Protein AF-A0A7J4IZE6-F1 (afdb_monomer)

Foldseek 3Di:
DDDDDDDDDDDDDDDDDDDPDDDPDDPDLVLQLLFFDWDPPDWDWFQAPVGIDTFTATEFAWDDDPFFIWTWTAHPLDTDTAGAWEFDDDPPDPDGQTWTGGPQFTDGDDDDPVPGDHFYKDWAPGWGDDPPDPDTWTFIDGPPHDDRHFYWYWDQDPQGIKIKTWTADPVRTIGIDIDDDDDDVVVVVVVVCSVNSVDDRDDDDDDDDDDDPDLDQPLLDLVSLLVVCVQAAFDLSQQSSLVSVLSNLLVVCVVPVDLPRAHRAEEEEAFAANCQVVSVVVCCVVVVAQEFADEPVQAFDPPDPGHHPCVRCQVSCVVPVDNDLAHEYEYEALLVLQPQQPPDPDQGRSNRVLVSVLCLLCWHWDWDWYDDDPGIDIDIHISPSYHYYYYHHQPDDPVAHGLLVLLVVVVVVCVVVVNDDPDDDDDDPSSFCSQVSDDLVSVVVSGRDSSSSVSHPYYRYGGFQDLVSQLCLCPRRDVRLVVVLQVVLVVVQAGEAEDSVLSSVLSVQQDRSNGVNSSNVLCCQQSVLCVVPVPVQDDVRYRYHDNVSSNLSSVCSVVVHDCVPPD

Secondary structure (DSSP, 8-state):
----------------PPP-------SSHHHHHHTS---TT-EEEEEETTEEEEEE-EEEEEEEETTEEEEEEEETTEEEEEEEEEEE--TT-SSPEEEEEETTEEEE--S--TT---EEEEEEEEEEBPTTS-S-EEEEEETT-SS---EEEEEEETTEEEEEEEEE-TTS-EEEEEEEE---HHHHHHHHHHHTT----S-----------SS---TT-HHHHHHHHTTT--S-HHHHHHHHHHHHHHHHHHHHT-TTSPP--EEEES-TTSSHHHHHHHHHHHTT--EEEEESTTEEPTTSSSEETTHHHHHHHHHHSS--SS-EEEEE-HHHHHHTTSS-SS--HHHHHHHHHHHHHH--EEEEEES-GGG-EEEEEEGGG-EEEEEE-----SSS--HHHHHHHHHHHHHHTT---SS---STTHHHHGGGG--HHHHHHHT--HHHHTT-SEEEE--PPPHHHHHHHHHHSTT-HHHHHHHHHHHTT-EEEE-HHHHHHHHHHS-GGGHHHHHHHHHHHHHHHHHT-GGGTEETTEEEE-HHHHHHHHHHHHHT--STT--

Sequence (567 aa):
MTPPIVASRKRVVDGRDAKIQVSTRPRSLDEFVEGLPWSELVTDSFKTRNGFEESPVYFSPRAETGRDLHLGTFINGELHFFPVGFSLSNNDQREPTIYRYTKNRLIKEAKKRKERIYVPLELSDRELTLDGREGIFPMYSVKGAKNDFPLLFVNQTDNGFEYTGLFRDENGEVEMFSYESIESPQWEKMWHQLHDGTYIPNRKSTASNNRTSKNEIEWNKPVSIKTFLDRYVIGQEHAKRTVAVAFSKYQTFARTGNPRLPRAHLLLIGPTAVGKTYMVDLLAKEAGLPFTSTNLTGKASEGYIGTRLADALVTLAEKTERVDPYCIVILNEIDKMARDSWGKSGGGYGSRIQRELMGWIDGDRILLKYGEGSSRRERWIDTSNMFFITTGAFYGNDEEPSIQTIIAQRIQREQAAGRKFGEQPRNNHLREELLTYVRHEDLIVYGLMQELVGRLSGIGALHPLSVDQKVEVLRRSENSILQRYQELFREIGFDLEIDEESFRVIAEAAPEATGVRGLDTVCLELFDQILFDPTLYANGDRVYLNSNLTKALISASSQKRSPLHLV

Radius of gyration: 31.68 Å; Cα contacts (8 Å, |Δi|>4): 914; chains: 1; bounding box: 90×67×82 Å

Structure (mmCIF, N/CA/C/O backbone):
data_AF-A0A7J4IZE6-F1
#
_entry.id   AF-A0A7J4IZE6-F1
#
loop_
_atom_site.group_PDB
_atom_site.id
_atom_site.type_symbol
_atom_site.label_atom_id
_atom_site.label_alt_id
_atom_site.label_comp_id
_atom_site.label_asym_id
_atom_site.label_entity_id
_atom_site.label_seq_id
_atom_site.pdbx_PDB_ins_code
_atom_site.Cartn_x
_atom_site.Cartn_y
_atom_site.Cartn_z
_atom_site.occupancy
_atom_site.B_iso_or_equiv
_atom_site.auth_seq_id
_atom_site.auth_comp_id
_atom_site.auth_asym_id
_atom_site.auth_atom_id
_atom_site.pdbx_PDB_model_num
ATOM 1 N N . MET A 1 1 ? -50.866 -28.427 -9.322 1.00 32.12 1 MET A N 1
ATOM 2 C CA . MET A 1 1 ? -50.269 -29.515 -10.125 1.00 32.12 1 MET A CA 1
ATOM 3 C C . MET A 1 1 ? -49.313 -28.900 -11.133 1.00 32.12 1 MET A C 1
ATOM 5 O O . MET A 1 1 ? -49.767 -28.123 -11.959 1.00 32.12 1 MET A O 1
ATOM 9 N N . THR A 1 2 ? -48.024 -29.223 -11.070 1.00 38.06 2 THR A N 1
ATOM 10 C CA . THR A 1 2 ? -47.174 -29.328 -12.273 1.00 38.06 2 THR A CA 1
ATOM 11 C C . THR A 1 2 ? -47.484 -30.661 -12.967 1.00 38.06 2 THR A C 1
ATOM 13 O O . THR A 1 2 ? -47.947 -31.589 -12.298 1.00 38.06 2 THR A O 1
ATOM 16 N N . PRO A 1 3 ? -47.349 -30.742 -14.302 1.00 28.14 3 PRO A N 1
ATOM 17 C CA . PRO A 1 3 ? -46.209 -31.450 -14.911 1.00 28.14 3 PRO A CA 1
ATOM 18 C C . PRO A 1 3 ? -45.635 -30.698 -16.160 1.00 28.14 3 PRO A C 1
ATOM 20 O O . PRO A 1 3 ? -46.073 -29.576 -16.413 1.00 28.14 3 PRO A O 1
ATOM 23 N N . PRO A 1 4 ? -44.583 -31.203 -16.858 1.00 29.69 4 PRO A N 1
ATOM 24 C CA . PRO A 1 4 ? -43.535 -30.342 -17.453 1.00 29.69 4 PRO A CA 1
ATOM 25 C C . PRO A 1 4 ? -43.181 -30.705 -18.931 1.00 29.69 4 PRO A C 1
ATOM 27 O O . PRO A 1 4 ? -44.074 -31.099 -19.669 1.00 29.69 4 PRO A O 1
ATOM 30 N N . ILE A 1 5 ? -41.878 -30.668 -19.310 1.00 23.62 5 ILE A N 1
ATOM 31 C CA . ILE A 1 5 ? -41.221 -31.418 -20.430 1.00 23.62 5 ILE A CA 1
ATOM 32 C C . ILE A 1 5 ? -41.424 -30.829 -21.858 1.00 23.62 5 ILE A C 1
ATOM 34 O O . ILE A 1 5 ? -42.512 -30.377 -22.175 1.00 23.62 5 ILE A O 1
ATOM 38 N N . VAL A 1 6 ? -40.458 -30.787 -22.806 1.00 22.34 6 VAL A N 1
ATOM 39 C CA . VAL A 1 6 ? -38.972 -30.960 -22.841 1.00 22.34 6 VAL A CA 1
ATOM 40 C C . VAL A 1 6 ? -38.393 -30.225 -24.080 1.00 22.34 6 VAL A C 1
ATOM 42 O O . VAL A 1 6 ? -39.130 -29.882 -24.999 1.00 22.34 6 VAL A O 1
ATOM 45 N N . ALA A 1 7 ? -37.075 -29.983 -24.125 1.00 23.86 7 ALA A N 1
ATOM 46 C CA . ALA A 1 7 ? -36.372 -29.311 -25.233 1.00 23.86 7 ALA A CA 1
ATOM 47 C C . ALA A 1 7 ? -35.991 -30.220 -26.433 1.00 23.86 7 ALA A C 1
ATOM 49 O O . ALA A 1 7 ? -35.930 -31.441 -26.313 1.00 23.86 7 ALA A O 1
ATOM 50 N N . SER A 1 8 ? -35.594 -29.614 -27.564 1.00 23.09 8 SER A N 1
ATOM 51 C CA . SER A 1 8 ? -34.832 -30.278 -28.644 1.00 23.09 8 SER A CA 1
ATOM 52 C C . SER A 1 8 ? -33.767 -29.342 -29.264 1.00 23.09 8 SER A C 1
ATOM 54 O O . SER A 1 8 ? -33.817 -28.128 -29.076 1.00 23.09 8 SER A O 1
ATOM 56 N N . ARG A 1 9 ? -32.740 -29.902 -29.932 1.00 23.03 9 ARG A N 1
ATOM 57 C CA . ARG A 1 9 ? -31.528 -29.204 -30.437 1.00 23.03 9 ARG A CA 1
ATOM 58 C C . ARG A 1 9 ? -31.174 -29.628 -31.873 1.00 23.03 9 ARG A C 1
ATOM 60 O O . ARG A 1 9 ? -31.153 -30.834 -32.110 1.00 23.03 9 ARG A O 1
ATOM 67 N N . LYS A 1 10 ? -30.707 -28.674 -32.706 1.00 23.75 10 LYS A N 1
ATOM 68 C CA . LYS A 1 10 ? -29.563 -28.692 -33.684 1.00 23.75 10 LYS A CA 1
ATOM 69 C C . LYS A 1 10 ? -29.804 -27.617 -34.784 1.00 23.75 10 LYS A C 1
ATOM 71 O O . LYS A 1 10 ? -30.956 -27.391 -35.118 1.00 23.75 10 LYS A O 1
ATOM 76 N N . ARG A 1 11 ? -28.840 -26.767 -35.206 1.00 23.91 11 ARG A N 1
ATOM 77 C CA . ARG A 1 11 ? -27.583 -26.998 -35.989 1.00 23.91 11 ARG A CA 1
ATOM 78 C C . ARG A 1 11 ? -27.870 -27.622 -37.370 1.00 23.91 11 ARG A C 1
ATOM 80 O O . ARG A 1 11 ? -28.470 -28.686 -37.378 1.00 23.91 11 ARG A O 1
ATOM 87 N N . VAL A 1 12 ? -27.418 -27.130 -38.530 1.00 24.50 12 VAL A N 1
ATOM 88 C CA . VAL A 1 12 ? -26.736 -25.889 -39.019 1.00 24.50 12 VAL A CA 1
ATOM 89 C C . VAL A 1 12 ? -27.183 -25.707 -40.505 1.00 24.50 12 VAL A C 1
ATOM 91 O O . VAL A 1 12 ? -27.941 -26.553 -40.972 1.00 24.50 12 VAL A O 1
ATOM 94 N N . VAL A 1 13 ? -26.841 -24.706 -41.331 1.00 25.72 13 VAL A N 1
ATOM 95 C CA . VAL A 1 13 ? -25.806 -23.632 -41.368 1.00 25.72 13 VAL A CA 1
ATOM 96 C C . VAL A 1 13 ? -26.508 -22.291 -41.788 1.00 25.72 13 VAL A C 1
ATOM 98 O O . VAL A 1 13 ? -27.706 -22.200 -41.537 1.00 25.72 13 VAL A O 1
ATOM 101 N N . ASP A 1 14 ? -25.963 -21.192 -42.346 1.00 24.89 14 ASP A N 1
ATOM 102 C CA . ASP A 1 14 ? -24.635 -20.799 -42.882 1.00 24.89 14 ASP A CA 1
ATOM 103 C C . ASP A 1 14 ? -24.385 -19.268 -42.757 1.00 24.89 14 ASP A C 1
ATOM 105 O O . ASP A 1 14 ? -25.280 -18.530 -42.339 1.00 24.89 14 ASP A O 1
ATOM 109 N N . GLY A 1 15 ? -23.187 -18.781 -43.113 1.00 31.45 15 GLY A N 1
ATOM 110 C CA . GLY A 1 15 ? -22.735 -17.399 -42.882 1.00 31.45 15 GLY A CA 1
ATOM 111 C C . GLY A 1 15 ? -23.074 -16.356 -43.965 1.00 31.45 15 GLY A C 1
ATOM 112 O O . GLY A 1 15 ? -22.630 -16.452 -45.109 1.00 31.45 15 GLY A O 1
ATOM 113 N N . ARG A 1 16 ? -23.778 -15.289 -43.559 1.00 27.45 16 ARG A N 1
ATOM 114 C CA . ARG A 1 16 ? -23.642 -13.906 -44.067 1.00 27.45 16 ARG A CA 1
ATOM 115 C C . ARG A 1 16 ? -23.881 -12.972 -42.885 1.00 27.45 16 ARG A C 1
ATOM 117 O O . ARG A 1 16 ? -24.907 -13.127 -42.221 1.00 27.45 16 ARG A O 1
ATOM 124 N N . ASP A 1 17 ? -22.955 -12.059 -42.609 1.00 27.20 17 ASP A N 1
ATOM 125 C CA . ASP A 1 17 ? -22.942 -11.349 -41.327 1.00 27.20 17 ASP A CA 1
ATOM 126 C C . ASP A 1 17 ? -24.208 -10.533 -41.055 1.00 27.20 17 ASP A C 1
ATOM 128 O O . ASP A 1 17 ? -24.854 -9.972 -41.948 1.00 27.20 17 ASP A O 1
ATOM 132 N N . ALA A 1 18 ? -24.627 -10.590 -39.792 1.00 25.91 18 ALA A N 1
ATOM 133 C CA . ALA A 1 18 ? -26.013 -10.370 -39.425 1.00 25.91 18 ALA A CA 1
ATOM 134 C C . ALA A 1 18 ? -26.408 -8.890 -39.453 1.00 25.91 18 ALA A C 1
ATOM 136 O O . ALA A 1 18 ? -25.664 -7.999 -39.047 1.00 25.91 18 ALA A O 1
ATOM 137 N N . LYS A 1 19 ? -27.657 -8.636 -39.856 1.00 25.33 19 LYS A N 1
ATOM 138 C CA . LYS A 1 19 ? -28.287 -7.328 -39.664 1.00 25.33 19 LYS A CA 1
ATOM 139 C C . LYS A 1 19 ? -28.330 -7.000 -38.173 1.00 25.33 19 LYS A C 1
ATOM 141 O O . LYS A 1 19 ? -28.915 -7.757 -37.401 1.00 25.33 19 LYS A O 1
ATOM 146 N N . ILE A 1 20 ? -27.829 -5.823 -37.809 1.00 29.30 20 ILE A N 1
ATOM 147 C CA . ILE A 1 20 ? -28.133 -5.179 -36.529 1.00 29.30 20 ILE A CA 1
ATOM 148 C C . ILE A 1 20 ? -29.660 -5.026 -36.441 1.00 29.30 20 ILE A C 1
ATOM 150 O O . ILE A 1 20 ? -30.252 -4.235 -37.177 1.00 29.30 20 ILE A O 1
ATOM 154 N N . GLN A 1 21 ? -30.309 -5.808 -35.574 1.00 26.11 21 GLN A N 1
ATOM 155 C CA . GLN A 1 21 ? -31.764 -5.791 -35.385 1.00 26.11 21 GLN A CA 1
ATOM 156 C C . GLN A 1 21 ? -32.126 -5.332 -33.964 1.00 26.11 21 GLN A C 1
ATOM 158 O O . GLN A 1 21 ? -32.752 -6.049 -33.187 1.00 26.11 21 GLN A O 1
ATOM 163 N N . VAL A 1 22 ? -31.731 -4.097 -33.644 1.00 37.06 22 VAL A N 1
ATOM 164 C CA . VAL A 1 22 ? -32.091 -3.396 -32.401 1.00 37.06 22 VAL A CA 1
ATOM 165 C C . VAL A 1 22 ? -33.609 -3.223 -32.297 1.00 37.06 22 VAL A C 1
ATOM 167 O O . VAL A 1 22 ? -34.227 -2.631 -33.184 1.00 37.06 22 VAL A O 1
ATOM 170 N N . SER A 1 23 ? -34.212 -3.665 -31.184 1.00 35.31 23 SER A N 1
ATOM 171 C CA . SER A 1 23 ? -35.522 -3.152 -30.746 1.00 35.31 23 SER A CA 1
ATOM 172 C C . SER A 1 23 ? -35.857 -3.389 -29.262 1.00 35.31 23 SER A C 1
ATOM 174 O O . SER A 1 23 ? -36.820 -4.075 -28.930 1.00 35.31 23 SER A O 1
ATOM 176 N N . THR A 1 24 ? -35.180 -2.684 -28.353 1.00 43.75 24 THR A N 1
ATOM 177 C CA . THR A 1 24 ? -35.843 -2.189 -27.131 1.00 43.75 24 THR A CA 1
ATOM 178 C C . THR A 1 24 ? -35.849 -0.661 -27.153 1.00 43.75 24 THR A C 1
ATOM 180 O O . THR A 1 24 ? -34.883 0.006 -26.805 1.00 43.75 24 THR A O 1
ATOM 183 N N . ARG A 1 25 ? -36.954 -0.083 -27.647 1.00 53.59 25 ARG A N 1
ATOM 184 C CA . ARG A 1 25 ? -37.139 1.378 -27.676 1.00 53.59 25 ARG A CA 1
ATOM 185 C C . ARG A 1 25 ? -37.302 1.916 -26.244 1.00 53.59 25 ARG A C 1
ATOM 187 O O . ARG A 1 25 ? -38.018 1.266 -25.477 1.00 53.59 25 ARG A O 1
ATOM 194 N N . PRO A 1 26 ? -36.757 3.103 -25.912 1.00 55.84 26 PRO A N 1
ATOM 195 C CA . PRO A 1 26 ? -37.115 3.805 -24.685 1.00 55.84 26 PRO A CA 1
ATOM 196 C C . PRO A 1 26 ? -38.622 4.074 -24.674 1.00 55.84 26 PRO A C 1
ATOM 198 O O . PRO A 1 26 ? -39.221 4.425 -25.697 1.00 55.84 26 PRO A O 1
ATOM 201 N N . ARG A 1 27 ? -39.239 3.875 -23.513 1.00 56.91 27 ARG A N 1
ATOM 202 C CA . ARG A 1 27 ? -40.685 3.991 -23.284 1.00 56.91 27 ARG A CA 1
ATOM 203 C C . ARG A 1 27 ? -41.104 5.434 -23.000 1.00 56.91 27 ARG A C 1
ATOM 205 O O . ARG A 1 27 ? -42.265 5.777 -23.212 1.00 56.91 27 ARG A O 1
ATOM 212 N N . SER A 1 28 ? -40.166 6.271 -22.561 1.00 61.62 28 SER A N 1
ATOM 213 C CA . SER A 1 28 ? -40.323 7.717 -22.386 1.00 61.62 28 SER A CA 1
ATOM 214 C C . SER A 1 28 ? -39.021 8.460 -22.713 1.00 61.62 28 SER A C 1
ATOM 216 O O . SER A 1 28 ? -37.978 7.840 -22.928 1.00 61.62 28 SER A O 1
ATOM 218 N N . LEU A 1 29 ? -39.081 9.796 -22.744 1.00 63.19 29 LEU A N 1
ATOM 219 C CA . LEU A 1 29 ? -37.885 10.641 -22.827 1.00 63.19 29 LEU A CA 1
ATOM 220 C C . LEU A 1 29 ? -36.991 10.460 -21.589 1.00 63.19 29 LEU A C 1
ATOM 222 O O . LEU A 1 29 ? -35.774 10.485 -21.715 1.00 63.19 29 LEU A O 1
ATOM 226 N N . ASP A 1 30 ? -37.582 10.197 -20.423 1.00 63.88 30 ASP A N 1
ATOM 227 C CA . ASP A 1 30 ? -36.857 9.983 -19.166 1.00 63.88 30 ASP A CA 1
ATOM 228 C C . ASP A 1 30 ? -36.015 8.698 -19.212 1.00 63.88 30 ASP A C 1
ATOM 230 O O . ASP A 1 30 ? -34.862 8.721 -18.806 1.00 63.88 30 ASP A O 1
ATOM 234 N N . GLU A 1 31 ? -36.527 7.594 -19.779 1.00 64.56 31 GLU A N 1
ATOM 235 C CA . GLU A 1 31 ? -35.736 6.357 -19.958 1.00 64.56 31 GLU A CA 1
ATOM 236 C C . GLU A 1 31 ? -34.565 6.549 -20.940 1.00 64.56 31 GLU A C 1
ATOM 238 O O . GLU A 1 31 ? -33.540 5.885 -20.815 1.00 64.56 31 GLU A O 1
ATOM 243 N N . PHE A 1 32 ? -34.694 7.476 -21.894 1.00 71.25 32 PHE A N 1
ATOM 244 C CA . PHE A 1 32 ? -33.602 7.861 -22.789 1.00 71.25 32 PHE A CA 1
ATOM 245 C C . PHE A 1 32 ? -32.572 8.766 -22.089 1.00 71.25 32 PHE A C 1
ATOM 247 O O . PHE A 1 32 ? -31.371 8.522 -22.201 1.00 71.25 32 PHE A O 1
ATOM 254 N N . VAL A 1 33 ? -33.040 9.783 -21.354 1.00 70.12 33 VAL A N 1
ATOM 255 C CA . VAL A 1 33 ? -32.216 10.733 -20.587 1.00 70.12 33 VAL A CA 1
ATOM 256 C C . VAL A 1 33 ? -31.449 10.034 -19.468 1.00 70.12 33 VAL A C 1
ATOM 258 O O . VAL A 1 33 ? -30.272 10.321 -19.270 1.00 70.12 33 VAL A O 1
ATOM 261 N N . GLU A 1 34 ? -32.078 9.089 -18.766 1.00 65.62 34 GLU A N 1
ATOM 262 C CA . GLU A 1 34 ? -31.404 8.273 -17.755 1.00 65.62 34 GLU A CA 1
ATOM 263 C C . GLU A 1 34 ? -30.277 7.425 -18.353 1.00 65.62 34 GLU A C 1
ATOM 265 O O . GLU A 1 34 ? -29.337 7.140 -17.627 1.00 65.62 34 GLU A O 1
ATOM 270 N N . GLY A 1 35 ? -30.334 7.047 -19.636 1.00 63.56 35 GLY A N 1
ATOM 271 C CA . GLY A 1 35 ? -29.292 6.265 -20.316 1.00 63.56 35 GLY A CA 1
ATOM 272 C C . GLY A 1 35 ? -28.106 7.070 -20.869 1.00 63.56 35 GLY A C 1
ATOM 273 O O . GLY A 1 35 ? -27.130 6.467 -21.322 1.00 63.56 35 GLY A O 1
ATOM 274 N N . LEU A 1 36 ? -28.182 8.410 -20.869 1.00 69.19 36 LEU A N 1
ATOM 275 C CA . LEU A 1 36 ? -27.146 9.278 -21.444 1.00 69.19 36 LEU A CA 1
ATOM 276 C C . LEU A 1 36 ? -25.816 9.154 -20.679 1.00 69.19 36 LEU A C 1
ATOM 278 O O . LEU A 1 36 ? -25.819 9.330 -19.457 1.00 69.19 36 LEU A O 1
ATOM 282 N N . PRO A 1 37 ? -24.671 8.960 -21.363 1.00 62.25 37 PRO A N 1
ATOM 283 C CA . PRO A 1 37 ? -23.372 8.987 -20.706 1.00 62.25 37 PRO A CA 1
ATOM 284 C C . PRO A 1 37 ? -22.985 10.411 -20.277 1.00 62.25 37 PRO A C 1
ATOM 286 O O . PRO A 1 37 ? -22.619 11.265 -21.086 1.00 62.25 37 PRO A O 1
ATOM 289 N N . TRP A 1 38 ? -23.052 10.666 -18.973 1.00 60.94 38 TRP A N 1
ATOM 290 C CA . TRP A 1 38 ? -22.443 11.832 -18.331 1.00 60.94 38 TRP A CA 1
ATOM 291 C C . TRP A 1 38 ? -21.938 11.464 -16.933 1.00 60.94 38 TRP A C 1
ATOM 293 O O . TRP A 1 38 ? -22.365 10.473 -16.333 1.00 60.94 38 TRP A O 1
ATOM 303 N N . SER A 1 39 ? -20.989 12.247 -16.424 1.00 53.81 39 SER A N 1
ATOM 304 C CA . SER A 1 39 ? -20.354 12.029 -15.126 1.00 53.81 39 SER A CA 1
ATOM 305 C C . SER A 1 39 ? -19.841 13.352 -14.567 1.00 53.81 39 SER A C 1
ATOM 307 O O . SER A 1 39 ? -19.297 14.165 -15.307 1.00 53.81 39 SER A O 1
ATOM 309 N N . GLU A 1 40 ? -19.943 13.546 -13.252 1.00 48.97 40 GLU A N 1
ATOM 310 C CA . GLU A 1 40 ? -19.365 14.708 -12.550 1.00 48.97 40 GLU A CA 1
ATOM 311 C C . GLU A 1 40 ? -17.818 14.695 -12.551 1.00 48.97 40 GLU A C 1
ATOM 313 O O . GLU A 1 40 ? -17.192 15.661 -12.118 1.00 48.97 40 GLU A O 1
ATOM 318 N N . LEU A 1 41 ? -17.205 13.607 -13.041 1.00 46.19 41 LEU A N 1
ATOM 319 C CA . LEU A 1 41 ? -15.756 13.429 -13.165 1.00 46.19 41 LEU A CA 1
ATOM 320 C C . LEU A 1 41 ? -15.185 13.806 -14.539 1.00 46.19 41 LEU A C 1
ATOM 322 O O . LEU A 1 41 ? -13.967 13.869 -14.651 1.00 46.19 41 LEU A O 1
ATOM 326 N N . VAL A 1 42 ? -16.020 14.023 -15.566 1.00 55.81 42 VAL A N 1
ATOM 327 C CA . VAL A 1 42 ? -15.543 14.358 -16.919 1.00 55.81 42 VAL A CA 1
ATOM 328 C C . VAL A 1 42 ? -16.085 15.726 -17.327 1.00 55.81 42 VAL A C 1
ATOM 330 O O . VAL A 1 42 ? -17.285 15.907 -17.541 1.00 55.81 42 VAL A O 1
ATOM 333 N N . THR A 1 43 ? -15.178 16.691 -17.411 1.00 59.59 43 THR A N 1
ATOM 334 C CA . THR A 1 43 ? -15.435 18.084 -17.786 1.00 59.59 43 THR A CA 1
ATOM 335 C C . THR A 1 43 ? -14.531 18.468 -18.945 1.00 59.59 43 THR A C 1
ATOM 337 O O . THR A 1 43 ? -13.366 18.074 -18.946 1.00 59.59 43 THR A O 1
ATOM 340 N N . ASP A 1 44 ? -15.036 19.264 -19.882 1.00 61.59 44 ASP A N 1
ATOM 341 C CA . ASP A 1 44 ? -14.229 19.854 -20.954 1.00 61.59 44 ASP A CA 1
ATOM 342 C C . ASP A 1 44 ? -14.105 21.376 -20.750 1.00 61.59 44 ASP A C 1
ATOM 344 O O . ASP A 1 44 ? -14.948 22.001 -20.094 1.00 61.59 44 ASP A O 1
ATOM 348 N N . SER A 1 45 ? -13.019 21.962 -21.253 1.00 62.66 45 SER A N 1
ATOM 349 C CA . SER A 1 45 ? -12.655 23.364 -21.046 1.00 62.66 45 SER A CA 1
ATOM 350 C C . SER A 1 45 ? -13.115 24.211 -22.223 1.00 62.66 45 SER A C 1
ATOM 352 O O . SER A 1 45 ? -12.557 24.147 -23.318 1.00 62.66 45 SER A O 1
ATOM 354 N N . PHE A 1 46 ? -14.130 25.041 -21.997 1.00 65.50 46 PHE A N 1
ATOM 355 C CA . PHE A 1 46 ? -14.740 25.833 -23.054 1.00 65.50 46 PHE A CA 1
ATOM 356 C C . PHE A 1 46 ? -14.472 27.324 -22.898 1.00 65.50 46 PHE A C 1
ATOM 358 O O . PHE A 1 46 ? -14.610 27.907 -21.823 1.00 65.50 46 PHE A O 1
ATOM 365 N N . LYS A 1 47 ? -14.152 27.980 -24.011 1.00 61.53 47 LYS A N 1
ATOM 366 C CA . LYS A 1 47 ? -13.914 29.421 -24.072 1.00 61.53 47 LYS A CA 1
ATOM 367 C C . LYS A 1 47 ? -15.244 30.181 -24.090 1.00 61.53 47 LYS A C 1
ATOM 369 O O . LYS A 1 47 ? -15.907 30.261 -25.119 1.00 61.53 47 LYS A O 1
ATOM 374 N N . THR A 1 48 ? -15.641 30.744 -22.955 1.00 66.88 48 THR A N 1
ATOM 375 C CA . THR A 1 48 ? -16.838 31.593 -22.818 1.00 66.88 48 THR A CA 1
ATOM 376 C C . THR A 1 48 ? -16.512 33.067 -23.097 1.00 66.88 48 THR A C 1
ATOM 378 O O . THR A 1 48 ? -15.344 33.460 -23.177 1.00 66.88 48 THR A O 1
ATOM 381 N N . ARG A 1 49 ? -17.540 33.932 -23.130 1.00 61.44 49 ARG A N 1
ATOM 382 C CA . ARG A 1 49 ? -17.373 35.403 -23.159 1.00 61.44 49 ARG A CA 1
ATOM 383 C C . ARG A 1 49 ? -16.534 35.969 -22.002 1.00 61.44 49 ARG A C 1
ATOM 385 O O . ARG A 1 49 ? -15.991 37.060 -22.144 1.00 61.44 49 ARG A O 1
ATOM 392 N N . ASN A 1 50 ? -16.426 35.251 -20.882 1.00 62.84 50 ASN A N 1
ATOM 393 C CA . ASN A 1 50 ? -15.756 35.707 -19.659 1.00 62.84 50 ASN A CA 1
ATOM 394 C C . ASN A 1 50 ? -14.377 35.051 -19.430 1.00 62.84 50 ASN A C 1
ATOM 396 O O . ASN A 1 50 ? -13.749 35.303 -18.403 1.00 62.84 50 ASN A O 1
ATOM 400 N N . GLY A 1 51 ? -13.906 34.211 -20.360 1.00 65.44 51 GLY A N 1
ATOM 401 C CA . GLY A 1 51 ? -12.717 33.364 -20.201 1.00 65.44 51 GLY A CA 1
ATOM 402 C C . GLY A 1 51 ? -13.051 31.874 -20.314 1.00 65.44 51 GLY A C 1
ATOM 403 O O . GLY A 1 51 ? -14.167 31.509 -20.679 1.00 65.44 51 GLY A O 1
ATOM 404 N N . PHE A 1 52 ? -12.088 31.001 -20.022 1.00 65.12 52 PHE A N 1
ATOM 405 C CA . PHE A 1 52 ? -12.309 29.551 -20.051 1.00 65.12 52 PHE A CA 1
ATOM 406 C C . PHE A 1 52 ? -13.103 29.078 -18.820 1.00 65.12 52 PHE A C 1
ATOM 408 O O . PHE A 1 52 ? -12.793 29.475 -17.697 1.00 65.12 52 PHE A O 1
ATOM 415 N N . GLU A 1 53 ? -14.106 28.226 -19.036 1.00 64.81 53 GLU A N 1
ATOM 416 C CA . GLU A 1 53 ? -14.910 27.559 -18.006 1.00 64.81 53 GLU A CA 1
ATOM 417 C C . GLU A 1 53 ? -14.871 26.038 -18.230 1.00 64.81 53 GLU A C 1
ATOM 419 O O . GLU A 1 53 ? -15.169 25.560 -19.325 1.00 64.81 53 GLU A O 1
ATOM 424 N N . GLU A 1 54 ? -14.542 25.273 -17.186 1.00 68.69 54 GLU A N 1
ATOM 425 C CA . GLU A 1 54 ? -14.724 23.816 -17.176 1.00 68.69 54 GLU A CA 1
ATOM 426 C C . GLU A 1 54 ? -16.213 23.484 -17.006 1.00 68.69 54 GLU A C 1
ATOM 428 O O . GLU A 1 54 ? -16.793 23.737 -15.946 1.00 68.69 54 GLU A O 1
ATOM 433 N N . SER A 1 55 ? -16.833 22.873 -18.017 1.00 67.88 55 SER A N 1
ATOM 434 C CA . SER A 1 55 ? -18.216 22.388 -17.935 1.00 67.88 55 SER A CA 1
ATOM 435 C C . SER A 1 55 ? -18.253 20.863 -18.007 1.00 67.88 55 SER A C 1
ATOM 437 O O . SER A 1 55 ? -17.597 20.279 -18.871 1.00 67.88 55 SER A O 1
ATOM 439 N N . PRO A 1 56 ? -19.090 20.188 -17.197 1.00 72.56 56 PRO A N 1
ATOM 440 C CA . PRO A 1 56 ? -19.561 18.851 -17.536 1.00 72.56 56 PRO A CA 1
ATOM 441 C C . PRO A 1 56 ? -20.258 18.869 -18.902 1.00 72.56 56 PRO A C 1
ATOM 443 O O . PRO A 1 56 ? -20.778 19.905 -19.332 1.00 72.56 56 PRO A O 1
ATOM 446 N N . VAL A 1 57 ? -20.274 17.720 -19.569 1.00 73.81 57 VAL A N 1
ATOM 447 C CA . VAL A 1 57 ? -20.832 17.526 -20.915 1.00 73.81 57 VAL A CA 1
ATOM 448 C C . VAL A 1 57 ? -21.566 16.192 -21.003 1.00 73.81 57 VAL A C 1
ATOM 450 O O . VAL A 1 57 ? -21.282 15.261 -20.245 1.00 73.81 57 VAL A O 1
ATOM 453 N N . TYR A 1 58 ? -22.492 16.083 -21.953 1.00 79.19 58 TYR A N 1
ATOM 454 C CA . TYR A 1 58 ? -23.005 14.789 -22.393 1.00 79.19 58 TYR A CA 1
ATOM 455 C C . TYR A 1 58 ? -22.087 14.261 -23.494 1.00 79.19 58 TYR A C 1
ATOM 457 O O . TYR A 1 58 ? -22.001 14.882 -24.553 1.00 79.19 58 TYR A O 1
ATOM 465 N N . PHE A 1 59 ? -21.435 13.120 -23.270 1.00 75.81 59 PHE A N 1
ATOM 466 C CA . PHE A 1 59 ? -20.698 12.418 -24.321 1.00 75.81 59 PHE A CA 1
ATOM 467 C C . PHE A 1 59 ? -21.549 11.279 -24.879 1.00 75.81 59 PHE A C 1
ATOM 469 O O . PHE A 1 59 ? -22.179 10.537 -24.128 1.00 75.81 59 PHE A O 1
ATOM 476 N N . SER A 1 60 ? -21.567 11.100 -26.197 1.00 77.06 60 SER A N 1
ATOM 477 C CA . SER A 1 60 ? -22.321 10.010 -26.823 1.00 77.06 60 SER A CA 1
ATOM 478 C C . SER A 1 60 ? -21.597 9.418 -28.030 1.00 77.06 60 SER A C 1
ATOM 480 O O . SER A 1 60 ? -21.123 10.179 -28.871 1.00 77.06 60 SER A O 1
ATOM 482 N N . PRO A 1 61 ? -21.563 8.082 -28.193 1.00 76.44 61 PRO A N 1
ATOM 483 C CA . PRO A 1 61 ? -21.131 7.466 -29.442 1.00 76.44 61 PRO A CA 1
ATOM 484 C C . PRO A 1 61 ? -21.938 8.008 -30.635 1.00 76.44 61 PRO A C 1
ATOM 486 O O . PRO A 1 61 ? -23.175 7.966 -30.623 1.00 76.44 61 PRO A O 1
ATOM 489 N N . ARG A 1 62 ? -21.261 8.493 -31.683 1.00 79.94 62 ARG A N 1
ATOM 490 C CA . ARG A 1 62 ? -21.909 8.847 -32.957 1.00 79.94 62 ARG A CA 1
ATOM 491 C C . ARG A 1 62 ? -22.234 7.571 -33.737 1.00 79.94 62 ARG A C 1
ATOM 493 O O . ARG A 1 62 ? -21.477 6.605 -33.717 1.00 79.94 62 ARG A O 1
ATOM 500 N N . ALA A 1 63 ? -23.331 7.580 -34.487 1.00 73.88 63 ALA A N 1
ATOM 501 C CA . ALA A 1 63 ? -23.495 6.672 -35.620 1.00 73.88 63 ALA A CA 1
ATOM 502 C C . ALA A 1 63 ? -24.212 7.366 -36.775 1.00 73.88 63 ALA A C 1
ATOM 504 O O . ALA A 1 63 ? -25.063 8.235 -36.583 1.00 73.88 63 ALA A O 1
ATOM 505 N N . GLU A 1 64 ? -23.905 6.945 -37.997 1.00 67.62 64 GLU A N 1
ATOM 506 C CA . GLU A 1 64 ? -24.536 7.457 -39.209 1.00 67.62 64 GLU A CA 1
ATOM 507 C C . GLU A 1 64 ? -25.151 6.301 -39.994 1.00 67.62 64 GLU A C 1
ATOM 509 O O . GLU A 1 64 ? -24.512 5.284 -40.245 1.00 67.62 64 GLU A O 1
ATOM 514 N N . THR A 1 65 ? -26.420 6.435 -40.386 1.00 60.06 65 THR A N 1
ATOM 515 C CA . THR A 1 65 ? -27.093 5.432 -41.228 1.00 60.06 65 THR A CA 1
ATOM 516 C C . THR A 1 65 ? -27.713 6.109 -42.443 1.00 60.06 65 THR A C 1
ATOM 518 O O . THR A 1 65 ? -28.736 6.792 -42.358 1.00 60.06 65 THR A O 1
ATOM 521 N N . GLY A 1 66 ? -27.071 5.937 -43.601 1.00 65.88 66 GLY A N 1
ATOM 522 C CA . GLY A 1 66 ? -27.491 6.478 -44.896 1.00 65.88 66 GLY A CA 1
ATOM 523 C C . GLY A 1 66 ? -27.352 8.000 -45.010 1.00 65.88 66 GLY A C 1
ATOM 524 O O . GLY A 1 66 ? -26.506 8.491 -45.750 1.00 65.88 66 GLY A O 1
ATOM 525 N N . ARG A 1 67 ? -28.218 8.747 -44.316 1.00 58.34 67 ARG A N 1
ATOM 526 C CA . ARG A 1 67 ? -28.159 10.215 -44.155 1.00 58.34 67 ARG A CA 1
ATOM 527 C C . ARG A 1 67 ? -28.782 10.683 -42.827 1.00 58.34 67 ARG A C 1
ATOM 529 O O . ARG A 1 67 ? -29.286 11.800 -42.768 1.00 58.34 67 ARG A O 1
ATOM 536 N N . ASP A 1 68 ? -28.924 9.806 -41.839 1.00 62.19 68 ASP A N 1
ATOM 537 C CA . ASP A 1 68 ? -29.477 10.118 -40.514 1.00 62.19 68 ASP A CA 1
ATOM 538 C C . ASP A 1 68 ? -28.334 10.075 -39.486 1.00 62.19 68 ASP A C 1
ATOM 540 O O . ASP A 1 68 ? -27.690 9.030 -39.341 1.00 62.19 68 ASP A O 1
ATOM 544 N N . LEU A 1 69 ? -28.103 11.187 -38.778 1.00 70.38 69 LEU A N 1
ATOM 545 C CA . LEU A 1 69 ? -27.244 11.244 -37.589 1.00 70.38 69 LEU A CA 1
ATOM 546 C C . LEU A 1 69 ? -27.964 10.570 -36.413 1.00 70.38 69 LEU A C 1
ATOM 548 O O . LEU A 1 69 ? -29.142 10.846 -36.178 1.00 70.38 69 LEU A O 1
ATOM 552 N N . HIS A 1 70 ? -27.266 9.706 -35.680 1.00 75.19 70 HIS A N 1
ATOM 553 C CA . HIS A 1 70 ? -27.782 9.005 -34.507 1.00 75.19 70 HIS A CA 1
ATOM 554 C C . HIS A 1 70 ? -26.894 9.226 -33.276 1.00 75.19 70 HIS A C 1
ATOM 556 O O . HIS A 1 70 ? -25.672 9.323 -33.387 1.00 75.19 70 HIS A O 1
ATOM 562 N N . LEU A 1 71 ? -27.542 9.253 -32.111 1.00 78.44 71 LEU A N 1
ATOM 563 C CA . LEU A 1 71 ? -26.948 9.375 -30.779 1.00 78.44 71 LEU A CA 1
ATOM 564 C C . LEU A 1 71 ? -27.027 8.012 -30.076 1.00 78.44 71 LEU A C 1
ATOM 566 O O . LEU A 1 71 ? -28.108 7.415 -30.024 1.00 78.44 71 LEU A O 1
ATOM 570 N N . GLY A 1 72 ? -25.896 7.513 -29.575 1.00 75.62 72 GLY A N 1
ATOM 571 C CA . GLY A 1 72 ? -25.796 6.274 -28.800 1.00 75.62 72 GLY A CA 1
ATOM 572 C C . GLY A 1 72 ? -26.081 6.482 -27.308 1.00 75.62 72 GLY A C 1
ATOM 573 O O . GLY A 1 72 ? -25.522 7.383 -26.682 1.00 75.62 72 GLY A O 1
ATOM 574 N N . THR A 1 73 ? -26.938 5.646 -26.727 1.00 71.69 73 THR A N 1
ATOM 575 C CA . THR A 1 73 ? -27.299 5.662 -25.296 1.00 71.69 73 THR A CA 1
ATOM 576 C C . THR A 1 73 ? -27.484 4.233 -24.779 1.00 71.69 73 THR A C 1
ATOM 578 O O . THR A 1 73 ? -27.785 3.331 -25.568 1.00 71.69 73 THR A O 1
ATOM 581 N N . PHE A 1 74 ? -27.312 4.013 -23.473 1.00 66.62 74 PHE A N 1
ATOM 582 C CA . PHE A 1 74 ? -27.425 2.684 -22.865 1.00 66.62 74 PHE A CA 1
ATOM 583 C C . PHE A 1 74 ? -28.761 2.498 -22.163 1.00 66.62 74 PHE A C 1
ATOM 585 O O . PHE A 1 74 ? -29.065 3.157 -21.170 1.00 66.62 74 PHE A O 1
ATOM 592 N N . ILE A 1 75 ? -29.555 1.547 -22.655 1.00 64.12 75 ILE A N 1
ATOM 593 C CA . ILE A 1 75 ? -30.876 1.240 -22.106 1.00 64.12 75 ILE A CA 1
ATOM 594 C C . ILE A 1 75 ? -30.878 -0.226 -21.680 1.00 64.12 75 ILE A C 1
ATOM 596 O O . ILE A 1 75 ? -30.753 -1.132 -22.497 1.00 64.12 75 ILE A O 1
ATOM 600 N N . ASN A 1 76 ? -31.025 -0.457 -20.373 1.00 58.75 76 ASN A N 1
ATOM 601 C CA . ASN A 1 76 ? -31.007 -1.787 -19.748 1.00 58.75 76 ASN A CA 1
ATOM 602 C C . ASN A 1 76 ? -29.727 -2.618 -20.025 1.00 58.75 76 ASN A C 1
ATOM 604 O O . ASN A 1 76 ? -29.774 -3.843 -19.956 1.00 58.75 76 ASN A O 1
ATOM 608 N N . GLY A 1 77 ? -28.595 -1.951 -20.290 1.00 52.62 77 GLY A N 1
ATOM 609 C CA . GLY A 1 77 ? -27.280 -2.571 -20.526 1.00 52.62 77 GLY A CA 1
ATOM 610 C C . GLY A 1 77 ? -26.892 -2.747 -22.000 1.00 52.62 77 GLY A C 1
ATOM 611 O O . GLY A 1 77 ? -25.762 -3.129 -22.276 1.00 52.62 77 GLY A O 1
ATOM 612 N N . GLU A 1 78 ? -27.781 -2.438 -22.950 1.00 55.03 78 GLU A N 1
ATOM 613 C CA . GLU A 1 78 ? -27.487 -2.505 -24.390 1.00 55.03 78 GLU A CA 1
ATOM 614 C C . GLU A 1 78 ? -27.290 -1.102 -24.993 1.00 55.03 78 GLU A C 1
ATOM 616 O O . GLU A 1 78 ? -28.052 -0.177 -24.691 1.00 55.03 78 GLU A O 1
ATOM 621 N N . LEU A 1 79 ? -26.285 -0.957 -25.870 1.00 67.31 79 LEU A N 1
ATOM 622 C CA . LEU A 1 79 ? -26.072 0.248 -26.678 1.00 67.31 79 LEU A CA 1
ATOM 623 C C . LEU A 1 79 ? -27.120 0.334 -27.786 1.00 67.31 79 LEU A C 1
ATOM 625 O O . LEU A 1 79 ? -27.126 -0.483 -28.710 1.00 67.31 79 LEU A O 1
ATOM 629 N N . HIS A 1 80 ? -27.930 1.388 -27.754 1.00 68.88 80 HIS A N 1
ATOM 630 C CA . HIS A 1 80 ? -28.916 1.673 -28.789 1.00 68.88 80 HIS A CA 1
ATOM 631 C C . HIS A 1 80 ? -28.684 3.049 -29.411 1.00 68.88 80 HIS A C 1
ATOM 633 O O . HIS A 1 80 ? -28.497 4.046 -28.714 1.00 68.88 80 HIS A O 1
ATOM 639 N N . PHE A 1 81 ? -28.746 3.105 -30.741 1.00 73.44 81 PHE A N 1
ATOM 640 C CA . PHE A 1 81 ? -28.594 4.331 -31.522 1.00 73.44 81 PHE A CA 1
ATOM 641 C C . PHE A 1 81 ? -29.953 4.873 -31.972 1.00 73.44 81 PHE A C 1
ATOM 643 O O . PHE A 1 81 ? -30.727 4.168 -32.626 1.00 73.44 81 PHE A O 1
ATOM 650 N N . PHE A 1 82 ? -30.230 6.143 -31.674 1.00 72.56 82 PHE A N 1
ATOM 651 C CA . PHE A 1 82 ? -31.503 6.799 -31.995 1.00 72.56 82 PHE A CA 1
ATOM 652 C C . PHE A 1 82 ? -31.293 8.031 -32.877 1.00 72.56 82 PHE A C 1
ATOM 654 O O . PHE A 1 82 ? -30.350 8.785 -32.638 1.00 72.56 82 PHE A O 1
ATOM 661 N N . PRO A 1 83 ? -32.145 8.262 -33.894 1.00 70.81 83 PRO A N 1
ATOM 662 C CA . PRO A 1 83 ? -31.957 9.364 -34.826 1.00 70.81 83 PRO A CA 1
ATOM 663 C C . PRO A 1 83 ? -32.155 10.710 -34.122 1.00 70.81 83 PRO A C 1
ATOM 665 O O . PRO A 1 83 ? -33.113 10.903 -33.372 1.00 70.81 83 PRO A O 1
ATOM 668 N N . VAL A 1 84 ? -31.256 11.652 -34.383 1.00 71.56 84 VAL A N 1
ATOM 669 C CA . VAL A 1 84 ? -31.261 12.994 -33.789 1.00 71.56 84 VAL A CA 1
ATOM 670 C C . VAL A 1 84 ? -32.302 13.883 -34.478 1.00 71.56 84 VAL A C 1
ATOM 672 O O . VAL A 1 84 ? -32.458 13.831 -35.700 1.00 71.56 84 VAL A O 1
ATOM 675 N N . GLY A 1 85 ? -33.014 14.710 -33.707 1.00 68.56 85 GLY A N 1
ATOM 676 C CA . GLY A 1 85 ? -34.003 15.653 -34.224 1.00 68.56 85 GLY A CA 1
ATOM 677 C C . GLY A 1 85 ? -34.049 16.966 -33.441 1.00 68.56 85 GLY A C 1
ATOM 678 O O . GLY A 1 85 ? -34.038 16.986 -32.216 1.00 68.56 85 GLY A O 1
ATOM 679 N N . PHE A 1 86 ? -34.136 18.090 -34.146 1.00 64.31 86 PHE A N 1
ATOM 680 C CA . PHE A 1 86 ? -34.079 19.417 -33.522 1.00 64.31 86 PHE A CA 1
ATOM 681 C C . PHE A 1 86 ? -35.481 19.918 -33.174 1.00 64.31 86 PHE A C 1
ATOM 683 O O . PHE A 1 86 ? -36.381 19.857 -34.015 1.00 64.31 86 PHE A O 1
ATOM 690 N N . SER A 1 87 ? -35.657 20.423 -31.950 1.00 56.22 87 SER A N 1
ATOM 691 C CA . SER A 1 87 ? -36.928 20.930 -31.421 1.00 56.22 87 SER A CA 1
ATOM 692 C C . SER A 1 87 ? -36.982 22.462 -31.471 1.00 56.22 87 SER A C 1
ATOM 694 O O . SER A 1 87 ? -36.753 23.127 -30.463 1.00 56.22 87 SER A O 1
ATOM 696 N N . LEU A 1 88 ? -37.341 23.043 -32.622 1.00 47.91 88 LEU A N 1
ATOM 697 C CA . LEU A 1 88 ? -37.604 24.487 -32.697 1.00 47.91 88 LEU A CA 1
ATOM 698 C C . LEU A 1 88 ? -38.944 24.835 -32.028 1.00 47.91 88 LEU A C 1
ATOM 700 O O . LEU A 1 88 ? -40.019 24.604 -32.589 1.00 47.91 88 LEU A O 1
ATOM 704 N N . SER A 1 89 ? -38.867 25.414 -30.831 1.00 43.16 89 SER A N 1
ATOM 705 C CA . SER A 1 89 ? -39.997 25.980 -30.095 1.00 43.16 89 SER A CA 1
ATOM 706 C C . SER A 1 89 ? -40.345 27.380 -30.607 1.00 43.16 89 SER A C 1
ATOM 708 O O . SER A 1 89 ? -39.815 28.381 -30.131 1.00 43.16 89 SER A O 1
ATOM 710 N N . ASN A 1 90 ? -41.293 27.465 -31.543 1.00 39.75 90 ASN A N 1
ATOM 711 C CA . ASN A 1 90 ? -42.064 28.698 -31.705 1.00 39.75 90 ASN A CA 1
ATOM 712 C C . ASN A 1 90 ? -43.013 28.830 -30.502 1.00 39.75 90 ASN A C 1
ATOM 714 O O . ASN A 1 90 ? -43.746 27.884 -30.211 1.00 39.75 90 ASN A O 1
ATOM 718 N N . ASN A 1 91 ? -43.043 30.002 -29.859 1.00 40.19 91 ASN A N 1
ATOM 719 C CA . ASN A 1 91 ? -43.746 30.285 -28.590 1.00 40.19 91 ASN A CA 1
ATOM 720 C C . ASN A 1 91 ? -45.288 30.124 -28.591 1.00 40.19 91 ASN A C 1
ATOM 722 O O . ASN A 1 91 ? -45.936 30.522 -27.629 1.00 40.19 91 ASN A O 1
ATOM 726 N N . ASP A 1 92 ? -45.880 29.540 -29.636 1.00 42.94 92 ASP A N 1
ATOM 727 C CA . ASP A 1 92 ? -47.334 29.458 -29.840 1.00 42.94 92 ASP A CA 1
ATOM 728 C C . ASP A 1 92 ? -47.820 28.075 -30.340 1.00 42.94 92 ASP A C 1
ATOM 730 O O . ASP A 1 92 ? -48.962 27.921 -30.776 1.00 42.94 92 ASP A O 1
ATOM 734 N N . GLN A 1 93 ? -46.973 27.030 -30.316 1.00 40.31 93 GLN A N 1
ATOM 735 C CA . GLN A 1 93 ? -47.375 25.669 -30.718 1.00 40.31 93 GLN A CA 1
ATOM 736 C C . GLN A 1 93 ? -46.993 24.591 -29.695 1.00 40.31 93 GLN A C 1
ATOM 738 O O . GLN A 1 93 ? -45.845 24.460 -29.284 1.00 40.31 93 GLN A O 1
ATOM 743 N N . ARG A 1 94 ? -47.987 23.773 -29.314 1.00 40.81 94 ARG A N 1
ATOM 744 C CA . ARG A 1 94 ? -47.878 22.720 -28.282 1.00 40.81 94 ARG A CA 1
ATOM 745 C C . ARG A 1 94 ? -47.191 21.424 -28.735 1.00 40.81 94 ARG A C 1
ATOM 747 O O . ARG A 1 94 ? -47.010 20.534 -27.911 1.00 40.81 94 ARG A O 1
ATOM 754 N N . GLU A 1 95 ? -46.830 21.289 -30.011 1.00 40.84 95 GLU A N 1
ATOM 755 C CA . GLU A 1 95 ? -46.038 20.157 -30.508 1.00 40.84 95 GLU A CA 1
ATOM 756 C C . GLU A 1 95 ? -44.759 20.672 -31.189 1.00 40.84 95 GLU A C 1
ATOM 758 O O . GLU A 1 95 ? -44.862 21.518 -32.081 1.00 40.84 95 GLU A O 1
ATOM 763 N N . PRO A 1 96 ? -43.562 20.174 -30.824 1.00 46.25 96 PRO A N 1
ATOM 764 C CA . PRO A 1 96 ? -42.325 20.590 -31.473 1.00 46.25 96 PRO A CA 1
ATOM 765 C C . PRO A 1 96 ? -42.276 20.078 -32.917 1.00 46.25 96 PRO A C 1
ATOM 767 O O . PRO A 1 96 ? -42.529 18.902 -33.194 1.00 46.25 96 PRO A O 1
ATOM 770 N N . THR A 1 97 ? -41.908 20.956 -33.852 1.00 44.47 97 THR A N 1
ATOM 771 C CA . THR A 1 97 ? -41.593 20.532 -35.222 1.00 44.47 97 THR A CA 1
ATOM 772 C C . THR A 1 97 ? -40.197 19.924 -35.234 1.00 44.47 97 THR A C 1
ATOM 774 O O . THR A 1 97 ? -39.235 20.619 -34.920 1.00 44.47 97 THR A O 1
ATOM 777 N N . ILE A 1 98 ? -40.094 18.650 -35.616 1.00 52.59 98 ILE A N 1
ATOM 778 C CA . ILE A 1 98 ? -38.825 17.918 -35.669 1.00 52.59 98 ILE A CA 1
ATOM 779 C C . ILE A 1 98 ? -38.140 18.170 -37.018 1.00 52.59 98 ILE A C 1
ATOM 781 O O . ILE A 1 98 ? -38.730 17.953 -38.080 1.00 52.59 98 ILE A O 1
ATOM 785 N N . TYR A 1 99 ? -36.881 18.602 -36.970 1.00 55.22 99 TYR A N 1
ATOM 786 C CA . TYR A 1 99 ? -36.019 18.752 -38.144 1.00 55.22 99 TYR A CA 1
ATOM 787 C C . TYR A 1 99 ? -34.952 17.657 -38.148 1.00 55.22 99 TYR A C 1
ATOM 789 O O . TYR A 1 99 ? -34.381 17.333 -37.108 1.00 55.22 99 TYR A O 1
ATOM 797 N N . ARG A 1 100 ? -34.683 17.106 -39.331 1.00 56.28 100 ARG A N 1
ATOM 798 C CA . ARG A 1 100 ? -33.721 16.033 -39.589 1.00 56.28 100 ARG A CA 1
ATOM 799 C C . ARG A 1 100 ? -32.442 16.636 -40.167 1.00 56.28 100 ARG A C 1
ATOM 801 O O . ARG A 1 100 ? -32.499 17.293 -41.204 1.00 56.28 100 ARG A O 1
ATOM 808 N N . TYR A 1 101 ? -31.295 16.381 -39.549 1.00 56.00 101 TYR A N 1
ATOM 809 C CA . TYR A 1 101 ? -30.000 16.832 -40.066 1.00 56.00 101 TYR A CA 1
ATOM 810 C C . TYR A 1 101 ? -29.464 15.854 -41.117 1.00 56.00 101 TYR A C 1
ATOM 812 O O . TYR A 1 101 ? -29.384 14.652 -40.862 1.00 56.00 101 TYR A O 1
ATOM 820 N N . THR A 1 102 ? -29.116 16.346 -42.310 1.00 51.34 102 THR A N 1
ATOM 821 C CA . THR A 1 102 ? -28.505 15.526 -43.371 1.00 51.34 102 THR A CA 1
ATOM 822 C C . THR A 1 102 ? -27.449 16.323 -44.126 1.00 51.34 102 THR A C 1
ATOM 824 O O . THR A 1 102 ? -27.776 17.391 -44.638 1.00 51.34 102 THR A O 1
ATOM 827 N N . LYS A 1 103 ? -26.224 15.792 -44.270 1.00 49.84 103 LYS A N 1
ATOM 828 C CA . LYS A 1 103 ? -25.130 16.427 -45.038 1.00 49.84 103 LYS A CA 1
ATOM 829 C C . LYS A 1 103 ? -24.993 17.937 -44.754 1.00 49.84 103 LYS A C 1
ATOM 831 O O . LYS A 1 103 ? -25.080 18.753 -45.668 1.00 49.84 103 LYS A O 1
ATOM 836 N N . ASN A 1 104 ? -24.828 18.274 -43.476 1.00 50.41 104 ASN A N 1
ATOM 837 C CA . ASN A 1 104 ? -24.642 19.635 -42.962 1.00 50.41 104 ASN A CA 1
ATOM 838 C C . ASN A 1 104 ? -25.754 20.633 -43.336 1.00 50.41 104 ASN A C 1
ATOM 840 O O . ASN A 1 104 ? -25.482 21.804 -43.581 1.00 50.41 104 ASN A O 1
ATOM 844 N N . ARG A 1 105 ? -27.014 20.171 -43.400 1.00 50.25 105 ARG A N 1
ATOM 845 C CA . ARG A 1 105 ? -28.211 21.024 -43.496 1.00 50.25 105 ARG A CA 1
ATOM 846 C C . ARG A 1 105 ? -29.387 20.451 -42.710 1.00 50.25 105 ARG A C 1
ATOM 848 O O . ARG A 1 105 ? -29.601 19.233 -42.694 1.00 50.25 105 ARG A O 1
ATOM 855 N N . LEU A 1 106 ? -30.193 21.336 -42.123 1.00 54.28 106 LEU A N 1
ATOM 856 C CA . LEU A 1 106 ? -31.500 20.997 -41.562 1.00 54.28 106 LEU A CA 1
ATOM 857 C C . LEU A 1 106 ? -32.527 20.755 -42.678 1.00 54.28 106 LEU A C 1
ATOM 859 O O . LEU A 1 106 ? -32.738 21.594 -43.550 1.00 54.28 106 LEU A O 1
ATOM 863 N N . ILE A 1 107 ? -33.236 19.627 -42.618 1.00 54.47 107 ILE A N 1
ATOM 864 C CA . ILE A 1 107 ? -34.404 19.346 -43.459 1.00 54.47 107 ILE A CA 1
ATOM 865 C C . ILE A 1 107 ? -35.641 19.221 -42.566 1.00 54.47 107 ILE A C 1
ATOM 867 O O . ILE A 1 107 ? -35.724 18.365 -41.685 1.00 54.47 107 ILE A O 1
ATOM 871 N N . LYS A 1 108 ? -36.636 20.075 -42.818 1.00 49.03 108 LYS A N 1
ATOM 872 C CA . LYS A 1 108 ? -37.936 20.072 -42.135 1.00 49.03 108 LYS A CA 1
ATOM 873 C C . LYS A 1 108 ? -38.758 18.850 -42.565 1.00 49.03 108 LYS A C 1
ATOM 875 O O . LYS A 1 108 ? -39.207 18.800 -43.710 1.00 49.03 108 LYS A O 1
ATOM 880 N N . GLU A 1 109 ? -38.978 17.868 -41.684 1.00 48.19 109 GLU A N 1
ATOM 881 C CA . GLU A 1 109 ? -39.746 16.668 -42.057 1.00 48.19 109 GLU A CA 1
ATOM 882 C C . GLU A 1 109 ? -41.261 16.943 -42.012 1.00 48.19 109 GLU A C 1
ATOM 884 O O . GLU A 1 109 ? -41.880 17.104 -40.958 1.00 48.19 109 GLU A O 1
ATOM 889 N N . ALA A 1 110 ? -41.886 17.008 -43.189 1.00 42.38 110 ALA A N 1
ATOM 890 C CA . ALA A 1 110 ? -43.317 17.254 -43.312 1.00 42.38 110 ALA A CA 1
ATOM 891 C C . ALA A 1 110 ? -44.144 15.989 -42.994 1.00 42.38 110 ALA A C 1
ATOM 893 O O . ALA A 1 110 ? -44.347 15.138 -43.861 1.00 42.38 110 ALA A O 1
ATOM 894 N N . LYS A 1 111 ? -44.712 15.967 -41.775 1.00 42.50 111 LYS A N 1
ATOM 895 C CA . LYS A 1 111 ? -45.595 14.956 -41.137 1.00 42.50 111 LYS A CA 1
ATOM 896 C C . LYS A 1 111 ? -44.869 13.884 -40.311 1.00 42.50 111 LYS A C 1
ATOM 898 O O . LYS A 1 111 ? -44.032 13.142 -40.811 1.00 42.50 111 LYS A O 1
ATOM 903 N N . LYS A 1 112 ? -45.344 13.707 -39.068 1.00 42.25 112 LYS A N 1
ATOM 904 C CA . LYS A 1 112 ? -45.028 12.575 -38.178 1.00 42.25 112 LYS A CA 1
ATOM 905 C C . LYS A 1 112 ? -45.194 11.227 -38.897 1.00 42.25 112 LYS A C 1
ATOM 907 O O . LYS A 1 112 ? -46.317 10.735 -39.039 1.00 42.25 112 LYS A O 1
ATOM 912 N N . ARG A 1 113 ? -44.087 10.551 -39.221 1.00 41.25 113 ARG A N 1
ATOM 913 C CA . ARG A 1 113 ? -44.077 9.081 -39.287 1.00 41.25 113 ARG A CA 1
ATOM 914 C C . ARG A 1 113 ? -44.227 8.570 -37.852 1.00 41.25 113 ARG A C 1
ATOM 916 O O . ARG A 1 113 ? -43.252 8.568 -37.110 1.00 41.25 113 ARG A O 1
ATOM 923 N N . LYS A 1 114 ? -45.444 8.160 -37.464 1.00 39.94 114 LYS A N 1
ATOM 924 C CA . LYS A 1 114 ? -45.871 7.806 -36.084 1.00 39.94 114 LYS A CA 1
ATOM 925 C C . LYS A 1 114 ? -45.029 6.745 -35.341 1.00 39.94 114 LYS A C 1
ATOM 927 O O . LYS A 1 114 ? -45.329 6.437 -34.196 1.00 39.94 114 LYS A O 1
ATOM 932 N N . GLU A 1 115 ? -44.007 6.180 -35.975 1.00 39.62 115 GLU A N 1
ATOM 933 C CA . GLU A 1 115 ? -43.248 5.022 -35.500 1.00 39.62 115 GLU A CA 1
ATOM 934 C C . GLU A 1 115 ? -41.744 5.287 -35.333 1.00 39.62 115 GLU A C 1
ATOM 936 O O . GLU A 1 115 ? -41.024 4.368 -34.941 1.00 39.62 115 GLU A O 1
ATOM 941 N N . ARG A 1 116 ? -41.256 6.506 -35.617 1.00 49.56 116 ARG A N 1
ATOM 942 C CA . ARG A 1 116 ? -39.880 6.928 -35.309 1.00 49.56 116 ARG A CA 1
ATOM 943 C C . ARG A 1 116 ? -39.882 7.868 -34.105 1.00 49.56 116 ARG A C 1
ATOM 945 O O . ARG A 1 116 ? -40.497 8.929 -34.149 1.00 49.56 116 ARG A O 1
ATOM 952 N N . ILE A 1 117 ? -39.183 7.458 -33.049 1.00 54.00 117 ILE A N 1
ATOM 953 C CA . ILE A 1 117 ? -38.779 8.336 -31.948 1.00 54.00 117 ILE A CA 1
ATOM 954 C C . ILE A 1 117 ? -37.488 9.020 -32.405 1.00 54.00 117 ILE A C 1
ATOM 956 O O . ILE A 1 117 ? -36.570 8.332 -32.852 1.00 54.00 117 ILE A O 1
ATOM 960 N N . TYR A 1 118 ? -37.444 10.346 -32.317 1.00 65.69 118 TYR A N 1
ATOM 961 C CA . TYR A 1 118 ? -36.235 11.141 -32.522 1.00 65.69 118 TYR A CA 1
ATOM 962 C C . TYR A 1 118 ? -35.761 11.674 -31.170 1.00 65.69 118 TYR A C 1
ATOM 964 O O . TYR A 1 118 ? -36.593 11.995 -30.320 1.00 65.69 118 TYR A O 1
ATOM 972 N N . VAL A 1 119 ? -34.448 11.794 -30.986 1.00 70.31 119 VAL A N 1
ATOM 973 C CA . VAL A 1 119 ? -33.852 12.440 -29.811 1.00 70.31 119 VAL A CA 1
ATOM 974 C C . VAL A 1 119 ? -34.036 13.951 -29.936 1.00 70.31 119 VAL A C 1
ATOM 976 O O . VAL A 1 119 ? -33.492 14.509 -30.889 1.00 70.31 119 VAL A O 1
ATOM 979 N N . PRO A 1 120 ? -34.777 14.621 -29.037 1.00 71.25 120 PRO A N 1
ATOM 980 C CA . PRO A 1 120 ? -34.969 16.060 -29.119 1.00 71.25 120 PRO A CA 1
ATOM 981 C C . PRO A 1 120 ? -33.715 16.796 -28.631 1.00 71.25 120 PRO A C 1
ATOM 983 O O . PRO A 1 120 ? -33.342 16.682 -27.466 1.00 71.25 120 PRO A O 1
ATOM 986 N N . LEU A 1 121 ? -33.094 17.583 -29.508 1.00 79.38 121 LEU A N 1
ATOM 987 C CA . LEU A 1 121 ? -32.088 18.575 -29.117 1.00 79.38 121 LEU A CA 1
ATOM 988 C C . LEU A 1 121 ? -32.713 19.965 -28.992 1.00 79.38 121 LEU A C 1
ATOM 990 O O . LEU A 1 121 ? -33.602 20.331 -29.775 1.00 79.38 121 LEU A O 1
ATOM 994 N N . GLU A 1 122 ? -32.209 20.738 -28.037 1.00 80.31 122 GLU A N 1
ATOM 995 C CA . GLU A 1 122 ? -32.499 22.162 -27.861 1.00 80.31 122 GLU A CA 1
ATOM 996 C C . GLU A 1 122 ? -31.206 22.967 -27.692 1.00 80.31 122 GLU A C 1
ATOM 998 O O . GLU A 1 122 ? -30.135 22.385 -27.527 1.00 80.31 122 GLU A O 1
ATOM 1003 N N . LEU A 1 123 ? -31.288 24.290 -27.844 1.00 79.62 123 LEU A N 1
ATOM 1004 C CA . LEU A 1 123 ? -30.141 25.167 -27.601 1.00 79.62 123 LEU A CA 1
ATOM 1005 C C . LEU A 1 123 ? -29.908 25.268 -26.097 1.00 79.62 123 LEU A C 1
ATOM 1007 O O . LEU A 1 123 ? -30.878 25.438 -25.358 1.00 79.62 123 LEU A O 1
ATOM 1011 N N . SER A 1 124 ? -28.648 25.198 -25.680 1.00 76.25 124 SER A N 1
ATOM 1012 C CA . SER A 1 124 ? -28.264 25.472 -24.301 1.00 76.25 124 SER A CA 1
ATOM 1013 C C . SER A 1 124 ? -28.099 26.973 -24.056 1.00 76.25 124 SER A C 1
ATOM 1015 O O . SER A 1 124 ? -27.762 27.739 -24.963 1.00 76.25 124 SER A O 1
ATOM 1017 N N . ASP A 1 125 ? -28.250 27.387 -22.800 1.00 67.94 125 ASP A N 1
ATOM 1018 C CA . ASP A 1 125 ? -27.943 28.742 -22.318 1.00 67.94 125 ASP A CA 1
ATOM 1019 C C . ASP A 1 125 ? -26.415 29.015 -22.283 1.00 67.94 125 ASP A C 1
ATOM 1021 O O . ASP A 1 125 ? -25.966 30.094 -21.891 1.00 67.94 125 ASP A O 1
ATOM 1025 N N . ARG A 1 126 ? -25.588 28.037 -22.690 1.00 70.88 126 ARG A N 1
ATOM 1026 C CA . ARG A 1 126 ? -24.120 28.114 -22.749 1.00 70.88 126 ARG A CA 1
ATOM 1027 C C . ARG A 1 126 ? -23.649 28.488 -24.158 1.00 70.88 126 ARG A C 1
ATOM 1029 O O . ARG A 1 126 ? -23.647 27.658 -25.068 1.00 70.88 126 ARG A O 1
ATOM 1036 N N . GLU A 1 127 ? -23.175 29.722 -24.315 1.00 71.88 127 GLU A N 1
ATOM 1037 C CA . GLU A 1 127 ? -22.562 30.215 -25.554 1.00 71.88 127 GLU A CA 1
ATOM 1038 C C . GLU A 1 127 ? -21.025 30.171 -25.493 1.00 71.88 127 GLU A C 1
ATOM 1040 O O . GLU A 1 127 ? -20.421 30.680 -24.544 1.00 71.88 127 GLU A O 1
ATOM 1045 N N . LEU A 1 128 ? -20.384 29.615 -26.526 1.00 68.88 128 LEU A N 1
ATOM 1046 C CA . LEU A 1 128 ? -18.947 29.320 -26.552 1.00 68.88 128 LEU A CA 1
ATOM 1047 C C . LEU A 1 128 ? -18.258 29.857 -27.818 1.00 68.88 128 LEU A C 1
ATOM 1049 O O . LEU A 1 128 ? -18.823 29.825 -28.909 1.00 68.88 128 LEU A O 1
ATOM 1053 N N . THR A 1 129 ? -17.007 30.298 -27.699 1.00 64.88 129 THR A N 1
ATOM 1054 C CA . THR A 1 129 ? -16.098 30.471 -28.842 1.00 64.88 129 THR A CA 1
ATOM 1055 C C . THR A 1 129 ? -15.467 29.125 -29.186 1.00 64.88 129 THR A C 1
ATOM 1057 O O . THR A 1 129 ? -14.944 28.442 -28.307 1.00 64.88 129 THR A O 1
ATOM 1060 N N . LEU A 1 130 ? -15.486 28.770 -30.469 1.00 64.31 130 LEU A N 1
ATOM 1061 C CA . LEU A 1 130 ? -14.896 27.541 -30.997 1.00 64.31 130 LEU A CA 1
ATOM 1062 C C . LEU A 1 130 ? -13.520 27.851 -31.595 1.00 64.31 130 LEU A C 1
ATOM 1064 O O . LEU A 1 130 ? -13.374 28.838 -32.318 1.00 64.31 130 LEU A O 1
ATOM 1068 N N . ASP A 1 131 ? -12.512 27.022 -31.326 1.00 59.12 131 ASP A N 1
ATOM 1069 C CA . ASP A 1 131 ? -11.182 27.255 -31.891 1.00 59.12 131 ASP A CA 1
ATOM 1070 C C . ASP A 1 131 ? -11.195 27.153 -33.425 1.00 59.12 131 ASP A C 1
ATOM 1072 O O . ASP A 1 131 ? -11.891 26.337 -34.029 1.00 59.12 131 ASP A O 1
ATOM 1076 N N . GLY A 1 132 ? -10.459 28.062 -34.069 1.00 59.91 132 GLY A N 1
ATOM 1077 C CA . GLY A 1 132 ? -10.483 28.242 -35.522 1.00 59.91 132 GLY A CA 1
ATOM 1078 C C . GLY A 1 132 ? -11.681 29.033 -36.073 1.00 59.91 132 GLY A C 1
ATOM 1079 O O . GLY A 1 132 ? -11.730 29.243 -37.284 1.00 59.91 132 GLY A O 1
ATOM 1080 N N . ARG A 1 133 ? -12.619 29.513 -35.238 1.00 64.25 133 ARG A N 1
ATOM 1081 C CA . ARG A 1 133 ? -13.705 30.420 -35.660 1.00 64.25 133 ARG A CA 1
ATOM 1082 C C . ARG A 1 133 ? -13.769 31.682 -34.800 1.00 64.25 133 ARG A C 1
ATOM 1084 O O . ARG A 1 133 ? -13.777 31.619 -33.574 1.00 64.25 133 ARG A O 1
ATOM 1091 N N . GLU A 1 134 ? -13.875 32.838 -35.448 1.00 61.88 134 GLU A N 1
ATOM 1092 C CA . GLU A 1 134 ? -14.262 34.074 -34.763 1.00 6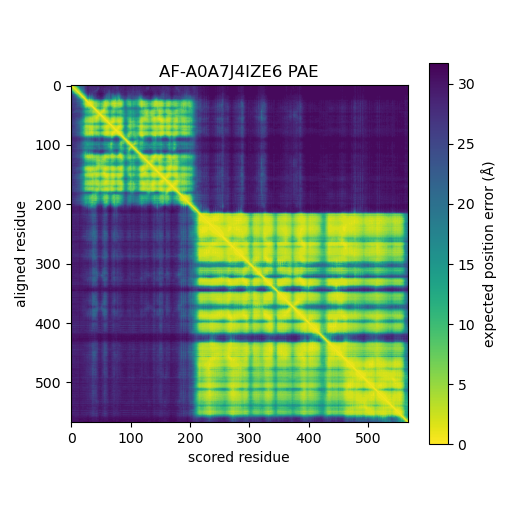1.88 134 GLU A CA 1
ATOM 1093 C C . GLU A 1 134 ? -15.767 34.037 -34.461 1.00 61.88 134 GLU A C 1
ATOM 1095 O O . GLU A 1 134 ? -16.552 33.587 -35.294 1.00 61.88 134 GLU A O 1
ATOM 1100 N N . GLY A 1 135 ? -16.160 34.472 -33.261 1.00 67.00 135 GLY A N 1
ATOM 1101 C CA . GLY A 1 135 ? -17.554 34.478 -32.809 1.00 67.00 135 GLY A CA 1
ATOM 1102 C C . GLY A 1 135 ? -17.777 33.800 -31.454 1.00 67.00 135 GLY A C 1
ATOM 1103 O O . GLY A 1 135 ? -16.854 33.291 -30.810 1.00 67.00 135 GLY A O 1
ATOM 1104 N N . ILE A 1 136 ? -19.034 33.828 -31.013 1.00 70.75 136 ILE A N 1
ATOM 1105 C CA . ILE A 1 136 ? -19.556 33.157 -29.818 1.00 70.75 136 ILE A CA 1
ATOM 1106 C C . ILE A 1 136 ? -20.881 32.513 -30.228 1.00 70.75 136 ILE A C 1
ATOM 1108 O O . ILE A 1 136 ? -21.785 33.216 -30.675 1.00 70.75 136 ILE A O 1
ATOM 1112 N N . PHE A 1 137 ? -20.992 31.198 -30.071 1.00 78.50 137 PHE A N 1
ATOM 1113 C CA . PHE A 1 137 ? -22.065 30.391 -30.640 1.00 78.50 137 PHE A CA 1
ATOM 1114 C C . PHE A 1 137 ? -22.806 29.601 -29.550 1.00 78.50 137 PHE A C 1
ATOM 1116 O O . PHE A 1 137 ? -22.150 28.994 -28.700 1.00 78.50 137 PHE A O 1
ATOM 1123 N N . PRO A 1 138 ? -24.152 29.564 -29.547 1.00 78.81 138 PRO A N 1
ATOM 1124 C CA . PRO A 1 138 ? -24.900 28.721 -28.625 1.00 78.81 138 PRO A CA 1
ATOM 1125 C C . PRO A 1 138 ? -24.792 27.250 -29.050 1.00 78.81 138 PRO A C 1
ATOM 1127 O O . PRO A 1 138 ? -24.950 26.905 -30.229 1.00 78.81 138 PRO A O 1
ATOM 1130 N N . MET A 1 139 ? -24.511 26.390 -28.075 1.00 82.69 139 MET A N 1
ATOM 1131 C CA . MET A 1 139 ? -24.399 24.942 -28.258 1.00 82.69 139 MET A CA 1
ATOM 1132 C C . MET A 1 139 ? -25.772 24.263 -28.265 1.00 82.69 139 MET A C 1
ATOM 1134 O O . MET A 1 139 ? -26.775 24.840 -27.850 1.00 82.69 139 MET A O 1
ATOM 1138 N N . TYR A 1 140 ? -25.815 23.003 -28.701 1.00 84.69 140 TYR A N 1
ATOM 1139 C CA . TYR A 1 140 ? -26.964 22.126 -28.471 1.00 84.69 140 TYR A CA 1
ATOM 1140 C C . TYR A 1 140 ? -26.753 21.204 -27.263 1.00 84.69 140 TYR A C 1
ATOM 1142 O O . TYR A 1 140 ? -25.664 20.662 -27.056 1.00 84.69 140 TYR A O 1
ATOM 1150 N N . SER A 1 141 ? -27.825 20.984 -26.504 1.00 84.25 141 SER A N 1
ATOM 1151 C CA . SER A 1 141 ? -27.944 19.994 -25.429 1.00 84.25 141 SER A CA 1
ATOM 1152 C C . SER A 1 141 ? -29.106 19.028 -25.710 1.00 84.25 141 SER A C 1
ATOM 1154 O O . SER A 1 141 ? -29.862 19.185 -26.679 1.00 84.25 141 SER A O 1
ATOM 1156 N N . VAL A 1 142 ? -29.244 17.976 -24.894 1.00 82.56 142 VAL A N 1
ATOM 1157 C CA . VAL A 1 142 ? -30.370 17.035 -25.002 1.00 82.56 142 VAL A CA 1
ATOM 1158 C C . VAL A 1 142 ? -31.552 17.546 -24.181 1.00 82.56 142 VAL A C 1
ATOM 1160 O O . VAL A 1 142 ? -31.451 17.724 -22.967 1.00 82.56 142 VAL A O 1
ATOM 1163 N N . LYS A 1 143 ? -32.703 17.729 -24.835 1.00 77.00 143 LYS A N 1
ATOM 1164 C CA . LYS A 1 143 ? -33.891 18.324 -24.218 1.00 77.00 143 LYS A CA 1
ATOM 1165 C C . LYS A 1 143 ? -34.405 17.496 -23.045 1.00 77.00 143 LYS A C 1
ATOM 1167 O O . LYS A 1 143 ? -34.699 16.310 -23.193 1.00 77.00 143 LYS A O 1
ATOM 1172 N N . GLY A 1 144 ? -34.575 18.154 -21.899 1.00 69.69 144 GLY A N 1
ATOM 1173 C CA . GLY A 1 144 ? -35.021 17.524 -20.652 1.00 69.69 144 GLY A CA 1
ATOM 1174 C C . GLY A 1 144 ? -33.950 16.714 -19.911 1.00 69.69 144 GLY A C 1
ATOM 1175 O O . GLY A 1 144 ? -34.293 15.993 -18.975 1.00 69.69 144 GLY A O 1
ATOM 1176 N N . ALA A 1 145 ? -32.674 16.811 -20.300 1.00 72.69 145 ALA A N 1
ATOM 1177 C CA . ALA A 1 145 ? -31.583 16.183 -19.562 1.00 72.69 145 ALA A CA 1
ATOM 1178 C C . ALA A 1 145 ? -31.306 16.875 -18.208 1.00 72.69 145 ALA A C 1
ATOM 1180 O O . ALA A 1 145 ? -31.751 17.996 -17.941 1.00 72.69 145 ALA A O 1
ATOM 1181 N N . LYS A 1 146 ? -30.605 16.183 -17.299 1.00 63.91 146 LYS A N 1
ATOM 1182 C CA . LYS A 1 146 ? -30.372 16.671 -15.931 1.00 63.91 146 LYS A CA 1
ATOM 1183 C C . LYS A 1 146 ? -29.241 17.709 -15.915 1.00 63.91 146 LYS A C 1
ATOM 1185 O O . LYS A 1 146 ? -28.077 17.358 -15.738 1.00 63.91 146 LYS A O 1
ATOM 1190 N N . ASN A 1 147 ? -29.645 18.977 -15.967 1.00 69.88 147 ASN A N 1
ATOM 1191 C CA . ASN A 1 147 ? -28.832 20.171 -16.229 1.00 69.88 147 ASN A CA 1
ATOM 1192 C C . ASN A 1 147 ? -28.511 20.362 -17.716 1.00 69.88 147 ASN A C 1
ATOM 1194 O O . ASN A 1 147 ? -28.353 19.409 -18.482 1.00 69.88 147 ASN A O 1
ATOM 1198 N N . ASP A 1 148 ? -28.383 21.630 -18.092 1.00 70.50 148 ASP A N 1
ATOM 1199 C CA . ASP A 1 148 ? -28.104 22.071 -19.449 1.00 70.50 148 ASP A CA 1
ATOM 1200 C C . ASP A 1 148 ? -26.586 22.106 -19.706 1.00 70.50 148 ASP A C 1
ATOM 1202 O O . ASP A 1 148 ? -25.888 23.104 -19.496 1.00 70.50 148 ASP A O 1
ATOM 1206 N N . PHE A 1 149 ? -26.060 20.938 -20.070 1.00 82.38 149 PHE A N 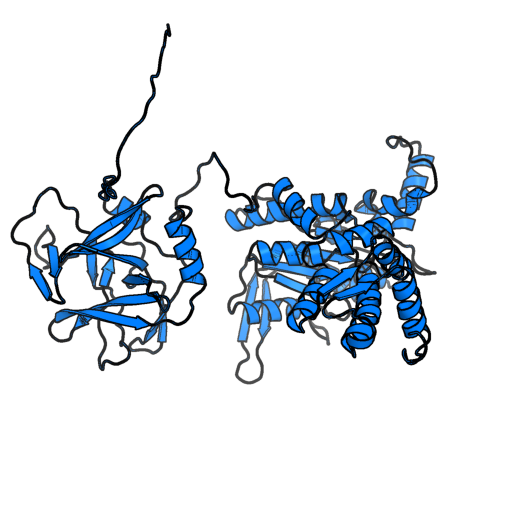1
ATOM 1207 C CA . PHE A 1 149 ? -24.666 20.729 -20.454 1.00 82.38 149 PHE A CA 1
ATOM 1208 C C . PHE A 1 149 ? -24.553 20.552 -21.979 1.00 82.38 149 PHE A C 1
ATOM 1210 O O . PHE A 1 149 ? -25.466 19.975 -22.581 1.00 82.38 149 PHE A O 1
ATOM 1217 N N . PRO A 1 150 ? -23.452 20.989 -22.622 1.00 80.50 150 PRO A N 1
ATOM 1218 C CA . PRO A 1 150 ? -23.252 20.777 -24.055 1.00 80.50 150 PRO A CA 1
ATOM 1219 C C . PRO A 1 150 ? -23.235 19.286 -24.418 1.00 80.50 150 PRO A C 1
ATOM 1221 O O . PRO A 1 150 ? -22.726 18.457 -23.659 1.00 80.50 150 PRO A O 1
ATOM 1224 N N . LEU A 1 151 ? -23.770 18.947 -25.593 1.00 84.12 151 LEU A N 1
ATOM 1225 C CA . LEU A 1 151 ? -23.669 17.613 -26.180 1.00 84.12 151 LEU A CA 1
ATOM 1226 C C . LEU A 1 151 ? -22.457 17.527 -27.117 1.00 84.12 151 LEU A C 1
ATOM 1228 O O . LEU A 1 151 ? -22.368 18.267 -28.099 1.00 84.12 151 LEU A O 1
ATOM 1232 N N . LEU A 1 152 ? -21.584 16.556 -26.853 1.00 82.31 152 LEU A N 1
ATOM 1233 C CA . LEU A 1 152 ? -20.487 16.152 -27.725 1.00 82.31 152 LEU A CA 1
ATOM 1234 C C . LEU A 1 152 ? -20.699 14.703 -28.186 1.00 82.31 152 LEU A C 1
ATOM 1236 O O . LEU A 1 152 ? -20.869 13.782 -27.384 1.00 82.31 152 LEU A O 1
ATOM 1240 N N . PHE A 1 153 ? -20.674 14.488 -29.496 1.00 81.69 153 PHE A N 1
ATOM 1241 C CA . PHE A 1 153 ? -20.547 13.152 -30.064 1.00 81.69 153 PHE A CA 1
ATOM 1242 C C . PHE A 1 153 ? -19.082 12.723 -30.035 1.00 81.69 153 PHE A C 1
ATOM 1244 O O . PHE A 1 153 ? -18.193 13.553 -30.220 1.00 81.69 153 PHE A O 1
ATOM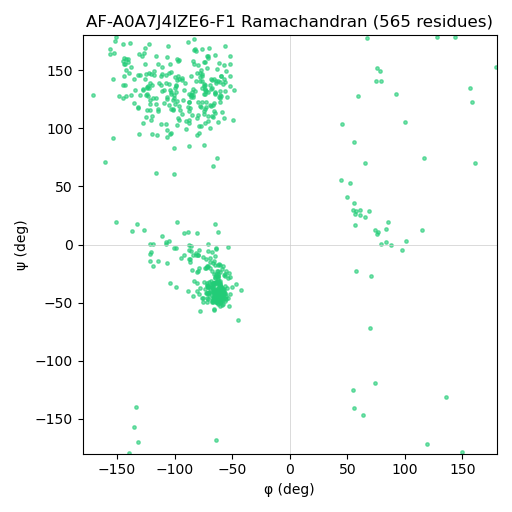 1251 N N . VAL A 1 154 ? -18.836 11.428 -29.867 1.00 77.12 154 VAL A N 1
ATOM 1252 C CA . VAL A 1 154 ? -17.498 10.839 -29.922 1.00 77.12 154 VAL A CA 1
ATOM 1253 C C . VAL A 1 154 ? -17.460 9.742 -30.976 1.00 77.12 154 VAL A C 1
ATOM 1255 O O . VAL A 1 154 ? -18.369 8.911 -31.068 1.00 77.12 154 VAL A O 1
ATOM 1258 N N . ASN A 1 155 ? -16.390 9.753 -31.758 1.00 73.69 155 ASN A N 1
ATOM 1259 C CA . ASN A 1 155 ? -16.037 8.766 -32.766 1.00 73.69 155 ASN A CA 1
ATOM 1260 C C . ASN A 1 155 ? -14.691 8.143 -32.397 1.00 73.69 155 ASN A C 1
ATOM 1262 O O . ASN A 1 155 ? -13.757 8.865 -32.061 1.00 73.69 155 ASN A O 1
ATOM 1266 N N . GLN A 1 156 ? -14.559 6.824 -32.526 1.00 66.75 156 GLN A N 1
ATOM 1267 C CA . GLN A 1 156 ? -13.244 6.182 -32.550 1.00 66.75 156 GLN A CA 1
ATOM 1268 C C . GLN A 1 156 ? -12.688 6.238 -33.981 1.00 66.75 156 GLN A C 1
ATOM 1270 O O . GLN A 1 156 ? -13.407 5.938 -34.936 1.00 66.75 156 GLN A O 1
ATOM 1275 N N . THR A 1 157 ? -11.424 6.625 -34.126 1.00 66.75 157 THR A N 1
ATOM 1276 C CA . THR A 1 157 ? -10.679 6.676 -35.392 1.00 66.75 157 THR A CA 1
ATOM 1277 C C . THR A 1 157 ? -9.383 5.873 -35.260 1.00 66.75 157 THR A C 1
ATOM 1279 O O . THR A 1 157 ? -8.990 5.498 -34.155 1.00 66.75 157 THR A O 1
ATOM 1282 N N . ASP A 1 158 ? -8.686 5.629 -36.372 1.00 62.00 158 ASP A N 1
ATOM 1283 C CA . ASP A 1 158 ? -7.403 4.904 -36.362 1.00 62.00 158 ASP A CA 1
ATOM 1284 C C . ASP A 1 158 ? -6.299 5.631 -35.556 1.00 62.00 158 ASP A C 1
ATOM 1286 O O . ASP A 1 158 ? -5.318 5.007 -35.158 1.00 62.00 158 ASP A O 1
ATOM 1290 N N . ASN A 1 159 ? -6.478 6.933 -35.285 1.00 55.72 159 ASN A N 1
ATOM 1291 C CA . ASN A 1 159 ? -5.528 7.793 -34.570 1.00 55.72 159 ASN A CA 1
ATOM 1292 C C . ASN A 1 159 ? -5.979 8.167 -33.138 1.00 55.72 159 ASN A C 1
ATOM 1294 O O . ASN A 1 159 ? -5.296 8.951 -32.483 1.00 55.72 159 ASN A O 1
ATOM 1298 N N . GLY A 1 160 ? -7.124 7.669 -32.650 1.00 66.19 160 GLY A N 1
ATOM 1299 C CA . GLY A 1 160 ? -7.655 8.007 -31.321 1.00 66.19 160 GLY A CA 1
ATOM 1300 C C . GLY A 1 160 ? -9.157 8.297 -31.322 1.00 66.19 160 GLY A C 1
ATOM 1301 O O . GLY A 1 160 ? -9.944 7.520 -31.863 1.00 66.19 160 GLY A O 1
ATOM 1302 N N . PHE A 1 161 ? -9.569 9.406 -30.697 1.00 69.62 161 PHE A N 1
ATOM 1303 C CA . PHE A 1 161 ? -10.977 9.809 -30.609 1.00 69.62 161 PHE A CA 1
ATOM 1304 C C . PHE A 1 161 ? -11.219 11.198 -31.231 1.00 69.62 161 PHE A C 1
ATOM 1306 O O . PHE A 1 161 ? -10.604 12.187 -30.832 1.00 69.62 161 PHE A O 1
ATOM 1313 N N . GLU A 1 162 ? -12.141 11.269 -32.197 1.00 73.44 162 GLU A N 1
ATOM 1314 C CA . GLU A 1 162 ? -12.698 12.523 -32.727 1.00 73.44 162 GLU A CA 1
ATOM 1315 C C . GLU A 1 162 ? -13.873 12.947 -31.837 1.00 73.44 162 GLU A C 1
ATOM 1317 O O . GLU A 1 162 ? -14.809 12.168 -31.626 1.00 73.44 162 GLU A O 1
ATOM 1322 N N . TYR A 1 163 ? -13.859 14.198 -31.375 1.00 77.56 163 TYR A N 1
ATOM 1323 C CA . TYR A 1 163 ? -14.959 14.804 -30.628 1.00 77.56 163 TYR A CA 1
ATOM 1324 C C . TYR A 1 163 ? -15.678 15.815 -31.520 1.00 77.56 163 TYR A C 1
ATOM 1326 O O . TYR A 1 163 ? -15.045 16.714 -32.073 1.00 77.56 163 TYR A O 1
ATOM 1334 N N . THR A 1 164 ? -16.996 15.669 -31.676 1.00 76.62 164 THR A N 1
ATOM 1335 C CA . THR A 1 164 ? -17.828 16.491 -32.568 1.00 76.62 164 THR A CA 1
ATOM 1336 C C . THR A 1 164 ? -18.967 17.153 -31.797 1.00 76.62 164 THR A C 1
ATOM 1338 O O . THR A 1 164 ? -19.871 16.468 -31.319 1.00 76.62 164 THR A O 1
ATOM 1341 N N . GLY A 1 165 ? -18.982 18.482 -31.715 1.00 80.19 165 GLY A N 1
ATOM 1342 C CA . GLY A 1 165 ? -20.086 19.238 -31.116 1.00 80.19 165 GLY A CA 1
ATOM 1343 C C . GLY A 1 165 ? -21.071 19.794 -32.148 1.00 80.19 165 GLY A C 1
ATOM 1344 O O . GLY A 1 165 ? -20.738 19.956 -33.324 1.00 80.19 165 GLY A O 1
ATOM 1345 N N . LEU A 1 166 ? -22.289 20.110 -31.697 1.00 81.88 166 LEU A N 1
ATOM 1346 C CA . LEU A 1 166 ? -23.311 20.826 -32.472 1.00 81.88 166 LEU A CA 1
ATOM 1347 C C . LEU A 1 166 ? -23.502 22.243 -31.928 1.00 81.88 166 LEU A C 1
ATOM 1349 O O . LEU A 1 166 ? -23.718 22.422 -30.729 1.00 81.88 166 LEU A O 1
ATOM 1353 N N . PHE A 1 167 ? -23.520 23.226 -32.825 1.00 80.81 167 PHE A N 1
ATOM 1354 C CA . PHE A 1 167 ? -23.748 24.637 -32.508 1.00 80.81 167 PHE A CA 1
ATOM 1355 C C . PHE A 1 167 ? -24.654 25.298 -33.550 1.00 80.81 167 PHE A C 1
ATOM 1357 O O . PHE A 1 167 ? -25.003 24.696 -34.573 1.00 80.81 167 PHE A O 1
ATOM 1364 N N . ARG A 1 168 ? -25.041 26.547 -33.284 1.00 80.12 168 ARG A N 1
ATOM 1365 C CA . ARG A 1 168 ? -25.787 27.388 -34.223 1.00 80.12 168 ARG A CA 1
ATOM 1366 C C . ARG A 1 168 ? -24.926 28.537 -34.739 1.00 80.12 168 ARG A C 1
ATOM 1368 O O . ARG A 1 168 ? -24.293 29.218 -33.938 1.00 80.12 168 ARG A O 1
ATOM 1375 N N . ASP A 1 169 ? -24.910 28.745 -36.050 1.00 75.56 169 ASP A N 1
ATOM 1376 C CA . ASP A 1 169 ? -24.095 29.782 -36.693 1.00 75.56 169 ASP A CA 1
ATOM 1377 C C . ASP A 1 169 ? -24.767 31.175 -36.674 1.00 75.56 169 ASP A C 1
ATOM 1379 O O . ASP A 1 169 ? -25.907 31.333 -36.229 1.00 75.56 169 ASP A O 1
ATOM 1383 N N . GLU A 1 170 ? -24.069 32.194 -37.188 1.00 74.25 170 GLU A N 1
ATOM 1384 C CA . GLU A 1 170 ? -24.576 33.576 -37.266 1.00 74.25 170 GLU A CA 1
ATOM 1385 C C . GLU A 1 170 ? -25.807 33.724 -38.180 1.00 74.25 170 GLU A C 1
ATOM 1387 O O . GLU A 1 170 ? -26.647 34.596 -37.954 1.00 74.25 170 GLU A O 1
ATOM 1392 N N . ASN A 1 171 ? -25.954 32.855 -39.188 1.00 70.19 171 ASN A N 1
ATOM 1393 C CA . ASN A 1 171 ? -27.126 32.814 -40.067 1.00 70.19 171 ASN A CA 1
ATOM 1394 C C . ASN A 1 171 ? -28.327 32.095 -39.418 1.00 70.19 171 ASN A C 1
ATOM 1396 O O . ASN A 1 171 ? -29.444 32.140 -39.942 1.00 70.19 171 ASN A O 1
ATOM 1400 N N . GLY A 1 172 ? -28.125 31.450 -38.266 1.00 67.38 172 GLY A N 1
ATOM 1401 C CA . GLY A 1 172 ? -29.142 30.707 -37.532 1.00 67.38 172 GLY A CA 1
ATOM 1402 C C . GLY A 1 172 ? -29.364 29.271 -38.022 1.00 67.38 172 GLY A C 1
ATOM 1403 O O . GLY A 1 172 ? -30.361 28.663 -37.609 1.00 67.38 172 GLY A O 1
ATOM 1404 N N . GLU A 1 173 ? -28.474 28.737 -38.857 1.00 68.69 173 GLU A N 1
ATOM 1405 C CA . GLU A 1 173 ? -28.394 27.330 -39.262 1.00 68.69 173 GLU A CA 1
ATOM 1406 C C . GLU A 1 173 ? -27.640 26.491 -38.215 1.00 68.69 173 GLU A C 1
ATOM 1408 O O . GLU A 1 173 ? -27.025 27.013 -37.285 1.00 68.69 173 GLU A O 1
ATOM 1413 N N . VAL A 1 174 ? -27.717 25.164 -38.343 1.00 73.38 174 VAL A N 1
ATOM 1414 C CA . VAL A 1 174 ? -27.002 24.220 -37.468 1.00 73.38 174 VAL A CA 1
ATOM 1415 C C . VAL A 1 174 ? -25.749 23.715 -38.162 1.00 73.38 174 VAL A C 1
ATOM 1417 O O . VAL A 1 174 ? -25.832 23.182 -39.269 1.00 73.38 174 VAL A O 1
ATOM 1420 N N . GLU A 1 175 ? -24.616 23.798 -37.472 1.00 71.94 175 GLU A N 1
ATOM 1421 C CA . GLU A 1 175 ? -23.338 23.262 -37.931 1.00 71.94 175 GLU A CA 1
ATOM 1422 C C . GLU A 1 175 ? -22.697 22.333 -36.889 1.00 71.94 175 GLU A C 1
ATOM 1424 O O . GLU A 1 175 ? -23.078 22.292 -35.716 1.00 71.94 175 GLU A O 1
ATOM 1429 N N . MET A 1 176 ? -21.708 21.562 -37.347 1.00 75.00 176 MET A N 1
ATOM 1430 C CA . MET A 1 176 ? -20.839 20.740 -36.506 1.00 75.00 176 MET A CA 1
ATOM 1431 C C . MET A 1 176 ? -19.420 21.303 -36.518 1.00 75.00 176 MET A C 1
ATOM 1433 O O . MET A 1 176 ? -18.946 21.774 -37.555 1.00 75.00 176 MET A O 1
ATOM 1437 N N . PHE A 1 177 ? -18.730 21.194 -35.389 1.00 73.69 177 PHE A N 1
ATOM 1438 C CA . PHE A 1 177 ? -17.276 21.326 -35.301 1.00 73.69 177 PHE A CA 1
ATOM 1439 C C . PHE A 1 177 ? -16.699 20.008 -34.793 1.00 73.69 177 PHE A C 1
ATOM 1441 O O . PHE A 1 177 ? -17.338 19.349 -33.975 1.00 73.69 177 PHE A O 1
ATOM 1448 N N . SER A 1 178 ? -15.504 19.650 -35.259 1.00 69.31 178 SER A N 1
ATOM 1449 C CA . SER A 1 178 ? -14.730 18.529 -34.726 1.00 69.31 178 SER A CA 1
ATOM 1450 C C . SER A 1 178 ? -13.364 19.016 -34.259 1.00 69.31 178 SER A C 1
ATOM 1452 O O . SER A 1 178 ? -12.800 19.929 -34.863 1.00 69.31 178 SER A O 1
ATOM 1454 N N . TYR A 1 179 ? -12.829 18.383 -33.219 1.00 69.12 179 TYR A N 1
ATOM 1455 C CA . TYR A 1 179 ? -11.449 18.539 -32.770 1.00 69.12 179 TYR A CA 1
ATOM 1456 C C . TYR A 1 179 ? -10.874 17.179 -32.364 1.00 69.12 179 TYR A C 1
ATOM 1458 O O . TYR A 1 179 ? -11.586 16.283 -31.903 1.00 69.12 179 TYR A O 1
ATOM 1466 N N . GLU A 1 180 ? -9.570 17.025 -32.576 1.00 57.25 180 GLU A N 1
ATOM 1467 C CA . GLU A 1 180 ? -8.806 15.865 -32.128 1.00 57.25 180 GLU A CA 1
ATOM 1468 C C . GLU A 1 180 ? -8.307 16.153 -30.708 1.00 57.25 180 GLU A C 1
ATOM 1470 O O . GLU A 1 180 ? -7.560 17.107 -30.488 1.00 57.25 180 GLU A O 1
ATOM 1475 N N . SER A 1 181 ? -8.732 15.345 -29.735 1.00 54.06 181 SER A N 1
ATOM 1476 C CA . SER A 1 181 ? -8.176 15.380 -28.380 1.00 54.06 181 SER A CA 1
ATOM 1477 C C . SER A 1 181 ? -7.200 14.220 -28.235 1.00 54.06 181 SER A C 1
ATOM 1479 O O . SER A 1 181 ? -7.585 13.051 -28.322 1.00 54.06 181 SER A O 1
ATOM 1481 N N . ILE A 1 182 ? -5.925 14.554 -28.039 1.00 43.69 182 ILE A N 1
ATOM 1482 C CA . ILE A 1 182 ? -4.875 13.576 -27.767 1.00 43.69 182 ILE A CA 1
ATOM 1483 C C . ILE A 1 182 ? -5.052 13.095 -26.322 1.00 43.69 182 ILE A C 1
ATOM 1485 O O . ILE A 1 182 ? -4.852 13.861 -25.385 1.00 43.69 182 ILE A O 1
ATOM 1489 N N . GLU A 1 183 ? -5.419 11.821 -26.183 1.00 49.34 183 GLU A N 1
ATOM 1490 C CA . GLU A 1 183 ? -5.384 11.027 -24.946 1.00 49.34 183 GLU A CA 1
ATOM 1491 C C . GLU A 1 183 ? -6.157 11.602 -23.738 1.00 49.34 183 GLU A C 1
ATOM 1493 O O . GLU A 1 183 ? -5.600 12.212 -22.828 1.00 49.34 183 GLU A O 1
ATOM 1498 N N . SER A 1 184 ? -7.452 11.264 -23.648 1.00 51.66 184 SER A N 1
ATOM 1499 C CA . SER A 1 184 ? -8.198 11.281 -22.378 1.00 51.66 184 SER A CA 1
ATOM 1500 C C . SER A 1 184 ? -8.453 9.847 -21.880 1.00 51.66 184 SER A C 1
ATOM 1502 O O . SER A 1 184 ? -9.429 9.214 -22.302 1.00 51.66 184 SER A O 1
ATOM 1504 N N . PRO A 1 185 ? -7.643 9.325 -20.931 1.00 50.16 185 PRO A N 1
ATOM 1505 C CA . PRO A 1 185 ? -7.848 7.997 -20.337 1.00 50.16 185 PRO A CA 1
ATOM 1506 C C . PRO A 1 185 ? -9.197 7.848 -19.613 1.00 50.16 185 PRO A C 1
ATOM 1508 O O . PRO A 1 185 ? -9.659 6.740 -19.341 1.00 50.16 185 PRO A O 1
ATOM 1511 N N . GLN A 1 186 ? -9.847 8.969 -19.284 1.00 48.88 186 GLN A N 1
ATOM 1512 C CA . GLN A 1 186 ? -11.174 8.991 -18.670 1.00 48.88 186 GLN A CA 1
ATOM 1513 C C . GLN A 1 186 ? -12.262 8.583 -19.669 1.00 48.88 186 GLN A C 1
ATOM 1515 O O . GLN A 1 186 ? -13.144 7.797 -19.314 1.00 48.88 186 GLN A O 1
ATOM 1520 N N . TRP A 1 187 ? -12.183 9.068 -20.917 1.00 56.94 187 TRP A N 1
ATOM 1521 C CA . TRP A 1 187 ? -13.082 8.608 -21.973 1.00 56.94 187 TRP A CA 1
ATOM 1522 C C . TRP A 1 187 ? -12.770 7.169 -22.372 1.00 56.94 187 TRP A C 1
ATOM 1524 O O . TRP A 1 187 ? -13.708 6.399 -22.486 1.00 56.94 187 TRP A O 1
ATOM 1534 N N . GLU A 1 188 ? -11.504 6.757 -22.497 1.00 56.03 188 GLU A N 1
ATOM 1535 C CA . GLU A 1 188 ? -11.166 5.355 -22.804 1.00 56.03 188 GLU A CA 1
ATOM 1536 C C . GLU A 1 188 ? -11.745 4.385 -21.755 1.00 56.03 188 GLU A C 1
ATOM 1538 O O . GLU A 1 188 ? -12.419 3.410 -22.094 1.00 56.03 188 GLU A O 1
ATOM 1543 N N . LYS A 1 189 ? -11.593 4.706 -20.464 1.00 56.47 189 LYS A N 1
ATOM 1544 C CA . LYS A 1 189 ? -12.205 3.949 -19.362 1.00 56.47 189 LYS A CA 1
ATOM 1545 C C . LYS A 1 189 ? -13.734 3.912 -19.450 1.00 56.47 189 LYS A C 1
ATOM 1547 O O . LYS A 1 189 ? -14.324 2.855 -19.233 1.00 56.47 189 LYS A O 1
ATOM 1552 N N . MET A 1 190 ? -14.379 5.035 -19.775 1.00 56.41 190 MET A N 1
ATOM 1553 C CA . MET A 1 190 ? -15.834 5.078 -19.950 1.00 56.41 190 MET A CA 1
ATOM 1554 C C . MET A 1 190 ? -16.276 4.344 -21.227 1.00 56.41 190 MET A C 1
ATOM 1556 O O . MET A 1 190 ? -17.287 3.660 -21.201 1.00 56.41 190 MET A O 1
ATOM 1560 N N . TRP A 1 191 ? -15.507 4.400 -22.315 1.00 58.97 191 TRP A N 1
ATOM 1561 C CA . TRP A 1 191 ? -15.745 3.699 -23.578 1.00 58.97 191 TRP A CA 1
ATOM 1562 C C . TRP A 1 191 ? -15.661 2.186 -23.410 1.00 58.97 191 TRP A C 1
ATOM 1564 O O . TRP A 1 191 ? -16.527 1.486 -23.924 1.00 58.97 191 TRP A O 1
ATOM 1574 N N . HIS A 1 192 ? -14.700 1.677 -22.634 1.00 58.25 192 HIS A N 1
ATOM 1575 C CA . HIS A 1 192 ? -14.675 0.265 -22.253 1.00 58.25 192 HIS A CA 1
ATOM 1576 C C . HIS A 1 192 ? -15.930 -0.132 -21.471 1.00 58.25 192 HIS A C 1
ATOM 1578 O O . HIS A 1 192 ? -16.600 -1.078 -21.874 1.00 58.25 192 HIS A O 1
ATOM 1584 N N . GLN A 1 193 ? -16.302 0.638 -20.440 1.00 55.38 193 GLN A N 1
ATOM 1585 C CA . GLN A 1 193 ? -17.515 0.390 -19.646 1.00 55.38 193 GLN A CA 1
ATOM 1586 C C . GLN A 1 193 ? -18.800 0.460 -20.486 1.00 55.38 193 GLN A C 1
ATOM 1588 O O . GLN A 1 193 ? -19.753 -0.281 -20.259 1.00 55.38 193 GLN A O 1
ATOM 1593 N N . LEU A 1 194 ? -18.854 1.356 -21.471 1.00 53.28 194 LEU A N 1
ATOM 1594 C CA . LEU A 1 194 ? -19.942 1.408 -22.441 1.00 53.28 194 LEU A CA 1
ATOM 1595 C C . LEU A 1 194 ? -19.908 0.124 -23.297 1.00 53.28 194 LEU A C 1
ATOM 1597 O O . LEU A 1 194 ? -20.874 -0.631 -23.323 1.00 53.28 194 LEU A O 1
ATOM 1601 N N . HIS A 1 195 ? -18.789 -0.181 -23.953 1.00 49.56 195 HIS A N 1
ATOM 1602 C CA . HIS A 1 195 ? -18.680 -1.288 -24.908 1.00 49.56 195 HIS A CA 1
ATOM 1603 C C . HIS A 1 195 ? -18.900 -2.683 -24.291 1.00 49.56 195 HIS A C 1
ATOM 1605 O O . HIS A 1 195 ? -19.446 -3.559 -24.962 1.00 49.56 195 HIS A O 1
ATOM 1611 N N . ASP A 1 196 ? -18.509 -2.904 -23.033 1.00 49.56 196 ASP A N 1
ATOM 1612 C CA . ASP A 1 196 ? -18.728 -4.169 -22.314 1.00 49.56 196 ASP A CA 1
ATOM 1613 C C . ASP A 1 196 ? -20.092 -4.259 -21.593 1.00 49.56 196 ASP A C 1
ATOM 1615 O O . ASP A 1 196 ? -20.444 -5.315 -21.059 1.00 49.56 196 ASP A O 1
ATOM 1619 N N . GLY A 1 197 ? -20.886 -3.181 -21.610 1.00 44.53 197 GLY A N 1
ATOM 1620 C CA . GLY A 1 197 ? -22.198 -3.101 -20.965 1.00 44.53 197 GLY A CA 1
ATOM 1621 C C . GLY A 1 197 ? -22.157 -2.944 -19.439 1.00 44.53 197 GLY A C 1
ATOM 1622 O O . GLY A 1 197 ? -23.207 -3.023 -18.797 1.00 44.53 197 GLY A O 1
ATOM 1623 N N . THR A 1 198 ? -20.985 -2.716 -18.834 1.00 46.91 198 THR A N 1
ATOM 1624 C CA . THR A 1 198 ? -20.847 -2.441 -17.390 1.00 46.91 198 THR A CA 1
ATOM 1625 C C . THR A 1 198 ? -21.144 -0.987 -17.017 1.00 46.91 198 THR A C 1
ATOM 1627 O O . THR A 1 198 ? -21.284 -0.680 -15.829 1.00 46.91 198 THR A O 1
ATOM 1630 N N . TYR A 1 199 ? -21.306 -0.091 -17.998 1.00 48.34 199 TYR A N 1
ATOM 1631 C CA . TYR A 1 199 ? -21.796 1.264 -17.780 1.00 48.34 199 TYR A CA 1
ATOM 1632 C C . TYR A 1 199 ? -23.214 1.200 -17.212 1.00 48.34 199 TYR A C 1
ATOM 1634 O O . TYR A 1 199 ? -24.187 0.920 -17.911 1.00 48.34 199 TYR A O 1
ATOM 1642 N N . ILE A 1 200 ? -23.316 1.471 -15.913 1.00 46.53 200 ILE A N 1
ATOM 1643 C CA . ILE A 1 200 ? -24.576 1.649 -15.201 1.00 46.53 200 ILE A CA 1
ATOM 1644 C C . ILE A 1 200 ? -24.815 3.161 -15.117 1.00 46.53 200 ILE A C 1
ATOM 1646 O O . ILE A 1 200 ? -24.215 3.815 -14.255 1.00 46.53 200 ILE A O 1
ATOM 1650 N N . PRO A 1 201 ? -25.703 3.736 -15.953 1.00 45.31 201 PRO A N 1
ATOM 1651 C CA . PRO A 1 201 ? -26.192 5.085 -15.714 1.00 45.31 201 PRO A CA 1
ATOM 1652 C C . PRO A 1 201 ? -26.823 5.132 -14.320 1.00 45.31 201 PRO A C 1
ATOM 1654 O O . PRO A 1 201 ? -27.440 4.149 -13.903 1.00 45.31 201 PRO A O 1
ATOM 1657 N N . ASN A 1 202 ? -26.648 6.235 -13.585 1.00 42.16 202 ASN A N 1
ATOM 1658 C CA . ASN A 1 202 ? -26.754 6.294 -12.117 1.00 42.16 202 ASN A CA 1
ATOM 1659 C C . ASN A 1 202 ? -28.159 5.969 -11.539 1.00 42.16 202 ASN A C 1
ATOM 1661 O O . ASN A 1 202 ? -28.892 6.838 -11.058 1.00 42.16 202 ASN A O 1
ATOM 1665 N N . ARG A 1 203 ? -28.523 4.682 -11.557 1.00 34.91 203 ARG A N 1
ATOM 1666 C CA . ARG A 1 203 ? -29.756 4.097 -11.027 1.00 34.91 203 ARG A CA 1
ATOM 1667 C C . ARG A 1 203 ? -29.482 3.384 -9.705 1.00 34.91 203 ARG A C 1
ATOM 1669 O O . ARG A 1 203 ? -28.565 2.579 -9.552 1.00 34.91 203 ARG A O 1
ATOM 1676 N N . LYS A 1 204 ? -30.344 3.661 -8.729 1.00 35.62 204 LYS A N 1
ATOM 1677 C CA . LYS A 1 204 ? -30.253 3.145 -7.360 1.00 35.62 204 LYS A CA 1
ATOM 1678 C C . LYS A 1 204 ? -30.496 1.629 -7.308 1.00 35.62 204 LYS A C 1
ATOM 1680 O O . LYS A 1 204 ? -31.635 1.198 -7.403 1.00 35.62 204 LYS A O 1
ATOM 1685 N N . SER A 1 205 ? -29.441 0.867 -7.017 1.00 35.53 205 SER A N 1
ATOM 1686 C CA . SER A 1 205 ? -29.461 -0.379 -6.225 1.00 35.53 205 SER A CA 1
ATOM 1687 C C . SER A 1 205 ? -30.556 -1.432 -6.516 1.00 35.53 205 SER A C 1
ATOM 1689 O O . SER A 1 205 ? -31.607 -1.407 -5.874 1.00 35.53 205 SER A O 1
ATOM 1691 N N . THR A 1 206 ? -30.185 -2.514 -7.213 1.00 26.81 206 THR A N 1
ATOM 1692 C CA . THR A 1 206 ? -30.486 -3.895 -6.758 1.00 26.81 206 THR A CA 1
ATOM 1693 C C . THR A 1 206 ? -29.503 -4.919 -7.348 1.00 26.81 206 THR A C 1
ATOM 1695 O O . THR A 1 206 ? -28.664 -4.576 -8.173 1.00 26.81 206 THR A O 1
ATOM 1698 N N . ALA A 1 207 ? -29.516 -6.152 -6.831 1.00 31.02 207 ALA A N 1
ATOM 1699 C CA . ALA A 1 207 ? -28.396 -7.094 -6.922 1.00 31.02 207 ALA A CA 1
ATOM 1700 C C . ALA A 1 207 ? -28.574 -8.262 -7.920 1.00 31.02 207 ALA A C 1
ATOM 1702 O O . ALA A 1 207 ? -29.691 -8.590 -8.306 1.00 31.02 207 ALA A O 1
ATOM 1703 N N . SER A 1 208 ? -27.461 -8.993 -8.114 1.00 32.56 208 SER A N 1
ATOM 1704 C CA . SER A 1 208 ? -27.366 -10.465 -8.265 1.00 32.56 208 SER A CA 1
ATOM 1705 C C . SER A 1 208 ? -27.239 -11.096 -9.671 1.00 32.56 208 SER A C 1
ATOM 1707 O O . SER A 1 208 ? -28.245 -11.452 -10.274 1.00 32.56 208 SER A O 1
ATOM 1709 N N . ASN A 1 209 ? -26.000 -11.544 -9.966 1.00 31.80 209 ASN A N 1
ATOM 1710 C CA . ASN A 1 209 ? -25.637 -12.835 -10.603 1.00 31.80 209 ASN A CA 1
ATOM 1711 C C . ASN A 1 209 ? -25.864 -13.026 -12.133 1.00 31.80 209 ASN A C 1
ATOM 1713 O O . ASN A 1 209 ? -26.920 -12.695 -12.645 1.00 31.80 209 ASN A O 1
ATOM 1717 N N . ASN A 1 210 ? -24.975 -13.684 -12.908 1.00 29.91 210 ASN A N 1
ATOM 1718 C CA . ASN A 1 210 ? -23.606 -14.193 -12.647 1.00 29.91 210 ASN A CA 1
ATOM 1719 C C . ASN A 1 210 ? -22.923 -14.679 -13.960 1.00 29.91 210 ASN A C 1
ATOM 1721 O O . ASN A 1 210 ? -23.507 -15.553 -14.604 1.00 29.91 210 ASN A O 1
ATOM 1725 N N . ARG A 1 211 ? -21.690 -14.230 -14.290 1.00 29.70 211 ARG A N 1
ATOM 1726 C CA . ARG A 1 211 ? -20.486 -15.076 -14.569 1.00 29.70 211 ARG A CA 1
ATOM 1727 C C . ARG A 1 211 ? -19.365 -14.415 -15.408 1.00 29.70 211 ARG A C 1
ATOM 1729 O O . ARG A 1 211 ? -19.529 -14.157 -16.592 1.00 29.70 211 ARG A O 1
ATOM 1736 N N . THR A 1 212 ? -18.173 -14.389 -14.803 1.00 28.00 212 THR A N 1
ATOM 1737 C CA . THR A 1 212 ? -16.833 -14.537 -15.421 1.00 28.00 212 THR A CA 1
ATOM 1738 C C . THR A 1 212 ? -16.310 -13.482 -16.413 1.00 28.00 212 THR A C 1
ATOM 1740 O O . THR A 1 212 ? -15.996 -13.814 -17.554 1.00 28.00 212 THR A O 1
ATOM 1743 N N . SER A 1 213 ? -15.991 -12.287 -15.909 1.00 31.11 213 SER A N 1
ATOM 1744 C CA . SER A 1 213 ? -14.626 -11.745 -16.059 1.00 31.11 213 SER A CA 1
ATOM 1745 C C . SER A 1 213 ? -13.673 -12.550 -15.136 1.00 31.11 213 SER A C 1
ATOM 1747 O O . SER A 1 213 ? -14.131 -13.135 -14.151 1.00 31.11 213 SER A O 1
ATOM 1749 N N . LYS A 1 214 ? -12.371 -12.690 -15.454 1.00 35.06 214 LYS A N 1
ATOM 1750 C CA . LYS A 1 214 ? -11.467 -13.603 -14.697 1.00 35.06 214 LYS A CA 1
ATOM 1751 C C . LYS A 1 214 ? -10.454 -12.922 -13.761 1.00 35.06 214 LYS A C 1
ATOM 1753 O O . LYS A 1 214 ? -9.940 -13.595 -12.873 1.00 35.06 214 LYS A O 1
ATOM 1758 N N . ASN A 1 215 ? -10.216 -11.618 -13.922 1.00 48.34 215 ASN A N 1
ATOM 1759 C CA . ASN A 1 215 ? -9.254 -10.842 -13.120 1.00 48.34 215 ASN A CA 1
ATOM 1760 C C . ASN A 1 215 ? -9.898 -9.688 -12.325 1.00 48.34 215 ASN A C 1
ATOM 1762 O O . ASN A 1 215 ? -9.194 -8.955 -11.641 1.00 48.34 215 ASN A O 1
ATOM 1766 N N . GLU A 1 216 ? -11.216 -9.503 -12.410 1.00 64.19 216 GLU A N 1
ATOM 1767 C CA . GLU A 1 216 ? -11.900 -8.382 -11.763 1.00 64.19 216 GLU A CA 1
ATOM 1768 C C . GLU A 1 216 ? -12.007 -8.591 -10.244 1.00 64.19 216 GLU A C 1
ATOM 1770 O O . GLU A 1 216 ? -12.442 -9.644 -9.768 1.00 64.19 216 GLU A O 1
ATOM 1775 N N . ILE A 1 217 ? -11.594 -7.585 -9.473 1.00 80.38 217 ILE A N 1
ATOM 1776 C CA . ILE A 1 217 ? -11.560 -7.659 -8.011 1.00 80.38 217 ILE A CA 1
ATOM 1777 C C . ILE A 1 217 ? -12.917 -7.238 -7.461 1.00 80.38 217 ILE A C 1
ATOM 1779 O O . ILE A 1 217 ? -13.320 -6.078 -7.542 1.00 80.38 217 ILE A O 1
ATOM 1783 N N . GLU A 1 218 ? -13.608 -8.172 -6.819 1.00 84.44 218 GLU A N 1
ATOM 1784 C CA . GLU A 1 218 ? -14.844 -7.878 -6.106 1.00 84.44 218 GLU A CA 1
ATOM 1785 C C . GLU A 1 218 ? -14.518 -7.147 -4.796 1.00 84.44 218 GLU A C 1
ATOM 1787 O O . GLU A 1 218 ? -14.394 -7.748 -3.729 1.00 84.44 218 GLU A O 1
ATOM 1792 N N . TRP A 1 219 ? -14.383 -5.820 -4.867 1.00 87.00 219 TRP A N 1
ATOM 1793 C CA . TRP A 1 219 ? -14.029 -4.938 -3.745 1.00 87.00 219 TRP A CA 1
ATOM 1794 C C . TRP A 1 219 ? -14.986 -5.016 -2.538 1.00 87.00 219 TRP A C 1
ATOM 1796 O O . TRP A 1 219 ? -14.630 -4.645 -1.420 1.00 87.00 219 TRP A O 1
ATOM 1806 N N . ASN A 1 220 ? -16.198 -5.541 -2.722 1.00 84.81 220 ASN A N 1
ATOM 1807 C CA . ASN A 1 220 ? -17.172 -5.846 -1.665 1.00 84.81 220 ASN A CA 1
ATOM 1808 C C . ASN A 1 220 ? -16.982 -7.240 -1.016 1.00 84.81 220 ASN A C 1
ATOM 1810 O O . ASN A 1 220 ? -17.731 -7.595 -0.103 1.00 84.81 220 ASN A O 1
ATOM 1814 N N . LYS A 1 221 ? -16.008 -8.039 -1.472 1.00 88.56 221 LYS A N 1
ATOM 1815 C CA . LYS A 1 221 ? -15.671 -9.371 -0.954 1.00 88.56 221 LYS A CA 1
ATOM 1816 C C . LYS A 1 221 ? -14.217 -9.401 -0.459 1.00 88.56 221 LYS A C 1
ATOM 1818 O O . LYS A 1 221 ? -13.298 -9.530 -1.268 1.00 88.56 221 LYS A O 1
ATOM 1823 N N . PRO A 1 222 ? -13.980 -9.434 0.867 1.00 93.50 222 PRO A N 1
ATOM 1824 C CA . PRO A 1 222 ? -12.634 -9.566 1.434 1.00 93.50 222 PRO A CA 1
ATOM 1825 C C . PRO A 1 222 ? -11.835 -10.766 0.904 1.00 93.50 222 PRO A C 1
ATOM 1827 O O . PRO A 1 222 ? -10.615 -10.707 0.840 1.00 93.50 222 PRO A O 1
ATOM 1830 N N . VAL A 1 223 ? -12.498 -11.852 0.492 1.00 92.31 223 VAL A N 1
ATOM 1831 C CA . VAL A 1 223 ? -11.818 -13.011 -0.112 1.00 92.31 223 VAL A CA 1
ATOM 1832 C C . VAL A 1 223 ? -11.182 -12.651 -1.461 1.00 92.31 223 VAL A C 1
ATOM 1834 O O . VAL A 1 223 ? -10.042 -13.030 -1.690 1.00 92.31 223 VAL A O 1
ATOM 1837 N N . SER A 1 224 ? -11.860 -11.873 -2.314 1.00 93.38 224 SER A N 1
ATOM 1838 C CA . SER A 1 224 ? -11.324 -11.459 -3.622 1.00 93.38 224 SER A CA 1
ATOM 1839 C C . SER A 1 224 ? -10.113 -10.535 -3.457 1.00 93.38 224 SER A C 1
ATOM 1841 O O . SER A 1 224 ? -9.059 -10.795 -4.032 1.00 93.38 224 SER A O 1
ATOM 1843 N N . ILE A 1 225 ? -10.211 -9.543 -2.563 1.00 95.94 225 ILE A N 1
ATOM 1844 C CA . ILE A 1 225 ? -9.090 -8.655 -2.207 1.00 95.94 225 ILE A CA 1
ATOM 1845 C C . ILE A 1 225 ? -7.905 -9.453 -1.627 1.00 95.94 225 ILE A C 1
ATOM 1847 O O . ILE A 1 225 ? -6.751 -9.192 -1.964 1.00 95.94 225 ILE A O 1
ATOM 1851 N N . LYS A 1 226 ? -8.167 -10.459 -0.781 1.00 95.94 226 LYS A N 1
ATOM 1852 C CA . LYS A 1 226 ? -7.127 -11.343 -0.232 1.00 95.94 226 LYS A CA 1
ATOM 1853 C C . LYS A 1 226 ? -6.455 -12.161 -1.342 1.00 95.94 226 LYS A C 1
ATOM 1855 O O . LYS A 1 226 ? -5.231 -12.220 -1.372 1.00 95.94 226 LYS A O 1
ATOM 1860 N N . THR A 1 227 ? -7.223 -12.731 -2.272 1.00 93.44 227 THR A N 1
ATOM 1861 C CA . THR A 1 227 ? -6.694 -13.466 -3.435 1.00 93.44 227 THR A CA 1
ATOM 1862 C C . THR A 1 227 ? -5.897 -12.572 -4.389 1.00 93.44 227 THR A C 1
ATOM 1864 O O . THR A 1 227 ? -4.915 -13.037 -4.956 1.00 93.44 227 THR A O 1
ATOM 1867 N N . PHE A 1 228 ? -6.241 -11.288 -4.525 1.00 94.06 228 PHE A N 1
ATOM 1868 C CA . PHE A 1 228 ? -5.382 -10.328 -5.220 1.00 94.06 228 PHE A CA 1
ATOM 1869 C C . PHE A 1 228 ? -4.041 -10.140 -4.489 1.00 94.06 228 PHE A C 1
ATOM 1871 O O . PHE A 1 228 ? -2.988 -10.271 -5.110 1.00 94.06 228 PHE A O 1
ATOM 1878 N N . LEU A 1 229 ? -4.063 -9.904 -3.168 1.00 95.25 229 LEU A N 1
ATOM 1879 C CA . LEU A 1 229 ? -2.842 -9.755 -2.362 1.00 95.25 229 LEU A CA 1
ATOM 1880 C C . LEU A 1 229 ? -1.951 -11.007 -2.378 1.00 95.25 229 LEU A C 1
ATOM 1882 O O . LEU A 1 229 ? -0.732 -10.875 -2.310 1.00 95.25 229 LEU A O 1
ATOM 1886 N N . ASP A 1 230 ? -2.527 -12.206 -2.501 1.00 93.38 230 ASP A N 1
ATOM 1887 C CA . ASP A 1 230 ? -1.780 -13.471 -2.592 1.00 93.38 230 ASP A CA 1
ATOM 1888 C C . ASP A 1 230 ? -0.810 -13.536 -3.785 1.00 93.38 230 ASP A C 1
ATOM 1890 O O . ASP A 1 230 ? 0.135 -14.322 -3.740 1.00 93.38 230 ASP A O 1
ATOM 1894 N N . ARG A 1 231 ? -1.011 -12.710 -4.822 1.00 91.88 231 ARG A N 1
ATOM 1895 C CA . ARG A 1 231 ? -0.150 -12.646 -6.018 1.00 91.88 231 ARG A CA 1
ATOM 1896 C C . ARG A 1 231 ? 1.130 -11.829 -5.811 1.00 91.88 231 ARG A C 1
ATOM 1898 O O . ARG A 1 231 ? 2.114 -12.053 -6.505 1.00 91.88 231 ARG A O 1
ATOM 1905 N N . TYR A 1 232 ? 1.125 -10.905 -4.848 1.00 92.50 232 TYR A N 1
ATOM 1906 C CA . TYR A 1 232 ? 2.228 -9.964 -4.589 1.00 92.50 232 TYR A CA 1
ATOM 1907 C C . TYR A 1 232 ? 2.838 -10.106 -3.187 1.00 92.50 232 TYR A C 1
ATOM 1909 O O . TYR A 1 232 ? 3.921 -9.591 -2.924 1.00 92.50 232 TYR A O 1
ATOM 1917 N N . VAL A 1 233 ? 2.126 -10.734 -2.244 1.00 94.19 233 VAL A N 1
ATOM 1918 C CA . VAL A 1 233 ? 2.513 -10.782 -0.827 1.00 94.19 233 VAL A CA 1
ATOM 1919 C C . VAL A 1 233 ? 2.445 -12.216 -0.309 1.00 94.19 233 VAL A C 1
ATOM 1921 O O . VAL A 1 233 ? 1.403 -12.733 0.110 1.00 94.19 233 VAL A O 1
ATOM 1924 N N . ILE A 1 234 ? 3.614 -12.850 -0.345 1.00 92.31 234 ILE A N 1
ATOM 1925 C CA . ILE A 1 234 ? 3.870 -14.208 0.133 1.00 92.31 234 ILE A CA 1
ATOM 1926 C C . ILE A 1 234 ? 3.766 -14.264 1.665 1.00 92.31 234 ILE A C 1
ATOM 1928 O O . ILE A 1 234 ? 4.271 -13.389 2.370 1.00 92.31 234 ILE A O 1
ATOM 1932 N N . GLY A 1 235 ? 3.119 -15.308 2.193 1.00 90.88 235 GLY A N 1
ATOM 1933 C CA . GLY A 1 235 ? 2.859 -15.438 3.630 1.00 90.88 235 GLY A CA 1
ATOM 1934 C C . GLY A 1 235 ? 1.936 -14.330 4.154 1.00 90.88 235 GLY A C 1
ATOM 1935 O O . GLY A 1 235 ? 1.054 -13.865 3.443 1.00 90.88 235 GLY A O 1
ATOM 1936 N N . GLN A 1 236 ? 2.124 -13.894 5.405 1.00 93.56 236 GLN A N 1
ATOM 1937 C CA . GLN A 1 236 ? 1.385 -12.767 6.011 1.00 93.56 236 GLN A CA 1
ATOM 1938 C C . GLN A 1 236 ? -0.156 -12.918 6.022 1.00 93.56 236 GLN A C 1
ATOM 1940 O O . GLN A 1 236 ? -0.896 -11.933 6.007 1.00 93.56 236 GLN A O 1
ATOM 1945 N N . GLU A 1 237 ? -0.659 -14.157 6.069 1.00 92.00 237 GLU A N 1
ATOM 1946 C CA . GLU A 1 237 ? -2.083 -14.513 5.933 1.00 92.00 237 GLU A CA 1
ATOM 1947 C C . GLU A 1 237 ? -3.023 -13.730 6.865 1.00 92.00 237 GLU A C 1
ATOM 1949 O O . GLU A 1 237 ? -4.080 -13.255 6.438 1.00 92.00 237 GLU A O 1
ATOM 1954 N N . HIS A 1 238 ? -2.625 -13.551 8.128 1.00 91.62 238 HIS A N 1
ATOM 1955 C CA . HIS A 1 238 ? -3.391 -12.788 9.112 1.00 91.62 238 HIS A CA 1
ATOM 1956 C C . HIS A 1 238 ? -3.519 -11.307 8.716 1.00 91.62 238 HIS A C 1
ATOM 1958 O O . HIS A 1 238 ? -4.627 -10.764 8.699 1.00 91.62 238 HIS A O 1
ATOM 1964 N N . ALA A 1 239 ? -2.415 -10.664 8.324 1.00 95.31 239 ALA A N 1
ATOM 1965 C CA . ALA A 1 239 ? -2.435 -9.282 7.861 1.00 95.31 239 ALA A CA 1
ATOM 1966 C C . ALA A 1 239 ? -3.236 -9.114 6.566 1.00 95.31 239 ALA A C 1
ATOM 1968 O O . ALA A 1 239 ? -4.101 -8.243 6.524 1.00 95.31 239 ALA A O 1
ATOM 1969 N N . LYS A 1 240 ? -3.029 -9.971 5.552 1.00 96.62 240 LYS A N 1
ATOM 1970 C CA . LYS A 1 240 ? -3.798 -9.921 4.294 1.00 96.62 240 LYS A CA 1
ATOM 1971 C C . LYS A 1 240 ? -5.301 -10.031 4.548 1.00 96.62 240 LYS A C 1
ATOM 1973 O O . LYS A 1 240 ? -6.070 -9.261 3.980 1.00 96.62 240 LYS A O 1
ATOM 1978 N N . ARG A 1 241 ? -5.730 -10.927 5.448 1.00 95.88 241 ARG A N 1
ATOM 1979 C CA . ARG A 1 241 ? -7.141 -11.059 5.850 1.00 95.88 241 ARG A CA 1
ATOM 1980 C C . ARG A 1 241 ? -7.673 -9.790 6.524 1.00 95.88 241 ARG A C 1
ATOM 1982 O O . ARG A 1 241 ? -8.757 -9.333 6.165 1.00 95.88 241 ARG A O 1
ATOM 1989 N N . THR A 1 242 ? -6.936 -9.216 7.474 1.00 95.88 242 THR A N 1
ATOM 1990 C CA . THR A 1 242 ? -7.353 -7.998 8.192 1.00 95.88 242 THR A CA 1
ATOM 1991 C C . THR A 1 242 ? -7.399 -6.774 7.272 1.00 95.88 242 THR A C 1
ATOM 1993 O O . THR A 1 242 ? -8.398 -6.052 7.276 1.00 95.88 242 THR A O 1
ATOM 1996 N N . VAL A 1 243 ? -6.382 -6.590 6.421 1.00 97.00 243 VAL A N 1
ATOM 1997 C CA . VAL A 1 243 ? -6.341 -5.546 5.383 1.00 97.00 243 VAL A CA 1
ATOM 1998 C C . VAL A 1 243 ? -7.526 -5.693 4.434 1.00 97.00 243 VAL A C 1
ATOM 2000 O O . VAL A 1 243 ? -8.276 -4.738 4.256 1.00 97.00 243 VAL A O 1
ATOM 2003 N N . ALA A 1 244 ? -7.761 -6.887 3.888 1.00 96.88 244 ALA A N 1
ATOM 2004 C CA . ALA A 1 244 ? -8.845 -7.123 2.942 1.00 96.88 244 ALA A CA 1
ATOM 2005 C C . ALA A 1 244 ? -10.244 -6.877 3.536 1.00 96.88 244 ALA A C 1
ATOM 2007 O O . ALA A 1 244 ? -11.118 -6.333 2.860 1.00 96.88 244 ALA A O 1
ATOM 2008 N N . VAL A 1 245 ? -10.472 -7.227 4.809 1.00 95.31 245 VAL A N 1
ATOM 2009 C CA . VAL A 1 245 ? -11.743 -6.938 5.498 1.00 95.31 245 VAL A CA 1
ATOM 2010 C C . VAL A 1 245 ? -11.953 -5.434 5.671 1.00 95.31 245 VAL A C 1
ATOM 2012 O O . VAL A 1 245 ? -13.043 -4.937 5.388 1.00 95.31 245 VAL A O 1
ATOM 2015 N N . ALA A 1 246 ? -10.934 -4.695 6.108 1.00 95.25 246 ALA A N 1
ATOM 2016 C CA . ALA A 1 246 ? -11.030 -3.250 6.294 1.00 95.25 246 ALA A CA 1
ATOM 2017 C C . ALA A 1 246 ? -11.130 -2.482 4.966 1.00 95.25 246 ALA A C 1
ATOM 2019 O O . ALA A 1 246 ? -11.996 -1.622 4.830 1.00 95.25 246 ALA A O 1
ATOM 2020 N N . PHE A 1 247 ? -10.337 -2.843 3.956 1.00 94.62 247 PHE A N 1
ATOM 2021 C CA . PHE A 1 247 ? -10.415 -2.237 2.626 1.00 94.62 247 PHE A CA 1
ATOM 2022 C C . PHE A 1 247 ? -11.797 -2.458 1.993 1.00 94.62 247 PHE A C 1
ATOM 2024 O O . PHE A 1 247 ? -12.368 -1.537 1.416 1.00 94.62 247 PHE A O 1
ATOM 2031 N N . SER A 1 248 ? -12.399 -3.637 2.183 1.00 93.62 248 SER A N 1
ATOM 2032 C CA . SER A 1 248 ? -13.757 -3.916 1.701 1.00 93.62 248 SER A CA 1
ATOM 2033 C C . SER A 1 248 ? -14.846 -3.131 2.449 1.00 93.62 248 SER A C 1
ATOM 2035 O O . SER A 1 248 ? -15.796 -2.644 1.826 1.00 93.62 248 SER A O 1
ATOM 2037 N N . LYS A 1 249 ? -14.696 -2.925 3.771 1.00 90.94 249 LYS A N 1
ATOM 2038 C CA . LYS A 1 249 ? -15.534 -1.970 4.527 1.00 90.94 249 LYS A CA 1
ATOM 2039 C C . LYS A 1 249 ? -15.388 -0.557 3.961 1.00 90.94 249 LYS A C 1
ATOM 2041 O O . LYS A 1 249 ? -16.399 0.112 3.774 1.00 90.94 249 LYS A O 1
ATOM 2046 N N . TYR A 1 250 ? -14.161 -0.117 3.670 1.00 91.88 250 TYR A N 1
ATOM 2047 C CA . TYR A 1 250 ? -13.896 1.227 3.164 1.00 91.88 250 TYR A CA 1
ATOM 2048 C C . TYR A 1 250 ? -14.467 1.454 1.760 1.00 91.88 250 TYR A C 1
ATOM 2050 O O . TYR A 1 250 ? -15.213 2.406 1.565 1.00 91.88 250 TYR A O 1
ATOM 2058 N N . GLN A 1 251 ? -14.241 0.531 0.822 1.00 88.31 251 GLN A N 1
ATOM 2059 C CA . GLN A 1 251 ? -14.871 0.554 -0.504 1.00 88.31 251 GLN A CA 1
ATOM 2060 C C . GLN A 1 251 ? -16.407 0.543 -0.412 1.00 88.31 251 GLN A C 1
ATOM 2062 O O . GLN A 1 251 ? -17.096 1.255 -1.141 1.00 88.31 251 GLN A O 1
ATOM 2067 N N . THR A 1 252 ? -16.976 -0.213 0.534 1.00 83.75 252 THR A N 1
ATOM 2068 C CA . THR A 1 252 ? -18.426 -0.189 0.793 1.00 83.75 252 THR A CA 1
ATOM 2069 C C . THR A 1 252 ? -18.890 1.156 1.358 1.00 83.75 252 THR A C 1
ATOM 2071 O O . THR A 1 252 ? -19.967 1.624 0.989 1.00 83.75 252 THR A O 1
ATOM 2074 N N . PHE A 1 253 ? -18.094 1.797 2.217 1.00 82.19 253 PHE A N 1
ATOM 2075 C CA . PHE A 1 253 ? -18.362 3.138 2.728 1.00 82.19 253 PHE A CA 1
ATOM 2076 C C . PHE A 1 253 ? -18.305 4.190 1.612 1.00 82.19 253 PHE A C 1
ATOM 2078 O O . PHE A 1 253 ? -19.317 4.848 1.380 1.00 82.19 253 PHE A O 1
ATOM 2085 N N . ALA A 1 254 ? -17.200 4.283 0.868 1.00 81.25 254 ALA A N 1
ATOM 2086 C CA . ALA A 1 254 ? -17.017 5.247 -0.218 1.00 81.25 254 ALA A CA 1
ATOM 2087 C C . ALA A 1 254 ? -18.128 5.143 -1.277 1.00 81.25 254 ALA A C 1
ATOM 2089 O O . ALA A 1 254 ? -18.801 6.126 -1.580 1.00 81.25 254 ALA A O 1
ATOM 2090 N N . ARG A 1 255 ? -18.434 3.922 -1.740 1.00 79.75 255 ARG A N 1
ATOM 2091 C CA . ARG A 1 255 ? -19.498 3.650 -2.725 1.00 79.75 255 ARG A CA 1
ATOM 2092 C C . ARG A 1 255 ? -20.922 3.955 -2.225 1.00 79.75 255 ARG A C 1
ATOM 2094 O O . ARG A 1 255 ? -21.844 4.018 -3.033 1.00 79.75 255 ARG A O 1
ATOM 2101 N N . THR A 1 256 ? -21.154 4.074 -0.914 1.00 72.31 256 THR A N 1
ATOM 2102 C CA . THR A 1 256 ? -22.505 4.319 -0.358 1.00 72.31 256 THR A CA 1
ATOM 2103 C C . THR A 1 256 ? -22.672 5.667 0.333 1.00 72.31 256 THR A C 1
ATOM 2105 O O . THR A 1 256 ? -23.809 6.043 0.614 1.00 72.31 256 THR A O 1
ATOM 2108 N N . GLY A 1 257 ? -21.581 6.372 0.648 1.00 75.38 257 GLY A N 1
ATOM 2109 C CA . GLY A 1 257 ? -21.590 7.625 1.407 1.00 75.38 257 GLY A CA 1
ATOM 2110 C C . GLY A 1 257 ? -22.260 7.526 2.785 1.00 75.38 257 GLY A C 1
ATOM 2111 O O . GLY A 1 257 ? -22.661 8.544 3.337 1.00 75.38 257 GLY A O 1
ATOM 2112 N N . ASN A 1 258 ? -22.458 6.318 3.330 1.00 74.94 258 ASN A N 1
ATOM 2113 C CA . ASN A 1 258 ? -23.310 6.097 4.499 1.00 74.94 258 ASN A CA 1
ATOM 2114 C C . ASN A 1 258 ? -22.522 6.275 5.815 1.00 74.94 258 ASN A C 1
ATOM 2116 O O . ASN A 1 258 ? -21.780 5.365 6.197 1.00 74.94 258 ASN A O 1
ATOM 2120 N N . PRO A 1 259 ? -22.724 7.372 6.577 1.00 72.00 259 PRO A N 1
ATOM 2121 C CA . PRO A 1 259 ? -21.946 7.667 7.784 1.00 72.00 259 PRO A CA 1
ATOM 2122 C C . PRO A 1 259 ? -22.267 6.741 8.967 1.00 72.00 259 PRO A C 1
ATOM 2124 O O . PRO A 1 259 ? -21.614 6.823 10.001 1.00 72.00 259 PRO A O 1
ATOM 2127 N N . ARG A 1 260 ? -23.271 5.857 8.847 1.00 75.81 260 ARG A N 1
ATOM 2128 C CA . ARG A 1 260 ? -23.601 4.848 9.869 1.00 75.81 260 ARG A CA 1
ATOM 2129 C C . ARG A 1 260 ? -22.778 3.562 9.740 1.00 75.81 260 ARG A C 1
ATOM 2131 O O . ARG A 1 260 ? -22.940 2.663 10.562 1.00 75.81 260 ARG A O 1
ATOM 2138 N N . LEU A 1 261 ? -21.952 3.429 8.700 1.00 80.06 261 LEU A N 1
ATOM 2139 C CA . LEU A 1 261 ? -21.065 2.277 8.548 1.00 80.06 261 LEU A CA 1
ATOM 2140 C C . LEU A 1 261 ? -19.860 2.398 9.497 1.00 80.06 261 LEU A C 1
ATOM 2142 O O . LEU A 1 261 ? -19.322 3.493 9.662 1.00 80.06 261 LEU A O 1
ATOM 2146 N N . PRO A 1 262 ? -19.406 1.292 10.117 1.00 76.69 262 PRO A N 1
ATOM 2147 C CA . PRO A 1 262 ? -18.264 1.329 11.018 1.00 76.69 262 PRO A CA 1
ATOM 2148 C C . PRO A 1 262 ? -16.995 1.709 10.251 1.00 76.69 262 PRO A C 1
ATOM 2150 O O . PRO A 1 262 ? -16.665 1.092 9.233 1.00 76.69 262 PRO A O 1
ATOM 2153 N N . ARG A 1 263 ? -16.266 2.699 10.777 1.00 82.50 263 ARG A N 1
ATOM 2154 C CA . ARG A 1 263 ? -14.965 3.119 10.253 1.00 82.50 263 ARG A CA 1
ATOM 2155 C C . ARG A 1 263 ? -13.983 1.944 10.192 1.00 82.50 263 ARG A C 1
ATOM 2157 O O . ARG A 1 263 ? -14.062 0.998 10.979 1.00 82.50 263 ARG A O 1
ATOM 2164 N N . ALA A 1 264 ? -13.073 2.004 9.223 1.00 88.75 264 ALA A N 1
ATOM 2165 C CA . ALA A 1 264 ? -12.247 0.869 8.812 1.00 88.75 264 ALA A CA 1
ATOM 2166 C C . ALA A 1 264 ? -10.754 1.010 9.159 1.00 88.75 264 ALA A C 1
ATOM 2168 O O . ALA A 1 264 ? -9.965 0.171 8.738 1.00 88.75 264 ALA A O 1
ATOM 2169 N N . HIS A 1 265 ? -10.358 2.038 9.918 1.00 94.69 265 HIS A N 1
ATOM 2170 C CA . HIS A 1 265 ? -8.953 2.351 10.212 1.00 94.69 265 HIS A CA 1
ATOM 2171 C C . HIS A 1 265 ? -8.171 1.149 10.748 1.00 94.6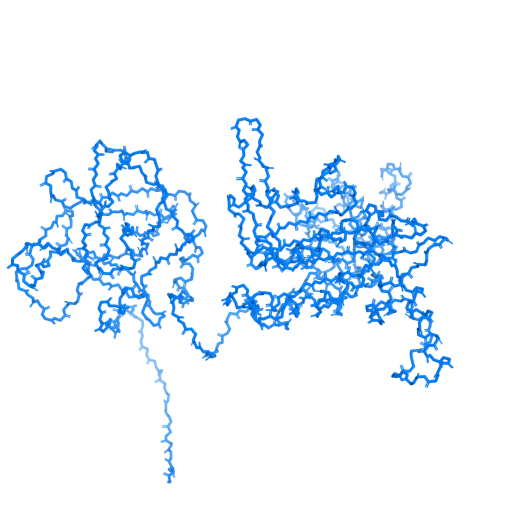9 265 HIS A C 1
ATOM 2173 O O . HIS A 1 265 ? -8.718 0.310 11.472 1.00 94.69 265 HIS A O 1
ATOM 2179 N N . LEU A 1 266 ? -6.892 1.071 10.384 1.00 95.75 266 LEU A N 1
ATOM 2180 C CA . LEU A 1 266 ? -6.022 -0.066 10.681 1.00 95.75 266 LEU A CA 1
ATOM 2181 C C . LEU A 1 266 ? -4.746 0.354 11.402 1.00 95.75 266 LEU A C 1
ATOM 2183 O O . LEU A 1 266 ? -4.233 1.458 11.210 1.00 95.75 266 LEU A O 1
ATOM 2187 N N . LEU A 1 267 ? -4.185 -0.602 12.138 1.00 97.19 267 LEU A N 1
ATOM 2188 C CA . LEU A 1 267 ? -2.777 -0.620 12.515 1.00 97.19 267 LEU A CA 1
ATOM 2189 C C . LEU A 1 267 ? -2.112 -1.874 11.946 1.00 97.19 267 LEU A C 1
ATOM 2191 O O . LEU A 1 267 ? -2.570 -2.986 12.201 1.00 97.19 267 LEU A O 1
ATOM 2195 N N . LEU A 1 268 ? -1.019 -1.705 11.203 1.00 97.44 268 LEU A N 1
ATOM 2196 C CA . LEU A 1 268 ? -0.169 -2.799 10.736 1.00 97.44 268 LEU A CA 1
ATOM 2197 C C . LEU A 1 268 ? 1.106 -2.867 11.583 1.00 97.44 268 LEU A C 1
ATOM 2199 O O . LEU A 1 268 ? 1.913 -1.934 11.574 1.00 97.44 268 LEU A O 1
ATOM 2203 N N . ILE A 1 269 ? 1.294 -3.974 12.302 1.00 95.25 269 ILE A N 1
ATOM 2204 C CA . ILE A 1 269 ? 2.461 -4.223 13.160 1.00 95.25 269 ILE A CA 1
ATOM 2205 C C . ILE A 1 269 ? 3.327 -5.334 12.571 1.00 95.25 269 ILE A C 1
ATOM 2207 O O . ILE A 1 269 ? 2.810 -6.269 11.967 1.00 95.25 269 ILE A O 1
ATOM 2211 N N . GLY A 1 270 ? 4.640 -5.254 12.763 1.00 92.88 270 GLY A N 1
ATOM 2212 C CA . GLY A 1 270 ? 5.578 -6.299 12.349 1.00 92.88 270 GLY A CA 1
ATOM 2213 C C . GLY A 1 270 ? 6.905 -5.738 11.842 1.00 92.88 270 GLY A C 1
ATOM 2214 O O . GLY A 1 270 ? 7.053 -4.515 11.778 1.00 92.88 270 GLY A O 1
ATOM 2215 N N . PRO A 1 271 ? 7.867 -6.594 11.460 1.00 89.44 271 PRO A N 1
ATOM 2216 C CA . PRO A 1 271 ? 9.219 -6.184 11.073 1.00 89.44 271 PRO A CA 1
ATOM 2217 C C . PRO A 1 271 ? 9.329 -5.152 9.934 1.00 89.44 271 PRO A C 1
ATOM 2219 O O . PRO A 1 271 ? 8.364 -4.796 9.242 1.00 89.44 271 PRO A O 1
ATOM 2222 N N . THR A 1 272 ? 10.544 -4.652 9.722 1.00 87.25 272 THR A N 1
ATOM 2223 C CA . THR A 1 272 ? 10.888 -3.843 8.544 1.00 87.25 272 THR A CA 1
ATOM 2224 C C . THR A 1 272 ? 10.749 -4.672 7.262 1.00 87.25 272 THR A C 1
ATOM 2226 O O . THR A 1 272 ? 11.098 -5.846 7.234 1.00 87.25 272 THR A O 1
ATOM 2229 N N . ALA A 1 273 ? 10.228 -4.058 6.193 1.00 87.06 273 ALA A N 1
ATOM 2230 C CA . ALA A 1 273 ? 10.179 -4.627 4.839 1.00 87.06 273 ALA A CA 1
ATOM 2231 C C . ALA A 1 273 ? 9.509 -6.013 4.670 1.00 87.06 273 ALA A C 1
ATOM 2233 O O . ALA A 1 273 ? 9.833 -6.736 3.734 1.00 87.06 273 ALA A O 1
ATOM 2234 N N . VAL A 1 274 ? 8.526 -6.364 5.508 1.00 91.25 274 VAL A N 1
ATOM 2235 C CA . VAL A 1 274 ? 7.696 -7.584 5.339 1.00 91.25 274 VAL A CA 1
ATOM 2236 C C . VAL A 1 274 ? 6.335 -7.320 4.669 1.00 91.25 274 VAL A C 1
ATOM 2238 O O . VAL A 1 274 ? 5.409 -8.111 4.798 1.00 91.25 274 VAL A O 1
ATOM 2241 N N . GLY A 1 275 ? 6.191 -6.191 3.963 1.00 91.56 275 GLY A N 1
ATOM 2242 C CA . GLY A 1 275 ? 5.015 -5.888 3.127 1.00 91.56 275 GLY A CA 1
ATOM 2243 C C . GLY A 1 275 ? 3.958 -4.932 3.707 1.00 91.56 275 GLY A C 1
ATOM 2244 O O . GLY A 1 275 ? 2.972 -4.677 3.022 1.00 91.56 275 GLY A O 1
ATOM 2245 N N . LYS A 1 276 ? 4.151 -4.363 4.914 1.00 95.06 276 LYS A N 1
ATOM 2246 C CA . LYS A 1 276 ? 3.170 -3.479 5.601 1.00 95.06 276 LYS A CA 1
ATOM 2247 C C . LYS A 1 276 ? 2.542 -2.414 4.685 1.00 95.06 276 LYS A C 1
ATOM 2249 O O . LYS A 1 276 ? 1.344 -2.453 4.435 1.00 95.06 276 LYS A O 1
ATOM 2254 N N . THR A 1 277 ? 3.356 -1.480 4.196 1.00 92.75 277 THR A N 1
ATOM 2255 C CA . THR A 1 277 ? 2.938 -0.379 3.309 1.00 92.75 277 THR A CA 1
ATOM 2256 C C . THR A 1 277 ? 2.562 -0.906 1.920 1.00 92.75 277 THR A C 1
ATOM 2258 O O . THR A 1 277 ? 1.521 -0.542 1.387 1.00 92.75 277 THR A O 1
ATOM 2261 N N . TYR A 1 278 ? 3.345 -1.855 1.391 1.00 93.75 278 TYR A N 1
ATOM 2262 C CA . TYR A 1 278 ? 3.186 -2.419 0.045 1.00 93.75 278 TYR A CA 1
ATOM 2263 C C . TYR A 1 278 ? 1.804 -3.045 -0.205 1.00 93.75 278 TYR A C 1
ATOM 2265 O O . TYR A 1 278 ? 1.214 -2.794 -1.250 1.00 93.75 278 TYR A O 1
ATOM 2273 N N . MET A 1 279 ? 1.231 -3.777 0.764 1.00 95.19 279 MET A N 1
ATOM 2274 C CA . MET A 1 279 ? -0.151 -4.279 0.655 1.00 95.19 279 MET A CA 1
ATOM 2275 C C . MET A 1 279 ? -1.171 -3.157 0.431 1.00 95.19 279 MET A C 1
ATOM 2277 O O . MET A 1 279 ? -2.124 -3.341 -0.317 1.00 95.19 279 MET A O 1
ATOM 2281 N N . VAL A 1 280 ? -0.999 -2.012 1.095 1.00 94.75 280 VAL A N 1
ATOM 2282 C CA . VAL A 1 280 ? -1.940 -0.890 0.998 1.00 94.75 280 VAL A CA 1
ATOM 2283 C C . VAL A 1 280 ? -1.709 -0.111 -0.295 1.00 94.75 280 VAL A C 1
ATOM 2285 O O . VAL A 1 280 ? -2.679 0.185 -0.983 1.00 94.75 280 VAL A O 1
ATOM 2288 N N . ASP A 1 281 ? -0.449 0.138 -0.668 1.00 92.06 281 ASP A N 1
ATOM 2289 C CA . ASP A 1 281 ? -0.079 0.792 -1.931 1.00 92.06 281 ASP A CA 1
ATOM 2290 C C . ASP A 1 281 ? -0.613 0.021 -3.151 1.00 92.06 281 ASP A C 1
ATOM 2292 O O . ASP A 1 281 ? -1.122 0.630 -4.091 1.00 92.06 281 ASP A O 1
ATOM 2296 N N . LEU A 1 282 ? -0.520 -1.316 -3.138 1.00 93.44 282 LEU A N 1
ATOM 2297 C CA . LEU A 1 282 ? -1.070 -2.182 -4.185 1.00 93.44 282 LEU A CA 1
ATOM 2298 C C . LEU A 1 282 ? -2.588 -2.024 -4.301 1.00 93.44 282 LEU A C 1
ATOM 2300 O O . LEU A 1 282 ? -3.091 -1.738 -5.384 1.00 93.44 282 LEU A O 1
ATOM 2304 N N . LEU A 1 283 ? -3.319 -2.175 -3.190 1.00 94.12 283 LEU A N 1
ATOM 2305 C CA . LEU A 1 283 ? -4.779 -2.064 -3.209 1.00 94.12 283 LEU A CA 1
ATOM 2306 C C . LEU A 1 283 ? -5.256 -0.653 -3.561 1.00 94.12 283 LEU A C 1
ATOM 2308 O O . LEU A 1 283 ? -6.272 -0.521 -4.233 1.00 94.12 283 LEU A O 1
ATOM 2312 N N . ALA A 1 284 ? -4.543 0.392 -3.134 1.00 90.19 284 ALA A N 1
ATOM 2313 C CA . ALA A 1 284 ? -4.875 1.774 -3.467 1.00 90.19 284 ALA A CA 1
ATOM 2314 C C . ALA A 1 284 ? -4.761 2.035 -4.977 1.00 90.19 284 ALA A C 1
ATOM 2316 O O . ALA A 1 284 ? -5.716 2.520 -5.584 1.00 90.19 284 ALA A O 1
ATOM 2317 N N . LYS A 1 285 ? -3.631 1.643 -5.587 1.00 85.38 285 LYS A N 1
ATOM 2318 C CA . LYS A 1 285 ? -3.397 1.750 -7.037 1.00 85.38 285 LYS A CA 1
ATOM 2319 C C . LYS A 1 285 ? -4.440 0.974 -7.837 1.00 85.38 285 LYS A C 1
ATOM 2321 O O . LYS A 1 285 ? -5.086 1.545 -8.708 1.00 85.38 285 LYS A O 1
ATOM 2326 N N . GLU A 1 286 ? -4.630 -0.298 -7.504 1.00 85.62 286 GLU A N 1
ATOM 2327 C CA . GLU A 1 286 ? -5.530 -1.210 -8.218 1.00 85.62 286 GLU A CA 1
ATOM 2328 C C . GLU A 1 286 ? -7.010 -0.800 -8.084 1.00 85.62 286 GLU A C 1
ATOM 2330 O O . GLU A 1 286 ? -7.798 -0.947 -9.016 1.00 85.62 286 GLU A O 1
ATOM 2335 N N . ALA A 1 287 ? -7.402 -0.228 -6.940 1.00 82.75 287 ALA A N 1
ATOM 2336 C CA . ALA A 1 287 ? -8.733 0.345 -6.746 1.00 82.75 287 ALA A CA 1
ATOM 2337 C C . ALA A 1 287 ? -8.932 1.700 -7.451 1.00 82.75 287 ALA A C 1
ATOM 2339 O O . ALA A 1 287 ? -10.054 2.206 -7.474 1.00 82.75 287 ALA A O 1
ATOM 2340 N N . GLY A 1 288 ? -7.864 2.316 -7.972 1.00 80.88 288 GLY A N 1
ATOM 2341 C CA . GLY A 1 288 ? -7.875 3.687 -8.482 1.00 80.88 288 GLY A CA 1
ATOM 2342 C C . GLY A 1 288 ? -8.137 4.747 -7.404 1.00 80.88 288 GLY A C 1
ATOM 2343 O O . GLY A 1 288 ? -8.623 5.827 -7.731 1.00 80.88 288 GLY A O 1
ATOM 2344 N N . LEU A 1 289 ? -7.862 4.446 -6.128 1.00 82.38 289 LEU A N 1
ATOM 2345 C CA . LEU A 1 289 ? -8.112 5.356 -5.008 1.00 82.38 289 LEU A CA 1
ATOM 2346 C C . LEU A 1 289 ? -6.908 6.286 -4.775 1.00 82.38 289 LEU A C 1
ATOM 2348 O O . LEU A 1 289 ? -5.786 5.791 -4.613 1.00 82.38 289 LEU A O 1
ATOM 2352 N N . PRO A 1 290 ? -7.107 7.617 -4.684 1.00 84.25 290 PRO A N 1
ATOM 2353 C CA . PRO A 1 290 ? -6.043 8.549 -4.327 1.00 84.25 290 PRO A CA 1
ATOM 2354 C C . PRO A 1 290 ? -5.410 8.186 -2.981 1.00 84.25 290 PRO A C 1
ATOM 2356 O O . PRO A 1 290 ? -6.118 7.952 -1.998 1.00 84.25 290 PRO A O 1
ATOM 2359 N N . PHE A 1 291 ? -4.076 8.154 -2.910 1.00 88.38 291 PHE A N 1
ATOM 2360 C CA . PHE A 1 291 ? -3.377 7.806 -1.674 1.00 88.38 291 PHE A CA 1
ATOM 2361 C C . PHE A 1 291 ? -2.079 8.580 -1.444 1.00 88.38 291 PHE A C 1
ATOM 2363 O O . PHE A 1 291 ? -1.425 9.060 -2.372 1.00 88.38 291 PHE A O 1
ATOM 2370 N N . THR A 1 292 ? -1.706 8.679 -0.171 1.00 89.94 292 THR A N 1
ATOM 2371 C CA . THR A 1 292 ? -0.456 9.280 0.301 1.00 89.94 292 THR A CA 1
ATOM 2372 C C . THR A 1 292 ? 0.158 8.428 1.413 1.00 89.94 292 THR A C 1
ATOM 2374 O O . THR A 1 292 ? -0.549 7.713 2.126 1.00 89.94 292 THR A O 1
ATOM 2377 N N . SER A 1 293 ? 1.481 8.489 1.560 1.00 90.50 293 SER A N 1
ATOM 2378 C CA . SER A 1 293 ? 2.244 7.728 2.552 1.00 90.50 293 SER A CA 1
ATOM 2379 C C . SER A 1 293 ? 3.312 8.627 3.162 1.00 90.50 293 SER A C 1
ATOM 2381 O O . SER A 1 293 ? 4.060 9.286 2.441 1.00 90.50 293 SER A O 1
ATOM 2383 N N . THR A 1 294 ? 3.373 8.687 4.491 1.00 90.44 294 THR A N 1
ATOM 2384 C CA . THR A 1 294 ? 4.338 9.518 5.223 1.00 90.44 294 THR A CA 1
ATOM 2385 C C . THR A 1 294 ? 4.873 8.785 6.450 1.00 90.44 294 THR A C 1
ATOM 2387 O O . THR A 1 294 ? 4.248 7.842 6.941 1.00 90.44 294 THR A O 1
ATOM 2390 N N . ASN A 1 295 ? 6.020 9.219 6.966 1.00 90.25 295 ASN A N 1
ATOM 2391 C CA . ASN A 1 295 ? 6.513 8.792 8.274 1.00 90.25 295 ASN A CA 1
ATOM 2392 C C . ASN A 1 295 ? 6.113 9.836 9.319 1.00 90.25 295 ASN A C 1
ATOM 2394 O O . ASN A 1 295 ? 6.156 11.032 9.043 1.00 90.25 295 ASN A O 1
ATOM 2398 N N . LEU A 1 296 ? 5.746 9.392 10.520 1.00 89.19 296 LEU A N 1
ATOM 2399 C CA . LEU A 1 296 ? 5.414 10.279 11.640 1.00 89.19 296 LEU A CA 1
ATOM 2400 C C . LEU A 1 296 ? 6.666 10.832 12.343 1.00 89.19 296 LEU A C 1
ATOM 2402 O O . LEU A 1 296 ? 6.617 11.888 12.971 1.00 89.19 296 LEU A O 1
ATOM 2406 N N . THR A 1 297 ? 7.807 10.150 12.218 1.00 85.12 297 THR A N 1
ATOM 2407 C CA . THR A 1 297 ? 9.098 10.626 12.727 1.00 85.12 297 THR A CA 1
ATOM 2408 C C . THR A 1 297 ? 9.481 11.949 12.057 1.00 85.12 297 THR A C 1
ATOM 2410 O O . THR A 1 297 ? 9.583 12.027 10.836 1.00 85.12 297 THR A O 1
ATOM 2413 N N . GLY A 1 298 ? 9.698 13.000 12.854 1.00 77.50 298 GLY A N 1
ATOM 2414 C CA . GLY A 1 298 ? 10.046 14.339 12.360 1.00 77.50 298 GLY A CA 1
ATOM 2415 C C . GLY A 1 298 ? 8.858 15.209 11.921 1.00 77.50 298 GLY A C 1
ATOM 2416 O O . GLY A 1 298 ? 9.078 16.342 11.486 1.00 77.50 298 GLY A O 1
ATOM 2417 N N . LYS A 1 299 ? 7.609 14.735 12.057 1.00 78.50 299 LYS A N 1
ATOM 2418 C CA . LYS A 1 299 ? 6.405 15.534 11.781 1.00 78.50 299 LYS A CA 1
ATOM 2419 C C . LYS A 1 299 ? 5.983 16.371 12.982 1.00 78.50 299 LYS A C 1
ATOM 2421 O O . LYS A 1 299 ? 5.529 15.848 13.990 1.00 78.50 299 LYS A O 1
ATOM 2426 N N . ALA A 1 300 ? 6.110 17.690 12.869 1.00 70.06 300 ALA A N 1
ATOM 2427 C CA . ALA A 1 300 ? 5.589 18.622 13.859 1.00 70.06 300 ALA A CA 1
ATOM 2428 C C . ALA A 1 300 ? 4.050 18.602 13.875 1.00 70.06 300 ALA A C 1
ATOM 2430 O O . ALA A 1 300 ? 3.410 18.531 12.822 1.00 70.06 300 ALA A O 1
ATOM 2431 N N . SER A 1 301 ? 3.465 18.702 15.071 1.00 65.25 301 SER A N 1
ATOM 2432 C CA . SER A 1 301 ? 2.036 18.987 15.224 1.00 65.25 301 SER A CA 1
ATOM 2433 C C . SER A 1 301 ? 1.727 20.444 14.862 1.00 65.25 301 SER A C 1
ATOM 2435 O O . SER A 1 301 ? 2.624 21.294 14.888 1.00 65.25 301 SER A O 1
ATOM 2437 N N . GLU A 1 302 ? 0.464 20.770 14.593 1.00 66.56 302 GLU A N 1
ATOM 2438 C CA . GLU A 1 302 ? 0.052 22.154 14.327 1.00 66.56 302 GLU A CA 1
ATOM 2439 C C . GLU A 1 302 ? 0.520 23.126 15.437 1.00 66.56 302 GLU A C 1
ATOM 2441 O O . GLU A 1 302 ? 0.486 22.826 16.633 1.00 66.56 302 GLU A O 1
ATOM 2446 N N . GLY A 1 303 ? 1.028 24.292 15.017 1.00 52.81 303 GLY A N 1
ATOM 2447 C CA . GLY A 1 303 ? 1.595 25.326 15.888 1.00 52.81 303 GLY A CA 1
ATOM 2448 C C . GLY A 1 303 ? 3.091 25.185 16.204 1.00 52.81 303 GLY A C 1
ATOM 2449 O O . GLY A 1 303 ? 3.625 26.043 16.904 1.00 52.81 303 GLY A O 1
ATOM 2450 N N . TYR A 1 304 ? 3.782 24.153 15.701 1.00 58.50 304 TYR A N 1
ATOM 2451 C CA . TYR A 1 304 ? 5.204 23.901 15.982 1.00 58.50 304 TYR A CA 1
ATOM 2452 C C . TYR A 1 304 ? 6.105 24.032 14.744 1.00 58.50 304 TYR A C 1
ATOM 2454 O O . TYR A 1 304 ? 5.663 23.886 13.607 1.00 58.50 304 TYR A O 1
ATOM 2462 N N . ILE A 1 305 ? 7.391 24.319 14.978 1.00 50.56 305 ILE A N 1
ATOM 2463 C CA . ILE A 1 305 ? 8.409 24.460 13.926 1.00 50.56 305 ILE A CA 1
ATOM 2464 C C . ILE A 1 305 ? 8.816 23.068 13.418 1.00 50.56 305 ILE A C 1
ATOM 2466 O O . ILE A 1 305 ? 9.281 22.232 14.192 1.00 50.56 305 ILE A O 1
ATOM 2470 N N . GLY A 1 306 ? 8.663 22.840 12.114 1.00 63.44 306 GLY A N 1
ATOM 2471 C CA . GLY A 1 306 ? 9.002 21.599 11.412 1.00 63.44 306 GLY A CA 1
ATOM 2472 C C . GLY A 1 306 ? 8.084 21.389 10.205 1.00 63.44 306 GLY A C 1
ATOM 2473 O O . GLY A 1 306 ? 7.214 22.219 9.946 1.00 63.44 306 GLY A O 1
ATOM 2474 N N . THR A 1 307 ? 8.242 20.279 9.475 1.00 73.56 307 THR A N 1
ATOM 2475 C CA . THR A 1 307 ? 7.214 19.880 8.490 1.00 73.56 307 THR A CA 1
ATOM 2476 C C . THR A 1 307 ? 5.992 19.364 9.249 1.00 73.56 307 THR A C 1
ATOM 2478 O O . THR A 1 307 ? 6.142 18.567 10.179 1.00 73.56 307 THR A O 1
ATOM 2481 N N . ARG A 1 308 ? 4.793 19.825 8.896 1.00 81.25 308 ARG A N 1
ATOM 2482 C CA . ARG A 1 308 ? 3.548 19.444 9.571 1.00 81.25 308 ARG A CA 1
ATOM 2483 C C . ARG A 1 308 ? 3.162 18.017 9.197 1.00 81.25 308 ARG A C 1
ATOM 2485 O O . ARG A 1 308 ? 3.501 17.531 8.111 1.00 81.25 308 ARG A O 1
ATOM 2492 N N . LEU A 1 309 ? 2.367 17.368 10.045 1.00 81.62 309 LEU A N 1
ATOM 2493 C CA . LEU A 1 309 ? 1.658 16.145 9.659 1.00 81.62 309 LEU A CA 1
ATOM 2494 C C . LEU A 1 309 ? 0.744 16.402 8.442 1.00 81.62 309 LEU A C 1
ATOM 2496 O O . LEU A 1 309 ? 0.761 15.631 7.484 1.00 81.62 309 LEU A O 1
ATOM 2500 N N . ALA A 1 310 ? 0.045 17.545 8.438 1.00 83.75 310 ALA A N 1
ATOM 2501 C CA . ALA A 1 310 ? -0.813 18.025 7.346 1.00 83.75 310 ALA A CA 1
ATOM 2502 C C . ALA A 1 310 ? -0.136 18.060 5.959 1.00 83.75 310 ALA A C 1
ATOM 2504 O O . ALA A 1 310 ? -0.815 17.868 4.952 1.00 83.75 310 ALA A O 1
ATOM 2505 N N . ASP A 1 311 ? 1.189 18.232 5.886 1.00 81.00 311 ASP A N 1
ATOM 2506 C CA . ASP A 1 311 ? 1.928 18.271 4.615 1.00 81.00 311 ASP A CA 1
ATOM 2507 C C . ASP A 1 311 ? 1.819 16.942 3.838 1.00 81.00 311 ASP A C 1
ATOM 2509 O O . ASP A 1 311 ? 1.939 16.922 2.618 1.00 81.00 311 ASP A O 1
ATOM 2513 N N . ALA A 1 312 ? 1.520 15.822 4.510 1.00 81.81 312 ALA A N 1
ATOM 2514 C CA . ALA A 1 312 ? 1.254 14.546 3.841 1.00 81.81 312 ALA A CA 1
ATOM 2515 C C . ALA A 1 312 ? 0.021 14.594 2.916 1.00 81.81 312 ALA A C 1
ATOM 2517 O O . ALA A 1 312 ? -0.048 13.848 1.937 1.00 81.81 312 ALA A O 1
ATOM 2518 N N . LEU A 1 313 ? -0.938 15.479 3.208 1.00 84.62 313 LEU A N 1
ATOM 2519 C CA . LEU A 1 313 ? -2.126 15.725 2.389 1.00 84.62 313 LEU A CA 1
ATOM 2520 C C . LEU A 1 313 ? -1.869 16.773 1.288 1.00 84.62 313 LEU A C 1
ATOM 2522 O O . LEU A 1 313 ? -2.648 16.852 0.341 1.00 84.62 313 LEU A O 1
ATOM 2526 N N . VAL A 1 314 ? -0.774 17.543 1.359 1.00 80.94 314 VAL A N 1
ATOM 2527 C CA . VAL A 1 314 ? -0.381 18.494 0.300 1.00 80.94 314 VAL A CA 1
ATOM 2528 C C . VAL A 1 314 ? 0.025 17.739 -0.965 1.00 80.94 314 VAL A C 1
ATOM 2530 O O . VAL A 1 314 ? -0.555 17.977 -2.019 1.00 80.94 314 VAL A O 1
ATOM 2533 N N . THR A 1 315 ? 0.882 16.721 -0.844 1.00 73.00 315 THR A N 1
ATOM 2534 C CA . THR A 1 315 ? 1.256 15.843 -1.971 1.00 73.00 315 THR A CA 1
ATOM 2535 C C . THR A 1 315 ? 0.059 15.100 -2.580 1.00 73.00 315 THR A C 1
ATOM 2537 O O . THR A 1 315 ? 0.110 14.690 -3.738 1.00 73.00 315 THR A O 1
ATOM 2540 N N . LEU A 1 316 ? -1.027 14.914 -1.822 1.00 75.31 316 LEU A N 1
ATOM 2541 C CA . LEU A 1 316 ? -2.286 14.394 -2.353 1.00 75.31 316 LEU A CA 1
ATOM 2542 C C . LEU A 1 316 ? -3.028 15.479 -3.154 1.00 75.31 316 LEU A C 1
ATOM 2544 O O . LEU A 1 316 ? -3.403 15.235 -4.295 1.00 75.31 316 LEU A O 1
ATOM 2548 N N . ALA A 1 317 ? -3.178 16.681 -2.586 1.00 73.00 317 ALA A N 1
ATOM 2549 C CA . ALA A 1 317 ? -3.837 17.827 -3.219 1.00 73.00 317 ALA A CA 1
ATOM 2550 C C . ALA A 1 317 ? -3.179 18.270 -4.533 1.00 73.00 317 ALA A C 1
ATOM 2552 O O . ALA A 1 317 ? -3.875 18.667 -5.465 1.00 73.00 317 ALA A O 1
ATOM 2553 N N . GLU A 1 318 ? -1.852 18.193 -4.606 1.00 70.31 318 GLU A N 1
ATOM 2554 C CA . GLU A 1 318 ? -1.060 18.528 -5.792 1.00 70.31 318 GLU A CA 1
ATOM 2555 C C . GLU A 1 318 ? -1.209 17.478 -6.902 1.00 70.31 318 GLU A C 1
ATOM 2557 O O . GLU A 1 318 ? -1.243 17.834 -8.073 1.00 70.31 318 GLU A O 1
ATOM 2562 N N . LYS A 1 319 ? -1.359 16.194 -6.549 1.00 62.28 319 LYS A N 1
ATOM 2563 C CA . LYS A 1 319 ? -1.517 15.091 -7.514 1.00 62.28 319 LYS A CA 1
ATOM 2564 C C . LYS A 1 319 ? -2.915 14.958 -8.111 1.00 62.28 319 LYS A C 1
ATOM 2566 O O . LYS A 1 319 ? -3.058 14.284 -9.125 1.00 62.28 319 LYS A O 1
ATOM 2571 N N . THR A 1 320 ? -3.939 15.510 -7.463 1.00 56.00 320 THR A N 1
ATOM 2572 C CA . THR A 1 320 ? -5.340 15.340 -7.890 1.00 56.00 320 THR A CA 1
ATOM 2573 C C . THR A 1 320 ? -6.056 16.650 -8.209 1.00 56.00 320 THR A C 1
ATOM 2575 O O . THR A 1 320 ? -7.211 16.606 -8.621 1.00 56.00 320 THR A O 1
ATOM 2578 N N . GLU A 1 321 ? -5.424 17.806 -7.961 1.00 54.38 321 GLU A N 1
ATOM 2579 C CA . GLU A 1 321 ? -5.949 19.192 -8.030 1.00 54.38 321 GLU A CA 1
ATOM 2580 C C . GLU A 1 321 ? -7.174 19.502 -7.134 1.00 54.38 321 GLU A C 1
ATOM 2582 O O . GLU A 1 321 ? -7.423 20.638 -6.703 1.00 54.38 321 GLU A O 1
ATOM 2587 N N . ARG A 1 322 ? -7.923 18.465 -6.766 1.00 50.25 322 ARG A N 1
ATOM 2588 C CA . ARG A 1 322 ? -9.007 18.411 -5.794 1.00 50.25 322 ARG A CA 1
ATOM 2589 C C . ARG A 1 322 ? -8.724 17.208 -4.899 1.00 50.25 322 ARG A C 1
ATOM 2591 O O . ARG A 1 322 ? -8.686 16.089 -5.398 1.00 50.25 322 ARG A O 1
ATOM 2598 N N . VAL A 1 323 ? -8.515 17.403 -3.593 1.00 53.94 323 VAL A N 1
ATOM 2599 C CA . VAL A 1 323 ? -8.467 16.253 -2.672 1.00 53.94 323 VAL A CA 1
ATOM 2600 C C . VAL A 1 323 ? -9.844 15.609 -2.654 1.00 53.94 323 VAL A C 1
ATOM 2602 O O . VAL A 1 323 ? -10.813 16.224 -2.205 1.00 53.94 323 VAL A O 1
ATOM 2605 N N . ASP A 1 324 ? -9.904 14.390 -3.179 1.00 62.03 324 ASP A N 1
ATOM 2606 C CA . ASP A 1 324 ? -11.062 13.516 -3.068 1.00 62.03 324 ASP A CA 1
ATOM 2607 C C . ASP A 1 324 ? -11.324 13.248 -1.574 1.00 62.03 324 ASP A C 1
ATOM 2609 O O . ASP A 1 324 ? -10.385 12.876 -0.859 1.00 62.03 324 ASP A O 1
ATOM 2613 N N . PRO A 1 325 ? -12.557 13.432 -1.064 1.00 67.81 325 PRO A N 1
ATOM 2614 C CA . PRO A 1 325 ? -12.887 13.039 0.303 1.00 67.81 325 PRO A CA 1
ATOM 2615 C C . PRO A 1 325 ? -12.598 11.553 0.591 1.00 67.81 325 PRO A C 1
ATOM 2617 O O . PRO A 1 325 ? -12.369 11.202 1.748 1.00 67.81 325 PRO A O 1
ATOM 2620 N N . TYR A 1 326 ? -12.590 10.681 -0.423 1.00 82.62 326 TYR A N 1
ATOM 2621 C CA . TYR A 1 326 ? -12.376 9.240 -0.298 1.00 82.62 326 TYR A CA 1
ATOM 2622 C C . TYR A 1 326 ? -10.942 8.807 -0.656 1.00 82.62 326 TYR A C 1
ATOM 2624 O O . TYR A 1 326 ? -10.717 8.002 -1.561 1.00 82.62 326 TYR A O 1
ATOM 2632 N N . CYS A 1 327 ? -9.954 9.322 0.081 1.00 86.62 327 CYS A N 1
ATOM 2633 C CA . CYS A 1 327 ? -8.542 8.976 -0.099 1.00 86.62 327 CYS A CA 1
ATOM 2634 C C . CYS A 1 327 ? -7.971 8.063 1.005 1.00 86.62 327 CYS A C 1
ATOM 2636 O O . CYS A 1 327 ? -8.475 8.002 2.129 1.00 86.62 327 CYS A O 1
ATOM 2638 N N . ILE A 1 328 ? -6.849 7.402 0.714 1.00 91.31 328 ILE A N 1
ATOM 2639 C CA . ILE A 1 328 ? -6.116 6.539 1.653 1.00 91.31 328 ILE A CA 1
ATOM 2640 C C . ILE A 1 328 ? -4.872 7.265 2.189 1.00 91.31 328 ILE A C 1
ATOM 2642 O O . ILE A 1 328 ? -4.081 7.821 1.429 1.00 91.31 328 ILE A O 1
ATOM 2646 N N . VAL A 1 329 ? -4.674 7.252 3.508 1.00 92.94 329 VAL A N 1
ATOM 2647 C CA . VAL A 1 329 ? -3.577 7.965 4.181 1.00 92.94 329 VAL A CA 1
ATOM 2648 C C . VAL A 1 329 ? -2.778 6.980 5.030 1.00 92.94 329 VAL A C 1
ATOM 2650 O O . VAL A 1 329 ? -3.263 6.480 6.048 1.00 92.94 329 VAL A O 1
ATOM 2653 N N . ILE A 1 330 ? -1.546 6.689 4.611 1.00 95.00 330 ILE A N 1
ATOM 2654 C CA . ILE A 1 330 ? -0.660 5.743 5.295 1.00 95.00 330 ILE A CA 1
ATOM 2655 C C . ILE A 1 330 ? 0.319 6.503 6.195 1.00 95.00 330 ILE A C 1
ATOM 2657 O O . ILE A 1 330 ? 1.069 7.366 5.739 1.00 95.00 330 ILE A O 1
ATOM 2661 N N . LEU A 1 331 ? 0.317 6.165 7.483 1.00 94.81 331 LEU A N 1
ATOM 2662 C CA . LEU A 1 331 ? 1.083 6.837 8.531 1.00 94.81 331 LEU A CA 1
ATOM 2663 C C . LEU A 1 331 ? 2.049 5.845 9.184 1.00 94.81 331 LEU A C 1
ATOM 2665 O O . LEU A 1 331 ? 1.681 5.079 10.078 1.00 94.81 331 LEU A O 1
ATOM 2669 N N . ASN A 1 332 ? 3.286 5.823 8.703 1.00 93.75 332 ASN A N 1
ATOM 2670 C CA . ASN A 1 332 ? 4.317 4.894 9.153 1.00 93.75 332 ASN A CA 1
ATOM 2671 C C . ASN A 1 332 ? 5.022 5.399 10.428 1.00 93.75 332 ASN A C 1
ATOM 2673 O O . ASN A 1 332 ? 5.074 6.598 10.697 1.00 93.75 332 ASN A O 1
ATOM 2677 N N . GLU A 1 333 ? 5.625 4.475 11.178 1.00 92.50 333 GLU A N 1
ATOM 2678 C CA . GLU A 1 333 ? 6.436 4.733 12.383 1.00 92.50 333 GLU A CA 1
ATOM 2679 C C . GLU A 1 333 ? 5.645 5.255 13.602 1.00 92.50 333 GLU A C 1
ATOM 2681 O O . GLU A 1 333 ? 6.193 5.911 14.490 1.00 92.50 333 GLU A O 1
ATOM 2686 N N . ILE A 1 334 ? 4.359 4.891 13.714 1.00 93.31 334 ILE A N 1
ATOM 2687 C CA . ILE A 1 334 ? 3.522 5.201 14.895 1.00 93.31 334 ILE A CA 1
ATOM 2688 C C . ILE A 1 334 ? 4.115 4.648 16.206 1.00 93.31 334 ILE A C 1
ATOM 2690 O O . ILE A 1 334 ? 3.931 5.234 17.272 1.00 93.31 334 ILE A O 1
ATOM 2694 N N . ASP A 1 335 ? 4.912 3.575 16.135 1.00 91.56 335 ASP A N 1
ATOM 2695 C CA . ASP A 1 335 ? 5.627 3.001 17.279 1.00 91.56 335 ASP A CA 1
ATOM 2696 C C . ASP A 1 335 ? 6.726 3.914 17.851 1.00 91.56 335 ASP A C 1
ATOM 2698 O O . ASP A 1 335 ? 7.159 3.702 18.984 1.00 91.56 335 ASP A O 1
ATOM 2702 N N . LYS A 1 336 ? 7.153 4.947 17.112 1.00 89.12 336 LYS A N 1
ATOM 2703 C CA . LYS A 1 336 ? 8.056 5.997 17.613 1.00 89.12 336 LYS A CA 1
ATOM 2704 C C . LYS A 1 336 ? 7.297 7.081 18.378 1.00 89.12 336 LYS A C 1
ATOM 2706 O O . LYS A 1 336 ? 7.809 7.609 19.359 1.00 89.12 336 LYS A O 1
ATOM 2711 N N . MET A 1 337 ? 6.048 7.351 17.992 1.00 87.62 337 MET A N 1
ATOM 2712 C CA . MET A 1 337 ? 5.172 8.320 18.667 1.00 87.62 337 MET A CA 1
ATOM 2713 C C . MET A 1 337 ? 4.647 7.809 20.017 1.00 87.62 337 MET A C 1
ATOM 2715 O O . MET A 1 337 ? 4.253 8.608 20.868 1.00 87.62 337 MET A O 1
ATOM 2719 N N . ALA A 1 338 ? 4.661 6.490 20.231 1.00 83.31 338 ALA A N 1
ATOM 2720 C CA . ALA A 1 338 ? 4.373 5.872 21.523 1.00 83.31 338 ALA A CA 1
ATOM 2721 C C . ALA A 1 338 ? 5.454 6.188 22.575 1.00 83.31 338 ALA A C 1
ATOM 2723 O O . ALA A 1 338 ? 5.149 6.631 23.680 1.00 83.31 338 ALA A O 1
ATOM 2724 N N . ARG A 1 339 ? 6.729 5.994 22.214 1.00 72.69 339 ARG A N 1
ATOM 2725 C CA . ARG A 1 339 ? 7.859 5.936 23.158 1.00 72.69 339 ARG A CA 1
ATOM 2726 C C . ARG A 1 339 ? 8.233 7.274 23.792 1.00 72.69 339 ARG A C 1
ATOM 2728 O O . ARG A 1 339 ? 8.446 7.332 24.996 1.00 72.69 339 ARG A O 1
ATOM 2735 N N . ASP A 1 340 ? 8.144 8.382 23.053 1.00 62.84 340 ASP A N 1
ATOM 2736 C CA . ASP A 1 340 ? 8.322 9.737 23.619 1.00 62.84 340 ASP A CA 1
ATOM 2737 C C . ASP A 1 340 ? 7.244 10.132 24.666 1.00 62.84 340 ASP A C 1
ATOM 2739 O O . ASP A 1 340 ? 7.324 11.194 25.285 1.00 62.84 340 ASP A O 1
ATOM 2743 N N . SER A 1 341 ? 6.245 9.272 24.904 1.00 53.38 341 SER A N 1
ATOM 2744 C CA . SER A 1 341 ? 5.270 9.423 25.994 1.00 53.38 341 SER A CA 1
ATOM 2745 C C . SER A 1 341 ? 5.722 8.798 27.326 1.00 53.38 341 SER A C 1
ATOM 2747 O O . SER A 1 341 ? 5.094 9.066 28.350 1.00 53.38 341 SER A O 1
ATOM 2749 N N . TRP A 1 342 ? 6.784 7.982 27.355 1.00 51.94 342 TRP A N 1
ATOM 2750 C CA . TRP A 1 342 ? 7.302 7.379 28.590 1.00 51.94 342 TRP A CA 1
ATOM 2751 C C . TRP A 1 342 ? 8.140 8.381 29.406 1.00 51.94 342 TRP A C 1
ATOM 2753 O O . TRP A 1 342 ? 8.860 9.220 28.864 1.00 51.94 342 TRP A O 1
ATOM 2763 N N . GLY A 1 343 ? 8.048 8.304 30.739 1.00 47.41 343 GLY A N 1
ATOM 2764 C CA . GLY A 1 343 ? 8.895 9.034 31.700 1.00 47.41 343 GLY A CA 1
ATOM 2765 C C . GLY A 1 343 ? 8.690 10.556 31.814 1.00 47.41 343 GLY A C 1
ATOM 2766 O O . GLY A 1 343 ? 8.936 11.124 32.877 1.00 47.41 343 GLY A O 1
ATOM 2767 N N . LYS A 1 344 ? 8.217 11.239 30.765 1.00 46.28 344 LYS A N 1
ATOM 2768 C CA . LYS A 1 344 ? 8.022 12.699 30.749 1.00 46.28 344 LYS A CA 1
ATOM 2769 C C . LYS A 1 344 ? 6.615 13.082 31.217 1.00 46.28 344 LYS A C 1
ATOM 2771 O O . LYS A 1 344 ? 5.670 13.091 30.427 1.00 46.28 344 LYS A O 1
ATOM 2776 N N . SER A 1 345 ? 6.488 13.477 32.484 1.00 41.62 345 SER A N 1
ATOM 2777 C CA . SER A 1 345 ? 5.256 14.015 33.092 1.00 41.62 345 SER A CA 1
ATOM 2778 C C . SER A 1 345 ? 4.841 15.378 32.508 1.00 41.62 345 SER A C 1
ATOM 2780 O O . SER A 1 345 ? 4.913 16.402 33.183 1.00 41.62 345 SER A O 1
ATOM 2782 N N . GLY A 1 346 ? 4.425 15.410 31.238 1.00 46.50 346 GLY A N 1
ATOM 2783 C CA . GLY A 1 346 ? 4.033 16.644 30.555 1.00 46.50 346 GLY A CA 1
ATOM 2784 C C . GLY A 1 346 ? 4.020 16.564 29.028 1.00 46.50 346 GLY A C 1
ATOM 2785 O O . GLY A 1 346 ? 4.834 17.208 28.377 1.00 46.50 346 GLY A O 1
ATOM 2786 N N . GLY A 1 347 ? 3.065 15.828 28.446 1.00 54.53 347 GLY A N 1
ATOM 2787 C CA . GLY A 1 347 ? 2.610 16.047 27.062 1.00 54.53 347 GLY A CA 1
ATOM 2788 C C . GLY A 1 347 ? 3.697 16.081 25.975 1.00 54.53 347 GLY A C 1
ATOM 2789 O O . GLY A 1 347 ? 3.731 17.033 25.186 1.00 54.53 347 GLY A O 1
ATOM 2790 N N . GLY A 1 348 ? 4.545 15.044 25.932 1.00 65.88 348 GLY A N 1
ATOM 2791 C CA . GLY A 1 348 ? 5.621 14.868 24.944 1.00 65.88 348 GLY A CA 1
ATOM 2792 C C . GLY A 1 348 ? 5.165 14.994 23.483 1.00 65.88 348 GLY A C 1
ATOM 2793 O O . GLY A 1 348 ? 3.971 14.902 23.173 1.00 65.88 348 GLY A O 1
ATOM 2794 N N . TYR A 1 349 ? 6.122 15.207 22.583 1.00 74.62 349 TYR A N 1
ATOM 2795 C CA . TYR A 1 349 ? 5.920 15.434 21.149 1.00 74.62 349 TYR A CA 1
ATOM 2796 C C . TYR A 1 349 ? 5.132 14.288 20.502 1.00 74.62 349 TYR A C 1
ATOM 2798 O O . TYR A 1 349 ? 4.115 14.539 19.852 1.00 74.62 349 TYR A O 1
ATOM 2806 N N . GLY A 1 350 ? 5.490 13.035 20.805 1.00 82.44 350 GLY A N 1
ATOM 2807 C CA . GLY A 1 350 ? 4.743 11.858 20.342 1.00 82.44 350 GLY A CA 1
ATOM 2808 C C . GLY A 1 350 ? 3.262 11.885 20.750 1.00 82.44 350 GLY A C 1
ATOM 2809 O O . GLY A 1 350 ? 2.379 11.641 19.928 1.00 82.44 350 GLY A O 1
ATOM 2810 N N . SER A 1 351 ? 2.960 12.301 21.986 1.00 84.06 351 SER A N 1
ATOM 2811 C CA . SER A 1 351 ? 1.576 12.415 22.477 1.00 84.06 351 SER A CA 1
ATOM 2812 C C . SER A 1 351 ? 0.754 13.496 21.759 1.00 84.06 351 SER A C 1
ATOM 2814 O O . SER A 1 351 ? -0.472 13.422 21.734 1.00 84.06 351 SER A O 1
ATOM 2816 N N . ARG A 1 352 ? 1.396 14.525 21.188 1.00 86.50 352 ARG A N 1
ATOM 2817 C CA . ARG A 1 352 ? 0.715 15.604 20.447 1.00 86.50 352 ARG A CA 1
ATOM 2818 C C . ARG A 1 352 ? 0.274 15.120 19.076 1.00 86.50 352 ARG A C 1
ATOM 2820 O O . ARG A 1 352 ? -0.890 15.285 18.732 1.00 86.50 352 ARG A O 1
ATOM 2827 N N . ILE A 1 353 ? 1.166 14.431 18.373 1.00 88.62 353 ILE A N 1
ATOM 2828 C CA . ILE A 1 353 ? 0.900 13.806 17.072 1.00 88.62 353 ILE A CA 1
ATOM 2829 C C . ILE A 1 353 ? -0.181 12.724 17.209 1.00 88.62 353 ILE A C 1
ATOM 2831 O O . ILE A 1 353 ? -1.080 12.650 16.378 1.00 88.62 353 ILE A O 1
ATOM 2835 N N . GLN A 1 354 ? -0.175 11.950 18.304 1.00 92.12 354 GLN A N 1
ATOM 2836 C CA . GLN A 1 354 ? -1.263 11.012 18.609 1.00 92.12 354 GLN A CA 1
ATOM 2837 C C . GLN A 1 354 ? -2.627 11.708 18.814 1.00 92.12 354 GLN A C 1
ATOM 2839 O O . GLN A 1 354 ? -3.639 11.164 18.381 1.00 92.12 354 GLN A O 1
ATOM 2844 N N . ARG A 1 355 ? -2.683 12.907 19.421 1.00 90.81 355 ARG A N 1
ATOM 2845 C CA . ARG A 1 355 ? -3.939 13.681 19.553 1.00 90.81 355 ARG A CA 1
ATOM 2846 C C . ARG A 1 355 ? -4.404 14.296 18.235 1.00 90.81 355 ARG A C 1
ATOM 2848 O O . ARG A 1 355 ? -5.5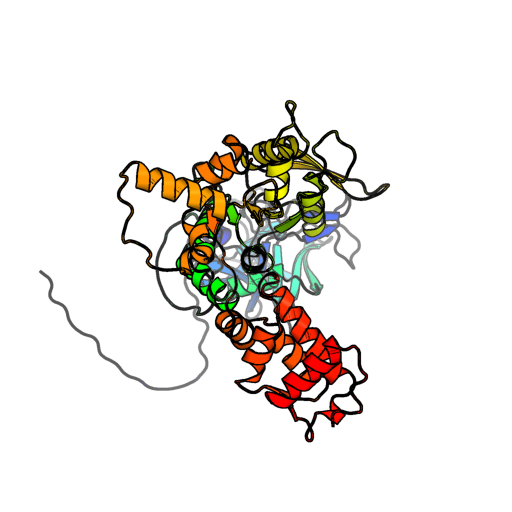92 14.220 17.946 1.00 90.81 355 ARG A O 1
ATOM 2855 N N . GLU A 1 356 ? -3.492 14.854 17.441 1.00 90.81 356 GLU A N 1
ATOM 2856 C CA . GLU A 1 356 ? -3.805 15.385 16.105 1.00 90.81 356 GLU A CA 1
ATOM 2857 C C . GLU A 1 356 ? -4.389 14.275 15.213 1.00 90.81 356 GLU A C 1
ATOM 2859 O O . GLU A 1 356 ? -5.472 14.429 14.652 1.00 90.81 356 GLU A O 1
ATOM 2864 N N . LEU A 1 357 ? -3.763 13.092 15.217 1.00 92.00 357 LEU A N 1
ATOM 2865 C CA . LEU A 1 357 ? -4.257 11.909 14.513 1.00 92.00 357 LEU A CA 1
ATOM 2866 C C . LEU A 1 357 ? -5.636 11.422 15.001 1.00 92.00 357 LEU A C 1
ATOM 2868 O O . LEU A 1 357 ? -6.426 10.938 14.194 1.00 92.00 357 LEU A O 1
ATOM 2872 N N . MET A 1 358 ? -5.970 11.549 16.290 1.00 92.62 358 MET A N 1
ATOM 2873 C CA . MET A 1 358 ? -7.329 11.226 16.751 1.00 92.62 358 MET A CA 1
ATOM 2874 C C . MET A 1 358 ? -8.381 12.162 16.158 1.00 92.62 358 MET A C 1
ATOM 2876 O O . MET A 1 358 ? -9.426 11.674 15.737 1.00 92.62 358 MET A O 1
ATOM 2880 N N . GLY A 1 359 ? -8.095 13.467 16.073 1.00 91.81 359 GLY A N 1
ATOM 2881 C CA . GLY A 1 359 ? -8.979 14.426 15.406 1.00 91.81 359 GLY A CA 1
ATOM 2882 C C . GLY A 1 359 ? -9.195 14.058 13.938 1.00 91.81 359 GLY A C 1
ATOM 2883 O O . GLY A 1 359 ? -10.333 13.936 13.490 1.00 91.81 359 GLY A O 1
ATOM 2884 N N . TRP A 1 360 ? -8.108 13.763 13.218 1.00 91.62 360 TRP A N 1
ATOM 2885 C CA . TRP A 1 360 ? -8.169 13.322 11.820 1.00 91.62 360 TRP A CA 1
ATOM 2886 C C . TRP A 1 360 ? -9.032 12.061 11.637 1.00 91.62 360 TRP A C 1
ATOM 2888 O O . TRP A 1 360 ? -9.801 11.971 10.686 1.00 91.62 360 TRP A O 1
ATOM 2898 N N . ILE A 1 361 ? -8.928 11.089 12.551 1.00 92.12 361 ILE A N 1
ATOM 2899 C CA . ILE A 1 361 ? -9.706 9.840 12.509 1.00 92.12 361 ILE A CA 1
ATOM 2900 C C . ILE A 1 361 ? -11.192 10.060 12.855 1.00 92.12 361 ILE A C 1
ATOM 2902 O O . ILE A 1 361 ? -12.050 9.368 12.304 1.00 92.12 361 ILE A O 1
ATOM 2906 N N . ASP A 1 362 ? -11.513 11.008 13.739 1.00 89.94 362 ASP A N 1
ATOM 2907 C CA . ASP A 1 362 ? -12.901 11.349 14.083 1.00 89.94 362 ASP A CA 1
ATOM 2908 C C . ASP A 1 362 ? -13.612 12.151 12.980 1.00 89.94 362 ASP A C 1
ATOM 2910 O O . ASP A 1 362 ? -14.824 11.999 12.800 1.00 89.94 362 ASP A O 1
ATOM 2914 N N . GLY A 1 363 ? -12.864 12.976 12.240 1.00 89.25 363 GLY A N 1
ATOM 2915 C CA . GLY A 1 363 ? -13.378 13.879 11.210 1.00 89.25 363 GLY A CA 1
ATOM 2916 C C . GLY A 1 363 ? -13.128 15.346 11.553 1.00 89.25 363 GLY A C 1
ATOM 2917 O O . GLY A 1 363 ? -14.043 16.075 11.931 1.00 89.25 363 GLY A O 1
ATOM 2918 N N . ASP A 1 364 ? -11.877 15.776 11.408 1.00 89.62 364 ASP A N 1
ATOM 2919 C CA . ASP A 1 364 ? -11.429 17.158 11.599 1.00 89.62 364 ASP A CA 1
ATOM 2920 C C . ASP A 1 364 ? -11.333 17.931 10.268 1.00 89.62 364 ASP A C 1
ATOM 2922 O O . ASP A 1 364 ? -11.201 17.342 9.184 1.00 89.62 364 ASP A O 1
ATOM 2926 N N . ARG A 1 365 ? -11.381 19.265 10.353 1.00 87.19 365 ARG A N 1
ATOM 2927 C CA . ARG A 1 365 ? -11.275 20.197 9.226 1.00 87.19 365 ARG A CA 1
ATOM 2928 C C . ARG A 1 365 ? -9.937 20.917 9.241 1.00 87.19 365 ARG A C 1
ATOM 2930 O O . ARG A 1 365 ? -9.739 21.872 9.982 1.00 87.19 365 ARG A O 1
ATOM 2937 N N . ILE A 1 366 ? -9.044 20.495 8.354 1.00 85.75 366 ILE A N 1
ATOM 2938 C CA . ILE A 1 366 ? -7.661 20.973 8.290 1.00 85.75 366 ILE A CA 1
ATOM 2939 C C . ILE A 1 366 ? -7.533 22.023 7.185 1.00 85.75 366 ILE A C 1
ATOM 2941 O O . ILE A 1 366 ? -7.997 21.804 6.065 1.00 85.75 366 ILE A O 1
ATOM 2945 N N . LEU A 1 367 ? -6.863 23.142 7.467 1.00 83.94 367 LEU A N 1
ATOM 2946 C CA . LEU A 1 367 ? -6.471 24.114 6.446 1.00 83.94 367 LEU A CA 1
ATOM 2947 C C . LEU A 1 367 ? -5.113 23.732 5.843 1.00 83.94 367 LEU A C 1
ATOM 2949 O O . LEU A 1 367 ? -4.070 23.962 6.457 1.00 83.94 367 LEU A O 1
ATOM 2953 N N . LEU A 1 368 ? -5.111 23.194 4.622 1.00 82.25 368 LEU A N 1
ATOM 2954 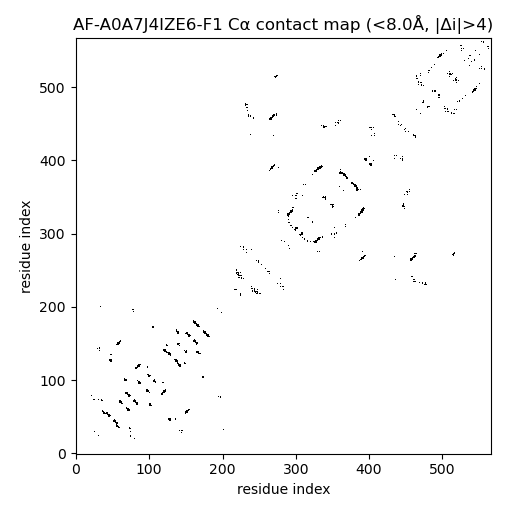C CA . LEU A 1 368 ? -3.878 23.064 3.847 1.00 82.25 368 LEU A CA 1
ATOM 2955 C C . LEU A 1 368 ? -3.483 24.399 3.219 1.00 82.25 368 LEU A C 1
ATOM 2957 O O . LEU A 1 368 ? -4.333 25.192 2.809 1.00 82.25 368 LEU A O 1
ATOM 2961 N N . LYS A 1 369 ? -2.172 24.602 3.087 1.00 81.31 369 LYS A N 1
ATOM 2962 C CA . LYS A 1 369 ? -1.548 25.714 2.367 1.00 81.31 369 LYS A CA 1
ATOM 2963 C C . LYS A 1 369 ? -0.472 25.102 1.465 1.00 81.31 369 LYS A C 1
ATOM 2965 O O . LYS A 1 369 ? 0.426 24.449 1.987 1.00 81.31 369 LYS A O 1
ATOM 2970 N N . TYR A 1 370 ? -0.600 25.250 0.149 1.00 74.69 370 TYR A N 1
ATOM 2971 C CA . TYR A 1 370 ? 0.199 24.531 -0.856 1.00 74.69 370 TYR A CA 1
ATOM 2972 C C . TYR A 1 370 ? 0.507 25.414 -2.072 1.00 74.69 370 TYR A C 1
ATOM 2974 O O . TYR A 1 370 ? -0.159 26.429 -2.275 1.00 74.69 370 TYR A O 1
ATOM 2982 N N . GLY A 1 371 ? 1.520 25.055 -2.864 1.00 67.44 371 GLY A N 1
ATOM 2983 C CA . GLY A 1 371 ? 2.093 25.936 -3.891 1.00 67.44 371 GLY A CA 1
ATOM 2984 C C . GLY A 1 371 ? 2.988 27.048 -3.318 1.00 67.44 371 GLY A C 1
ATOM 2985 O O . GLY A 1 371 ? 2.822 27.499 -2.180 1.00 67.44 371 GLY A O 1
ATOM 2986 N N . GLU A 1 372 ? 3.956 27.498 -4.117 1.00 70.31 372 GLU A N 1
ATOM 2987 C CA . GLU A 1 372 ? 4.995 28.450 -3.703 1.00 70.31 372 GLU A CA 1
ATOM 2988 C C . GLU A 1 372 ? 4.772 29.875 -4.231 1.00 70.31 372 GLU A C 1
ATOM 2990 O O . GLU A 1 372 ? 4.138 30.096 -5.267 1.00 70.31 372 GLU A O 1
ATOM 2995 N N . GLY A 1 373 ? 5.330 30.866 -3.528 1.00 71.12 373 GLY A N 1
ATOM 2996 C CA . GLY A 1 373 ? 5.326 32.269 -3.953 1.00 71.12 373 GLY A CA 1
ATOM 2997 C C . GLY A 1 373 ? 3.922 32.809 -4.247 1.00 71.12 373 GLY A C 1
ATOM 2998 O O . GLY A 1 373 ? 3.027 32.737 -3.405 1.00 71.12 373 GLY A O 1
ATOM 2999 N N . SER A 1 374 ? 3.732 33.341 -5.455 1.00 65.44 374 SER A N 1
ATOM 3000 C CA . SER A 1 374 ? 2.448 33.848 -5.960 1.00 65.44 374 SER A CA 1
ATOM 3001 C C . SER A 1 374 ? 1.426 32.757 -6.303 1.00 65.44 374 SER A C 1
ATOM 3003 O O . SER A 1 374 ? 0.255 33.075 -6.485 1.00 65.44 374 SER A O 1
ATOM 3005 N N . SER A 1 375 ? 1.830 31.482 -6.373 1.00 71.44 375 SER A N 1
ATOM 3006 C CA . SER A 1 375 ? 0.929 30.351 -6.653 1.00 71.44 375 SER A CA 1
ATOM 3007 C C . SER A 1 375 ? 0.272 29.755 -5.401 1.00 71.44 375 SER A C 1
ATOM 3009 O O . SER A 1 375 ? -0.510 28.812 -5.515 1.00 71.44 375 SER A O 1
ATOM 3011 N N . ARG A 1 376 ? 0.574 30.296 -4.210 1.00 77.25 376 ARG A N 1
ATOM 3012 C CA . ARG A 1 376 ? 0.125 29.772 -2.914 1.00 77.25 376 ARG A CA 1
ATOM 3013 C C . ARG A 1 376 ? -1.405 29.727 -2.804 1.00 77.25 376 ARG A C 1
ATOM 3015 O O . ARG A 1 376 ? -2.067 30.761 -2.731 1.00 77.25 376 ARG A O 1
ATOM 3022 N N . ARG A 1 377 ? -1.955 28.516 -2.721 1.00 78.38 377 ARG A N 1
ATOM 3023 C CA . ARG A 1 377 ? -3.377 28.211 -2.509 1.00 78.38 377 ARG A CA 1
ATOM 3024 C C . ARG A 1 377 ? -3.612 27.791 -1.061 1.00 78.38 377 ARG A C 1
ATOM 3026 O O . ARG A 1 377 ? -2.761 27.155 -0.439 1.00 78.38 377 ARG A O 1
ATOM 3033 N N . GLU A 1 378 ? -4.792 28.103 -0.536 1.00 83.38 378 GLU A N 1
ATOM 3034 C CA . GLU A 1 378 ? -5.245 27.620 0.771 1.00 83.38 378 GLU A CA 1
ATOM 3035 C C . GLU A 1 378 ? -6.588 26.901 0.616 1.00 83.38 378 GLU A C 1
ATOM 3037 O O . GLU A 1 378 ? -7.461 27.366 -0.118 1.00 83.38 378 GLU A O 1
ATOM 3042 N N . ARG A 1 379 ? -6.753 25.742 1.264 1.00 76.94 379 ARG A N 1
ATOM 3043 C CA . ARG A 1 379 ? -7.940 24.890 1.100 1.00 76.94 379 ARG A CA 1
ATOM 3044 C C . ARG A 1 379 ? -8.265 24.137 2.382 1.00 76.94 379 ARG A C 1
ATOM 3046 O O . ARG A 1 379 ? -7.416 23.433 2.922 1.00 76.94 379 ARG A O 1
ATOM 3053 N N . TRP A 1 380 ? -9.511 24.252 2.833 1.00 82.06 380 TRP A N 1
ATOM 3054 C CA . TRP A 1 380 ? -10.045 23.406 3.897 1.00 82.06 380 TRP A CA 1
ATOM 3055 C C . TRP A 1 380 ? -10.333 22.002 3.365 1.00 82.06 380 TRP A C 1
ATOM 3057 O O . TRP A 1 380 ? -10.899 21.850 2.280 1.00 82.06 380 TRP A O 1
ATOM 3067 N N . ILE A 1 381 ? -9.960 20.990 4.141 1.00 83.25 381 ILE A N 1
ATOM 3068 C CA . ILE A 1 381 ? -10.181 19.575 3.847 1.00 83.25 381 ILE A CA 1
ATOM 3069 C C . ILE A 1 381 ? -10.875 18.930 5.039 1.00 83.25 381 ILE A C 1
ATOM 3071 O O . ILE A 1 381 ? -10.467 19.132 6.179 1.00 83.25 381 ILE A O 1
ATOM 3075 N N . ASP A 1 382 ? -11.915 18.153 4.757 1.00 85.25 382 ASP A N 1
ATOM 3076 C CA . ASP A 1 382 ? -12.655 17.374 5.745 1.00 85.25 382 ASP A CA 1
ATOM 3077 C C . ASP A 1 382 ? -12.093 15.943 5.766 1.00 85.25 382 ASP A C 1
ATOM 3079 O O . ASP A 1 382 ? -12.139 15.232 4.760 1.00 85.25 382 ASP A O 1
ATOM 3083 N N . THR A 1 383 ? -11.509 15.530 6.891 1.00 90.06 383 THR A N 1
ATOM 3084 C CA . THR A 1 383 ? -10.862 14.209 7.024 1.00 90.06 383 THR A CA 1
ATOM 3085 C C . THR A 1 383 ? -11.847 13.064 7.263 1.00 90.06 383 THR A C 1
ATOM 3087 O O . THR A 1 383 ? -11.467 11.899 7.142 1.00 90.06 383 THR A O 1
ATOM 3090 N N . SER A 1 384 ? -13.130 13.371 7.503 1.00 87.62 384 SER A N 1
ATOM 3091 C CA . SER A 1 384 ? -14.177 12.408 7.877 1.00 87.62 384 SER A CA 1
ATOM 3092 C C . SER A 1 384 ? -14.321 11.209 6.938 1.00 87.62 384 SER A C 1
ATOM 3094 O O . SER A 1 384 ? -14.860 10.184 7.342 1.00 87.62 384 SER A O 1
ATOM 3096 N N . ASN A 1 385 ? -13.911 11.317 5.675 1.00 87.75 385 ASN A N 1
ATOM 3097 C CA . ASN A 1 385 ? -14.125 10.278 4.666 1.00 87.75 385 ASN A CA 1
ATOM 3098 C C . ASN A 1 385 ? -12.846 9.512 4.279 1.00 87.75 385 ASN A C 1
ATOM 3100 O O . ASN A 1 385 ? -12.921 8.573 3.484 1.00 87.75 385 ASN A O 1
ATOM 3104 N N . MET A 1 386 ? -11.702 9.843 4.884 1.00 90.88 386 MET A N 1
ATOM 3105 C CA . MET A 1 386 ? -10.401 9.243 4.583 1.00 90.88 386 MET A CA 1
ATOM 3106 C C . MET A 1 386 ? -10.206 7.869 5.242 1.00 90.88 386 MET A C 1
ATOM 3108 O O . MET A 1 386 ? -10.766 7.570 6.298 1.00 90.88 386 MET A O 1
ATOM 3112 N N . PHE A 1 387 ? -9.351 7.029 4.656 1.00 93.62 387 PHE A N 1
ATOM 3113 C CA . PHE A 1 387 ? -8.918 5.758 5.242 1.00 93.62 387 PHE A CA 1
ATOM 3114 C C . PHE A 1 387 ? -7.496 5.862 5.796 1.00 93.62 387 PHE A C 1
ATOM 3116 O O . PHE A 1 387 ? -6.514 5.657 5.084 1.00 93.62 387 PHE A O 1
ATOM 3123 N N . PHE A 1 388 ? -7.385 6.135 7.096 1.00 95.44 388 PHE A N 1
ATOM 3124 C CA . PHE A 1 388 ? -6.109 6.043 7.812 1.00 95.44 388 PHE A CA 1
ATOM 3125 C C . PHE A 1 388 ? -5.669 4.585 8.030 1.00 95.44 388 PHE A C 1
ATOM 3127 O O . PHE A 1 388 ? -6.382 3.807 8.675 1.00 95.44 388 PHE A O 1
ATOM 3134 N N . ILE A 1 389 ? -4.471 4.237 7.549 1.00 96.94 389 ILE A N 1
ATOM 3135 C CA . ILE A 1 389 ? -3.727 3.039 7.960 1.00 96.94 389 ILE A CA 1
ATOM 3136 C C . ILE A 1 389 ? -2.463 3.506 8.675 1.00 96.94 389 ILE A C 1
ATOM 3138 O O . ILE A 1 389 ? -1.577 4.106 8.074 1.00 96.94 389 ILE A O 1
ATOM 3142 N N . THR A 1 390 ? -2.346 3.186 9.957 1.00 96.69 390 THR A N 1
ATOM 3143 C CA . THR A 1 390 ? -1.093 3.360 10.697 1.00 96.69 390 THR A CA 1
ATOM 3144 C C . THR A 1 390 ? -0.199 2.132 10.509 1.00 96.69 390 THR A C 1
ATOM 3146 O O . THR A 1 390 ? -0.692 1.006 10.421 1.00 96.69 390 THR A O 1
ATOM 3149 N N . THR A 1 391 ? 1.121 2.309 10.445 1.00 96.56 391 THR A N 1
ATOM 3150 C CA . THR A 1 391 ? 2.077 1.189 10.445 1.00 96.56 391 THR A CA 1
ATOM 3151 C C . THR A 1 391 ? 3.195 1.429 11.451 1.00 96.56 391 THR A C 1
ATOM 3153 O O . THR A 1 391 ? 3.613 2.565 11.672 1.00 96.56 391 THR A O 1
ATOM 3156 N N . GLY A 1 392 ? 3.696 0.364 12.074 1.00 94.44 392 GLY A N 1
ATOM 3157 C CA . GLY A 1 392 ? 4.823 0.450 13.001 1.00 94.44 392 GLY A CA 1
ATOM 3158 C C . GLY A 1 392 ? 5.630 -0.840 13.077 1.00 94.44 392 GLY A C 1
ATOM 3159 O O . GLY A 1 392 ? 5.201 -1.896 12.600 1.00 94.44 392 GLY A O 1
ATOM 3160 N N . ALA A 1 393 ? 6.828 -0.745 13.646 1.00 91.94 393 ALA A N 1
ATOM 3161 C CA . ALA A 1 393 ? 7.736 -1.877 13.816 1.00 91.94 393 ALA A CA 1
ATOM 3162 C C . ALA A 1 393 ? 7.685 -2.493 15.224 1.00 91.94 393 ALA A C 1
ATOM 3164 O O . ALA A 1 393 ? 7.734 -3.713 15.358 1.00 91.94 393 ALA A O 1
ATOM 3165 N N . PHE A 1 394 ? 7.517 -1.657 16.255 1.00 92.19 394 PHE A N 1
ATOM 3166 C CA . PHE A 1 394 ? 7.326 -2.060 17.656 1.00 92.19 394 PHE A CA 1
ATOM 3167 C C . PHE A 1 394 ? 8.494 -2.871 18.272 1.00 92.19 394 PHE A C 1
ATOM 3169 O O . PHE A 1 394 ? 8.315 -3.639 19.224 1.00 92.19 394 PHE A O 1
ATOM 3176 N N . TYR A 1 395 ? 9.702 -2.685 17.726 1.00 87.44 395 TYR A N 1
ATOM 3177 C CA . TYR A 1 395 ? 10.949 -3.271 18.225 1.00 87.44 395 TYR A CA 1
ATOM 3178 C C . TYR A 1 395 ? 11.332 -2.729 19.608 1.00 87.44 395 TYR A C 1
ATOM 3180 O O . TYR A 1 395 ? 11.186 -1.539 19.875 1.00 87.44 395 TYR A O 1
ATOM 3188 N N . GLY A 1 396 ? 11.879 -3.608 20.450 1.00 83.25 396 GLY A N 1
ATOM 3189 C CA . GLY A 1 396 ? 12.469 -3.251 21.741 1.00 83.25 396 GLY A CA 1
ATOM 3190 C C . GLY A 1 396 ? 13.851 -2.603 21.613 1.00 83.25 396 GLY A C 1
ATOM 3191 O O . GLY A 1 396 ? 14.472 -2.655 20.553 1.00 83.25 396 GLY A O 1
ATOM 3192 N N . ASN A 1 397 ? 14.332 -2.042 22.718 1.00 80.50 397 ASN A N 1
ATOM 3193 C CA . ASN A 1 397 ? 15.749 -1.768 22.983 1.00 80.50 397 ASN A CA 1
ATOM 3194 C C . ASN A 1 397 ? 16.070 -2.287 24.405 1.00 80.50 397 ASN A C 1
ATOM 3196 O O . ASN A 1 397 ? 15.249 -3.000 24.987 1.00 80.50 397 ASN A O 1
ATOM 3200 N N . ASP A 1 398 ? 17.241 -1.966 24.954 1.00 76.94 398 ASP A N 1
ATOM 3201 C CA . ASP A 1 398 ? 17.674 -2.485 26.262 1.00 76.94 398 ASP A CA 1
ATOM 3202 C C . ASP A 1 398 ? 16.893 -1.900 27.461 1.00 76.94 398 ASP A C 1
ATOM 3204 O O . ASP A 1 398 ? 16.881 -2.498 28.537 1.00 76.94 398 ASP A O 1
ATOM 3208 N N . GLU A 1 399 ? 16.207 -0.764 27.278 1.00 76.81 399 GLU A N 1
ATOM 3209 C CA . GLU A 1 399 ? 15.436 -0.064 28.322 1.00 76.81 399 GLU A CA 1
ATOM 3210 C C . GLU A 1 399 ? 13.912 -0.271 28.183 1.00 76.81 399 GLU A C 1
ATOM 3212 O O . GLU A 1 399 ? 13.187 -0.344 29.176 1.00 76.81 399 GLU A O 1
ATOM 3217 N N . GLU A 1 400 ? 13.410 -0.397 26.951 1.00 82.69 400 GLU A N 1
ATOM 3218 C CA . GLU A 1 400 ? 11.990 -0.418 26.593 1.00 82.69 400 GLU A CA 1
ATOM 3219 C C . GLU A 1 400 ? 11.612 -1.726 25.861 1.00 82.69 400 GLU A C 1
ATOM 3221 O O . GLU A 1 400 ? 12.107 -1.989 24.751 1.00 82.69 400 GLU A O 1
ATOM 3226 N N . PRO A 1 401 ? 10.664 -2.526 26.388 1.00 88.75 401 PRO A N 1
ATOM 3227 C CA . PRO A 1 401 ? 10.311 -3.821 25.813 1.00 88.75 401 PRO A CA 1
ATOM 3228 C C . PRO A 1 401 ? 9.724 -3.713 24.396 1.00 88.75 401 PRO A C 1
ATOM 3230 O O . PRO A 1 401 ? 9.059 -2.740 24.031 1.00 88.75 401 PRO A O 1
ATOM 3233 N N . SER A 1 402 ? 9.927 -4.761 23.595 1.00 91.94 402 SER A N 1
ATOM 3234 C CA . SER A 1 402 ? 9.196 -4.939 22.339 1.00 91.94 402 SER A CA 1
ATOM 3235 C C . SER A 1 402 ? 7.732 -5.298 22.603 1.00 91.94 402 SER A C 1
ATOM 3237 O O . SER A 1 402 ? 7.390 -5.822 23.670 1.00 91.94 402 SER A O 1
ATOM 3239 N N . ILE A 1 403 ? 6.861 -5.102 21.610 1.00 92.69 403 ILE A N 1
ATOM 3240 C CA . ILE A 1 403 ? 5.464 -5.544 21.729 1.00 92.69 403 ILE A CA 1
ATOM 3241 C C . ILE A 1 403 ? 5.365 -7.067 21.930 1.00 92.69 403 ILE A C 1
ATOM 3243 O O . ILE A 1 403 ? 4.537 -7.521 22.713 1.00 92.69 403 ILE A O 1
ATOM 3247 N N . GLN A 1 404 ? 6.260 -7.864 21.329 1.00 90.88 404 GLN A N 1
ATOM 3248 C CA . GLN A 1 404 ? 6.327 -9.314 21.555 1.00 90.88 404 GLN A CA 1
ATOM 3249 C C . GLN A 1 404 ? 6.640 -9.647 23.022 1.00 90.88 404 GLN A C 1
ATOM 3251 O O . GLN A 1 404 ? 6.033 -10.560 23.580 1.00 90.88 404 GLN A O 1
ATOM 3256 N N . THR A 1 405 ? 7.540 -8.894 23.665 1.00 91.12 405 THR A N 1
ATOM 3257 C CA . THR A 1 405 ? 7.852 -9.049 25.095 1.00 91.12 405 THR A CA 1
ATOM 3258 C C . THR A 1 405 ? 6.644 -8.705 25.969 1.00 91.12 405 THR A C 1
ATOM 3260 O O . THR A 1 405 ? 6.351 -9.443 26.909 1.00 91.12 405 THR A O 1
ATOM 3263 N N . ILE A 1 406 ? 5.901 -7.640 25.645 1.00 92.88 406 ILE A N 1
ATOM 3264 C CA . ILE A 1 406 ? 4.672 -7.258 26.364 1.00 92.88 406 ILE A CA 1
ATOM 3265 C C . ILE A 1 406 ? 3.601 -8.353 26.228 1.00 92.88 406 ILE A C 1
ATOM 3267 O O . ILE A 1 406 ? 3.073 -8.819 27.241 1.00 92.88 406 ILE A O 1
ATOM 3271 N N . ILE A 1 407 ? 3.334 -8.826 25.004 1.00 92.81 407 ILE A N 1
ATOM 3272 C CA . ILE A 1 407 ? 2.361 -9.898 24.733 1.00 92.81 407 ILE A CA 1
ATOM 3273 C C . ILE A 1 407 ? 2.748 -11.179 25.490 1.00 92.81 407 ILE A C 1
ATOM 3275 O O . ILE A 1 407 ? 1.900 -11.784 26.149 1.00 92.81 407 ILE A O 1
ATOM 3279 N N . ALA A 1 408 ? 4.025 -11.576 25.455 1.00 90.88 408 ALA A N 1
ATOM 3280 C CA . ALA A 1 408 ? 4.516 -12.757 26.164 1.00 90.88 408 ALA A CA 1
ATOM 3281 C C . ALA A 1 408 ? 4.330 -12.637 27.688 1.00 90.88 408 ALA A C 1
ATOM 3283 O O . ALA A 1 408 ? 3.813 -13.563 28.317 1.00 90.88 408 ALA A O 1
ATOM 3284 N N . GLN A 1 409 ? 4.667 -11.483 28.279 1.00 91.38 409 GLN A N 1
ATOM 3285 C CA . GLN A 1 409 ? 4.430 -11.221 29.703 1.00 91.38 409 GLN A CA 1
ATOM 3286 C C . GLN A 1 409 ? 2.937 -11.253 30.058 1.00 91.38 409 GLN A C 1
ATOM 3288 O O . GLN A 1 409 ? 2.577 -11.802 31.102 1.00 91.38 409 GLN A O 1
ATOM 3293 N N . ARG A 1 410 ? 2.050 -10.709 29.209 1.00 92.56 410 ARG A N 1
ATOM 3294 C CA . ARG A 1 410 ? 0.597 -10.790 29.427 1.00 92.56 410 ARG A CA 1
ATOM 3295 C C . ARG A 1 410 ? 0.125 -12.242 29.410 1.00 92.56 410 ARG A C 1
ATOM 3297 O O . ARG A 1 410 ? -0.529 -12.663 30.359 1.00 92.56 410 ARG A O 1
ATOM 3304 N N . ILE A 1 411 ? 0.486 -13.015 28.383 1.00 88.94 411 ILE A N 1
ATOM 3305 C CA . ILE A 1 411 ? 0.093 -14.427 28.253 1.00 88.94 411 ILE A CA 1
ATOM 3306 C C . ILE A 1 411 ? 0.578 -15.238 29.465 1.00 88.94 411 ILE A C 1
ATOM 3308 O O . ILE A 1 411 ? -0.208 -15.984 30.046 1.00 88.94 411 ILE A O 1
ATOM 3312 N N . GLN A 1 412 ? 1.820 -15.036 29.914 1.00 87.69 412 GLN A N 1
ATOM 3313 C CA . GLN A 1 412 ? 2.361 -15.700 31.104 1.00 87.69 412 GLN A CA 1
ATOM 3314 C C . GLN A 1 412 ? 1.577 -15.343 32.383 1.00 87.69 412 GLN A C 1
ATOM 3316 O O . GLN A 1 412 ? 1.272 -16.227 33.185 1.00 87.69 412 GLN A O 1
ATOM 3321 N N . ARG A 1 413 ? 1.194 -14.070 32.567 1.00 88.31 413 ARG A N 1
ATOM 3322 C CA . ARG A 1 413 ? 0.348 -13.629 33.695 1.00 88.31 413 ARG A CA 1
ATOM 3323 C C . ARG A 1 413 ? -1.067 -14.211 33.617 1.00 88.31 413 ARG A C 1
ATOM 3325 O O . ARG A 1 413 ? -1.600 -14.638 34.636 1.00 88.31 413 ARG A O 1
ATOM 3332 N N . GLU A 1 414 ? -1.669 -14.273 32.429 1.00 85.12 414 GLU A N 1
ATOM 3333 C CA . GLU A 1 414 ? -2.992 -14.881 32.220 1.00 85.12 414 GLU A CA 1
ATOM 3334 C C . GLU A 1 414 ? -2.989 -16.390 32.518 1.00 85.12 414 GLU A C 1
ATOM 3336 O O . GLU A 1 414 ? -3.920 -16.888 33.153 1.00 85.12 414 GLU A O 1
ATOM 3341 N N . GLN A 1 415 ? -1.927 -17.102 32.124 1.00 82.31 415 GLN A N 1
ATOM 3342 C CA . GLN A 1 415 ? -1.720 -18.519 32.441 1.00 82.31 415 GLN A CA 1
ATOM 3343 C C . GLN A 1 415 ? -1.522 -18.747 33.947 1.00 82.31 415 GLN A C 1
ATOM 3345 O O . GLN A 1 415 ? -2.168 -19.625 34.518 1.00 82.31 415 GLN A O 1
ATOM 3350 N N . ALA A 1 416 ? -0.694 -17.932 34.611 1.00 85.06 416 ALA A N 1
ATOM 3351 C CA . ALA A 1 416 ? -0.498 -17.992 36.063 1.00 85.06 416 ALA A CA 1
ATOM 3352 C C . ALA A 1 416 ? -1.792 -17.694 36.850 1.00 85.06 416 ALA A C 1
ATOM 3354 O O . ALA A 1 416 ? -2.016 -18.266 37.913 1.00 85.06 416 ALA A O 1
ATOM 3355 N N . ALA A 1 417 ? -2.677 -16.857 36.299 1.00 86.12 417 ALA A N 1
ATOM 3356 C CA . ALA A 1 417 ? -4.019 -16.591 36.822 1.00 86.12 417 ALA A CA 1
ATOM 3357 C C . ALA A 1 417 ? -5.069 -17.665 36.447 1.00 86.12 417 ALA A C 1
ATOM 3359 O O . ALA A 1 417 ? -6.266 -17.451 36.641 1.00 86.12 417 ALA A O 1
ATOM 3360 N N . GLY A 1 418 ? -4.657 -18.808 35.886 1.00 78.75 418 GLY A N 1
ATOM 3361 C CA . GLY A 1 418 ? -5.535 -19.944 35.592 1.00 78.75 418 GLY A CA 1
ATOM 3362 C C . GLY A 1 418 ? -6.478 -19.763 34.396 1.00 78.75 418 GLY A C 1
ATOM 3363 O O . GLY A 1 418 ? -7.389 -20.576 34.216 1.00 78.75 418 GLY A O 1
ATOM 3364 N N . ARG A 1 419 ? -6.292 -18.734 33.552 1.00 75.12 419 ARG A N 1
ATOM 3365 C CA . ARG A 1 419 ? -7.101 -18.573 32.331 1.00 75.12 419 ARG A CA 1
ATOM 3366 C C . ARG A 1 419 ? -6.746 -19.673 31.328 1.00 75.12 419 ARG A C 1
ATOM 3368 O O . ARG A 1 419 ? -5.613 -19.752 30.856 1.00 75.12 419 ARG A O 1
ATOM 3375 N N . LYS A 1 420 ? -7.733 -20.492 30.947 1.00 59.34 420 LYS A N 1
ATOM 3376 C CA . LYS A 1 420 ? -7.589 -21.437 29.830 1.00 59.34 420 LYS A CA 1
ATOM 3377 C C . LYS A 1 420 ? -7.445 -20.665 28.516 1.00 59.34 420 LYS A C 1
ATOM 3379 O O . LYS A 1 420 ? -8.415 -20.088 28.032 1.00 59.34 420 LYS A O 1
ATOM 3384 N N . PHE A 1 421 ? -6.250 -20.695 27.935 1.00 57.84 421 PHE A N 1
ATOM 3385 C CA . PHE A 1 421 ? -6.079 -20.476 26.499 1.00 57.84 421 PHE A CA 1
ATOM 3386 C C . PHE A 1 421 ? -6.633 -21.676 25.709 1.00 57.84 421 PHE A C 1
ATOM 3388 O O . PHE A 1 421 ? -6.946 -22.722 26.288 1.00 57.84 421 PHE A O 1
ATOM 3395 N N . GLY A 1 422 ? -6.749 -21.513 24.387 1.00 54.44 422 GLY A N 1
ATOM 3396 C CA . GLY A 1 422 ? -6.907 -22.634 23.455 1.00 54.44 422 GLY A CA 1
ATOM 3397 C C . GLY A 1 422 ? -5.682 -23.561 23.447 1.00 54.44 422 GLY A C 1
ATOM 3398 O O . GLY A 1 422 ? -4.823 -23.472 24.325 1.00 54.44 422 GLY A O 1
ATOM 3399 N N . GLU A 1 423 ? -5.616 -24.466 22.469 1.00 45.81 423 GLU A N 1
ATOM 3400 C CA . GLU A 1 423 ? -4.568 -25.494 22.385 1.00 45.81 423 GLU A CA 1
ATOM 3401 C C . GLU A 1 423 ? -3.153 -24.927 22.579 1.00 45.81 423 GLU A C 1
ATOM 3403 O O . GLU A 1 423 ? -2.792 -23.891 22.024 1.00 45.81 423 GLU A O 1
ATOM 3408 N N . GLN A 1 424 ? -2.359 -25.599 23.418 1.00 47.09 424 GLN A N 1
ATOM 3409 C CA . GLN A 1 424 ? -1.047 -25.109 23.838 1.00 47.09 424 GLN A CA 1
ATOM 3410 C C . GLN A 1 424 ? -0.062 -25.075 22.655 1.00 47.09 424 GLN A C 1
ATOM 3412 O O . GLN A 1 424 ? 0.277 -26.150 22.149 1.00 47.09 424 GLN A O 1
ATOM 3417 N N . PRO A 1 425 ? 0.497 -23.909 22.273 1.00 43.56 425 PRO A N 1
ATOM 3418 C CA . PRO A 1 425 ? 1.649 -23.878 21.381 1.00 43.56 425 PRO A CA 1
ATOM 3419 C C . PRO A 1 425 ? 2.849 -24.508 22.101 1.00 43.56 425 PRO A C 1
ATOM 3421 O O . PRO A 1 425 ? 3.314 -24.012 23.130 1.00 43.56 425 PRO A O 1
ATOM 3424 N N . ARG A 1 426 ? 3.332 -25.640 21.580 1.00 39.19 426 ARG A N 1
ATOM 3425 C CA . ARG A 1 426 ? 4.519 -26.344 22.087 1.00 39.19 426 ARG A CA 1
ATOM 3426 C C . ARG A 1 426 ? 5.766 -25.885 21.320 1.00 39.19 426 ARG A C 1
ATOM 3428 O O . ARG A 1 426 ? 5.728 -25.772 20.100 1.00 39.19 426 ARG A O 1
ATOM 3435 N N . ASN A 1 427 ? 6.885 -25.743 22.035 1.00 38.03 427 ASN A N 1
ATOM 3436 C CA . ASN A 1 427 ? 8.230 -25.414 21.527 1.00 38.03 427 ASN A CA 1
ATOM 3437 C C . ASN A 1 427 ? 8.429 -23.996 20.932 1.00 38.03 427 ASN A C 1
ATOM 3439 O O . ASN A 1 427 ? 7.535 -23.155 20.904 1.00 38.03 427 ASN A O 1
ATOM 3443 N N . ASN A 1 428 ? 9.676 -23.717 20.531 1.00 40.09 428 ASN A N 1
ATOM 3444 C CA . ASN A 1 428 ? 10.275 -22.384 20.347 1.00 40.09 428 ASN A CA 1
ATOM 3445 C C . ASN A 1 428 ? 9.676 -21.470 19.253 1.00 40.09 428 ASN A C 1
ATOM 3447 O O . ASN A 1 428 ? 10.087 -20.313 19.172 1.00 40.09 428 ASN A O 1
ATOM 3451 N N . HIS A 1 429 ? 8.703 -21.921 18.455 1.00 43.66 429 HIS A N 1
ATOM 3452 C CA . HIS A 1 429 ? 8.089 -21.119 17.376 1.00 43.66 429 HIS A CA 1
ATOM 3453 C C . HIS A 1 429 ? 7.312 -19.879 17.869 1.00 43.66 429 HIS A C 1
ATOM 3455 O O . HIS A 1 429 ? 6.970 -19.000 17.081 1.00 43.66 429 HIS A O 1
ATOM 3461 N N . LEU A 1 430 ? 7.098 -19.761 19.187 1.00 51.69 430 LEU A N 1
ATOM 3462 C CA . LEU A 1 430 ? 6.425 -18.644 19.862 1.00 51.69 430 LEU A CA 1
ATOM 3463 C C . LEU A 1 430 ? 6.816 -17.244 19.347 1.00 51.69 430 LEU A C 1
ATOM 3465 O O . LEU A 1 430 ? 5.952 -16.376 19.265 1.00 51.69 430 LEU A O 1
ATOM 3469 N N . ARG A 1 431 ? 8.094 -16.990 19.023 1.00 54.12 431 ARG A N 1
ATOM 3470 C CA . ARG A 1 431 ? 8.573 -15.634 18.679 1.00 54.12 431 ARG A CA 1
ATOM 3471 C C . ARG A 1 431 ? 7.963 -15.055 17.404 1.00 54.12 431 ARG A C 1
ATOM 3473 O O . ARG A 1 431 ? 7.773 -13.842 17.347 1.00 54.12 431 ARG A O 1
ATOM 3480 N N . GLU A 1 432 ? 7.664 -15.890 16.415 1.00 55.91 432 GLU A N 1
ATOM 3481 C CA . GLU A 1 432 ? 7.058 -15.438 15.162 1.00 55.91 432 GLU A CA 1
ATOM 3482 C C . GLU A 1 432 ? 5.566 -15.180 15.373 1.00 55.91 432 GLU A C 1
ATOM 3484 O O . GLU A 1 432 ? 5.106 -14.050 15.196 1.00 55.91 432 GLU A O 1
ATOM 3489 N N . GLU A 1 433 ? 4.817 -16.188 15.826 1.00 73.44 433 GLU A N 1
ATOM 3490 C CA . GLU A 1 433 ? 3.359 -16.097 15.960 1.00 73.44 433 GLU A CA 1
ATOM 3491 C C . GLU A 1 433 ? 2.880 -15.123 17.042 1.00 73.44 433 GLU A C 1
ATOM 3493 O O . GLU A 1 433 ? 1.762 -14.628 16.925 1.00 73.44 433 GLU A O 1
ATOM 3498 N N . LEU A 1 434 ? 3.694 -14.791 18.058 1.00 84.56 434 LEU A N 1
ATOM 3499 C CA . LEU A 1 434 ? 3.311 -13.918 19.183 1.00 84.56 434 LEU A CA 1
ATOM 3500 C C . LEU A 1 434 ? 2.582 -12.631 18.757 1.00 84.56 434 LEU A C 1
ATOM 3502 O O . LEU A 1 434 ? 1.672 -12.191 19.456 1.00 84.56 434 LEU A O 1
ATOM 3506 N N . LEU A 1 435 ? 2.928 -12.051 17.602 1.00 88.38 435 LEU A N 1
ATOM 3507 C CA . LEU A 1 435 ? 2.279 -10.844 17.085 1.00 88.38 435 LEU A CA 1
ATOM 3508 C C . LEU A 1 435 ? 0.784 -11.018 16.740 1.00 88.38 435 LEU A C 1
ATOM 3510 O O . LEU A 1 435 ? 0.058 -10.030 16.804 1.00 88.38 435 LEU A O 1
ATOM 3514 N N . THR A 1 436 ? 0.280 -12.219 16.422 1.00 88.12 436 THR A N 1
ATOM 3515 C CA . THR A 1 436 ? -1.171 -12.433 16.188 1.00 88.12 436 THR A CA 1
ATOM 3516 C C . THR A 1 436 ? -1.989 -12.392 17.480 1.00 88.12 436 THR A C 1
ATOM 3518 O O . THR A 1 436 ? -3.187 -12.125 17.434 1.00 88.12 436 THR A O 1
ATOM 3521 N N . TYR A 1 437 ? -1.350 -12.583 18.639 1.00 90.12 437 TYR A N 1
ATOM 3522 C CA . TYR A 1 437 ? -1.979 -12.534 19.964 1.00 90.12 437 TYR A CA 1
ATOM 3523 C C . TYR A 1 437 ? -2.014 -11.120 20.575 1.00 90.12 437 TYR A C 1
ATOM 3525 O O . TYR A 1 437 ? -2.333 -10.966 21.764 1.00 90.12 437 TYR A O 1
ATOM 3533 N N . VAL A 1 438 ? -1.685 -10.095 19.779 1.00 93.06 438 VAL A N 1
ATOM 3534 C CA . VAL A 1 438 ? -1.757 -8.683 20.167 1.00 93.06 438 VAL A CA 1
ATOM 3535 C C . VAL A 1 438 ? -3.191 -8.260 20.504 1.00 93.06 438 VAL A C 1
ATOM 3537 O O . VAL A 1 438 ? -4.159 -8.635 19.843 1.00 93.06 438 VAL A O 1
ATOM 3540 N N . ARG A 1 439 ? -3.327 -7.440 21.541 1.00 93.25 439 ARG A N 1
ATOM 3541 C CA . ARG A 1 439 ? -4.557 -6.767 21.956 1.00 93.25 439 ARG A CA 1
ATOM 3542 C C . ARG A 1 439 ? -4.293 -5.275 22.121 1.00 93.25 439 ARG A C 1
ATOM 3544 O O . ARG A 1 439 ? -3.165 -4.838 22.333 1.00 93.25 439 ARG A O 1
ATOM 3551 N N . HIS A 1 440 ? -5.376 -4.505 22.130 1.00 94.38 440 HIS A N 1
ATOM 3552 C CA . HIS A 1 440 ? -5.384 -3.083 22.477 1.00 94.38 440 HIS A CA 1
ATOM 3553 C C . HIS A 1 440 ? -4.657 -2.793 23.810 1.00 94.38 440 HIS A C 1
ATOM 3555 O O . HIS A 1 440 ? -3.927 -1.813 23.906 1.00 94.38 440 HIS A O 1
ATOM 3561 N N . GLU A 1 441 ? -4.774 -3.691 24.797 1.00 93.69 441 GLU A N 1
ATOM 3562 C CA . GLU A 1 441 ? -4.057 -3.640 26.084 1.00 93.69 441 GLU A CA 1
ATOM 3563 C C . GLU A 1 441 ? -2.528 -3.549 25.914 1.00 93.69 441 GLU A C 1
ATOM 3565 O O . GLU A 1 441 ? -1.887 -2.728 26.565 1.00 93.69 441 GLU A O 1
ATOM 3570 N N . ASP A 1 442 ? -1.935 -4.341 25.013 1.00 94.69 442 ASP A N 1
ATOM 3571 C CA . ASP A 1 442 ? -0.476 -4.381 24.826 1.00 94.69 442 ASP A CA 1
ATOM 3572 C C . ASP A 1 442 ? 0.036 -3.107 24.147 1.00 94.69 442 ASP A C 1
ATOM 3574 O O . ASP A 1 442 ? 1.118 -2.618 24.462 1.00 94.69 442 ASP A O 1
ATOM 3578 N N . LEU A 1 443 ? -0.757 -2.557 23.221 1.00 94.75 443 LEU A N 1
ATOM 3579 C CA . LEU A 1 443 ? -0.465 -1.305 22.520 1.00 94.75 443 LEU A CA 1
ATOM 3580 C C . LEU A 1 443 ? -0.506 -0.103 23.472 1.00 94.75 443 LEU A C 1
ATOM 3582 O O . LEU A 1 443 ? 0.321 0.802 23.353 1.00 94.75 443 LEU A O 1
ATOM 3586 N N . ILE A 1 444 ? -1.429 -0.121 24.437 1.00 92.81 444 ILE A N 1
ATOM 3587 C CA . ILE A 1 444 ? -1.511 0.880 25.507 1.00 92.81 444 ILE A CA 1
ATOM 3588 C C . ILE A 1 444 ? -0.305 0.755 26.439 1.00 92.81 444 ILE A C 1
ATOM 3590 O O . ILE A 1 444 ? 0.359 1.752 26.708 1.00 92.81 444 ILE A O 1
ATOM 3594 N N . VAL A 1 445 ? 0.050 -0.467 26.859 1.00 91.69 445 VAL A N 1
ATOM 3595 C CA . VAL A 1 445 ? 1.262 -0.716 27.662 1.00 91.69 445 VAL A CA 1
ATOM 3596 C C . VAL A 1 445 ? 2.538 -0.317 26.910 1.00 91.69 445 VAL A C 1
ATOM 3598 O O . VAL A 1 445 ? 3.476 0.146 27.543 1.00 91.69 445 VAL A O 1
ATOM 3601 N N . TYR A 1 446 ? 2.581 -0.429 25.579 1.00 91.56 446 TYR A N 1
ATOM 3602 C CA . TYR A 1 446 ? 3.700 0.043 24.751 1.00 91.56 446 TYR A CA 1
ATOM 3603 C C . TYR A 1 446 ? 3.781 1.587 24.652 1.00 91.56 446 TYR A C 1
ATOM 3605 O O . TYR A 1 446 ? 4.842 2.125 24.335 1.00 91.56 446 TYR A O 1
ATOM 3613 N N . GLY A 1 447 ? 2.701 2.319 24.956 1.00 89.94 447 GLY A N 1
ATOM 3614 C CA . GLY A 1 447 ? 2.670 3.790 25.005 1.00 89.94 447 GLY A CA 1
ATOM 3615 C C . GLY A 1 447 ? 1.775 4.478 23.963 1.00 89.94 447 GLY A C 1
ATOM 3616 O O . GLY A 1 447 ? 1.886 5.691 23.772 1.00 89.94 447 GLY A O 1
ATOM 3617 N N . LEU A 1 448 ? 0.900 3.745 23.263 1.00 92.81 448 LEU A N 1
ATOM 3618 C CA . LEU A 1 448 ? -0.148 4.371 22.448 1.00 92.81 448 LEU A CA 1
ATOM 3619 C C . LEU A 1 448 ? -1.342 4.789 23.319 1.00 92.81 448 LEU A C 1
ATOM 3621 O O . LEU A 1 448 ? -1.751 4.068 24.225 1.00 92.81 448 LEU A O 1
ATOM 3625 N N . MET A 1 449 ? -1.928 5.951 23.029 1.00 92.19 449 MET A N 1
ATOM 3626 C CA . MET A 1 449 ? -3.096 6.467 23.745 1.00 92.19 449 MET A CA 1
ATOM 3627 C C . MET A 1 449 ? -4.286 5.508 23.611 1.00 92.19 449 MET A C 1
ATOM 3629 O O . MET A 1 449 ? -4.625 5.088 22.504 1.00 92.19 449 MET A O 1
ATOM 3633 N N . GLN A 1 450 ? -4.951 5.193 24.726 1.00 92.38 450 GLN A N 1
ATOM 3634 C CA . GLN A 1 450 ? -6.104 4.282 24.767 1.00 92.38 450 GLN A CA 1
ATOM 3635 C C . GLN A 1 450 ? -7.229 4.734 23.828 1.00 92.38 450 GLN A C 1
ATOM 3637 O O . GLN A 1 450 ? -7.892 3.916 23.193 1.00 92.38 450 GLN A O 1
ATOM 3642 N N . GLU A 1 451 ? -7.410 6.042 23.707 1.00 91.50 451 GLU A N 1
ATOM 3643 C CA . GLU A 1 451 ? -8.404 6.688 22.867 1.00 91.50 451 GLU A CA 1
ATOM 3644 C C . GLU A 1 451 ? -8.059 6.555 21.372 1.00 91.50 451 GLU A C 1
ATOM 3646 O O . GLU A 1 451 ? -8.956 6.336 20.558 1.00 91.50 451 GLU A O 1
ATOM 3651 N N . LEU A 1 452 ? -6.774 6.615 20.999 1.00 92.88 452 LEU A N 1
ATOM 3652 C CA . LEU A 1 452 ? -6.316 6.371 19.625 1.00 92.88 452 LEU A CA 1
ATOM 3653 C C . LEU A 1 452 ? -6.448 4.884 19.282 1.00 92.88 452 LEU A C 1
ATOM 3655 O O . LEU A 1 452 ? -7.002 4.521 18.247 1.00 92.88 452 LEU A O 1
ATOM 3659 N N . VAL A 1 453 ? -5.989 4.023 20.191 1.00 93.56 453 VAL A N 1
ATOM 3660 C CA . VAL A 1 453 ? -6.049 2.564 20.061 1.00 93.56 453 VAL A CA 1
ATOM 3661 C C . VAL A 1 453 ? -7.498 2.077 19.922 1.00 93.56 453 VAL A C 1
ATOM 3663 O O . VAL A 1 453 ? -7.765 1.207 19.099 1.00 93.56 453 VAL A O 1
ATOM 3666 N N . GLY A 1 454 ? -8.447 2.678 20.647 1.00 91.06 454 GLY A N 1
ATOM 3667 C CA . GLY A 1 454 ? -9.878 2.364 20.562 1.00 91.06 454 GLY A CA 1
ATOM 3668 C C . GLY A 1 454 ? -10.578 2.786 19.260 1.00 91.06 454 GLY A C 1
ATOM 3669 O O . GLY A 1 454 ? -11.703 2.352 19.021 1.00 91.06 454 GLY A O 1
ATOM 3670 N N . ARG A 1 455 ? -9.937 3.600 18.408 1.00 92.25 455 ARG A N 1
ATOM 3671 C CA . ARG A 1 455 ? -10.453 3.997 17.080 1.00 92.25 455 ARG A CA 1
ATOM 3672 C C . ARG A 1 455 ? -9.985 3.078 15.944 1.00 92.25 455 ARG A C 1
ATOM 3674 O O . ARG A 1 455 ? -10.470 3.187 14.816 1.00 92.25 455 ARG A O 1
ATOM 3681 N N . LEU A 1 456 ? -9.053 2.164 16.219 1.00 92.50 456 LEU A N 1
ATOM 3682 C CA . LEU A 1 456 ? -8.545 1.197 15.249 1.00 92.50 456 LEU A CA 1
ATOM 3683 C C . LEU A 1 456 ? -9.536 0.031 15.107 1.00 92.50 456 LEU A C 1
ATOM 3685 O O . LEU A 1 456 ? -9.857 -0.658 16.069 1.00 92.50 456 LEU A O 1
ATOM 3689 N N . SER A 1 457 ? -10.010 -0.223 13.888 1.00 86.19 457 SER A N 1
ATOM 3690 C CA . SER A 1 457 ? -11.019 -1.256 13.605 1.00 86.19 457 SER A CA 1
ATOM 3691 C C . SER A 1 457 ? -10.451 -2.680 13.485 1.00 86.19 457 SER A C 1
ATOM 3693 O O . SER A 1 457 ? -11.214 -3.643 13.353 1.00 86.19 457 SER A O 1
ATOM 3695 N N . GLY A 1 458 ? -9.121 -2.810 13.490 1.00 91.25 458 GLY A N 1
ATOM 3696 C CA . GLY A 1 458 ? -8.392 -4.070 13.400 1.00 91.25 458 GLY A CA 1
ATOM 3697 C C . GLY A 1 458 ? -6.873 -3.871 13.412 1.00 91.25 458 GLY A C 1
ATOM 3698 O O . GLY A 1 458 ? -6.364 -2.831 12.986 1.00 91.25 458 GLY A O 1
ATOM 3699 N N . ILE A 1 459 ? -6.154 -4.891 13.888 1.00 95.44 459 ILE A N 1
ATOM 3700 C CA . ILE A 1 459 ? -4.687 -4.919 13.950 1.00 95.44 459 ILE A CA 1
ATOM 3701 C C . ILE A 1 459 ? -4.188 -6.020 13.005 1.00 95.44 459 ILE A C 1
ATOM 3703 O O . ILE A 1 459 ? -4.474 -7.201 13.200 1.00 95.44 459 ILE A O 1
ATOM 3707 N N . GLY A 1 460 ? -3.465 -5.642 11.953 1.00 95.12 460 GLY A N 1
ATOM 3708 C CA . GLY A 1 460 ? -2.817 -6.577 11.037 1.00 95.12 460 GLY A CA 1
ATOM 3709 C C . GLY A 1 460 ? -1.411 -6.900 11.527 1.00 95.12 460 GLY A C 1
ATOM 3710 O O . GLY A 1 460 ? -0.516 -6.069 11.410 1.00 95.12 460 GLY A O 1
ATOM 3711 N N . ALA A 1 461 ? -1.215 -8.099 12.070 1.00 93.94 461 ALA A N 1
ATOM 3712 C CA . ALA A 1 461 ? 0.105 -8.595 12.457 1.00 93.94 461 ALA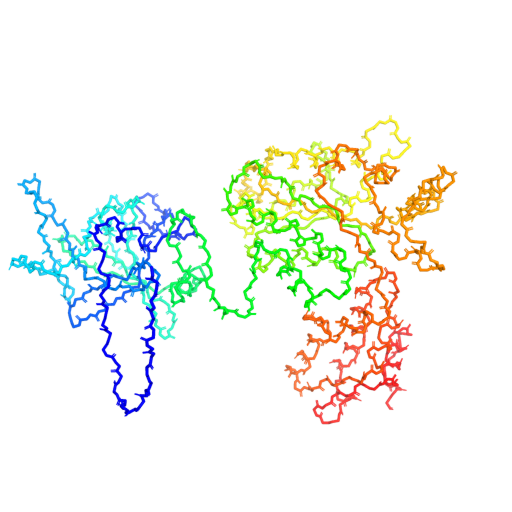 A CA 1
ATOM 3713 C C . ALA A 1 461 ? 0.830 -9.259 11.278 1.00 93.94 461 ALA A C 1
ATOM 3715 O O . ALA A 1 461 ? 0.255 -10.137 10.630 1.00 93.94 461 ALA A O 1
ATOM 3716 N N . LEU A 1 462 ? 2.072 -8.830 11.032 1.00 93.44 462 LEU A N 1
ATOM 3717 C CA . LEU A 1 462 ? 3.009 -9.373 10.051 1.00 93.44 462 LEU A CA 1
ATOM 3718 C C . LEU A 1 462 ? 4.261 -9.919 10.749 1.00 93.44 462 LEU A C 1
ATOM 3720 O O . LEU A 1 462 ? 4.707 -9.390 11.768 1.00 93.44 462 LEU A O 1
ATOM 3724 N N . HIS A 1 463 ? 4.864 -10.939 10.153 1.00 89.75 463 HIS A N 1
ATOM 3725 C CA . HIS A 1 463 ? 5.936 -11.754 10.724 1.00 89.75 463 HIS A CA 1
ATOM 3726 C C . HIS A 1 463 ? 7.237 -11.609 9.914 1.00 89.75 463 HIS A C 1
ATOM 3728 O O . HIS A 1 463 ? 7.173 -11.153 8.767 1.00 89.75 463 HIS A O 1
ATOM 3734 N N . PRO A 1 464 ? 8.412 -11.978 10.468 1.00 88.50 464 PRO A N 1
ATOM 3735 C CA . PRO A 1 464 ? 9.639 -12.146 9.684 1.00 88.50 464 PRO A CA 1
ATOM 3736 C C . PRO A 1 464 ? 9.418 -13.074 8.480 1.00 88.50 464 PRO A C 1
ATOM 3738 O O . PRO A 1 464 ? 8.513 -13.905 8.502 1.00 88.50 464 PRO A O 1
ATOM 3741 N N . LEU A 1 465 ? 10.237 -12.931 7.435 1.00 89.19 465 LEU A N 1
ATOM 3742 C CA . LEU A 1 465 ? 10.201 -13.832 6.280 1.00 89.19 465 LEU A CA 1
ATOM 3743 C C . LEU A 1 465 ? 11.257 -14.926 6.437 1.00 89.19 465 LEU A C 1
ATOM 3745 O O . LEU A 1 465 ? 12.454 -14.627 6.467 1.00 89.19 465 LEU A O 1
ATOM 3749 N N . SER A 1 466 ? 10.811 -16.181 6.485 1.00 89.31 466 SER A N 1
ATOM 3750 C CA . SER A 1 466 ? 11.707 -17.341 6.463 1.00 89.31 466 SER A CA 1
ATOM 3751 C C . SER A 1 466 ? 12.460 -17.443 5.128 1.00 89.31 466 SER A C 1
ATOM 3753 O O . SER A 1 466 ? 12.056 -16.850 4.125 1.00 89.31 466 SER A O 1
ATOM 3755 N N . VAL A 1 467 ? 13.549 -18.219 5.088 1.00 90.94 467 VAL A N 1
ATOM 3756 C CA . VAL A 1 467 ? 14.327 -18.453 3.853 1.00 90.94 467 VAL A CA 1
ATOM 3757 C C . VAL A 1 467 ? 13.427 -18.960 2.721 1.00 90.94 467 VAL A C 1
ATOM 3759 O O . VAL A 1 467 ? 13.450 -18.401 1.629 1.00 90.94 467 VAL A O 1
ATOM 3762 N N . ASP A 1 468 ? 12.557 -19.935 2.991 1.00 91.69 468 ASP A N 1
ATOM 3763 C CA . ASP A 1 468 ? 11.641 -20.477 1.979 1.00 91.69 468 ASP A CA 1
ATOM 3764 C C . ASP A 1 468 ? 10.594 -19.448 1.516 1.00 91.69 468 ASP A C 1
ATOM 3766 O O . ASP A 1 468 ? 10.251 -19.398 0.337 1.00 91.69 468 ASP A O 1
ATOM 3770 N N . GLN A 1 469 ? 10.139 -18.550 2.398 1.00 92.31 469 GLN A N 1
ATOM 3771 C CA . GLN A 1 469 ? 9.268 -17.440 1.996 1.00 92.31 469 GLN A CA 1
ATOM 3772 C C . GLN A 1 469 ? 10.001 -16.407 1.129 1.00 92.31 469 GLN A C 1
ATOM 3774 O O . GLN A 1 469 ? 9.397 -15.870 0.206 1.00 92.31 469 GLN A O 1
ATOM 3779 N N . LYS A 1 470 ? 11.292 -16.140 1.371 1.00 92.88 470 LYS A N 1
ATOM 3780 C CA . LYS A 1 470 ? 12.109 -15.285 0.489 1.00 92.88 470 LYS A CA 1
ATOM 3781 C C . LYS A 1 470 ? 12.324 -15.931 -0.888 1.00 92.88 470 LYS A C 1
ATOM 3783 O O . LYS A 1 470 ? 12.226 -15.234 -1.893 1.00 92.88 470 LYS A O 1
ATOM 3788 N N . VAL A 1 471 ? 12.552 -17.248 -0.948 1.00 93.50 471 VAL A N 1
ATOM 3789 C CA . VAL A 1 471 ? 12.616 -18.014 -2.211 1.00 93.50 471 VAL A CA 1
ATOM 3790 C C . VAL A 1 471 ? 11.306 -17.869 -2.994 1.00 93.50 471 VAL A C 1
ATOM 3792 O O . VAL A 1 471 ? 11.322 -17.521 -4.175 1.00 93.50 471 VAL A O 1
ATOM 3795 N N . GLU A 1 472 ? 10.165 -18.047 -2.328 1.00 93.06 472 GLU A N 1
ATOM 3796 C CA . GLU A 1 472 ? 8.841 -17.849 -2.929 1.00 93.06 472 GLU A CA 1
ATOM 3797 C C . GLU A 1 472 ? 8.597 -16.386 -3.361 1.00 93.06 472 GLU A C 1
ATOM 3799 O O . GLU A 1 472 ? 7.949 -16.160 -4.381 1.00 93.06 472 GLU A O 1
ATOM 3804 N N . VAL A 1 473 ? 9.149 -15.383 -2.659 1.00 92.75 473 VAL A N 1
ATOM 3805 C CA . VAL A 1 473 ? 9.101 -13.967 -3.089 1.00 92.75 473 VAL A CA 1
ATOM 3806 C C . VAL A 1 473 ? 9.863 -13.747 -4.397 1.00 92.75 473 VAL A C 1
ATOM 3808 O O . VAL A 1 473 ? 9.324 -13.082 -5.280 1.00 92.75 473 VAL A O 1
ATOM 3811 N N . LEU A 1 474 ? 11.065 -14.317 -4.564 1.00 91.56 474 LEU A N 1
ATOM 3812 C CA . LEU A 1 474 ? 11.814 -14.215 -5.828 1.00 91.56 474 LEU A CA 1
ATOM 3813 C C . LEU A 1 474 ? 11.021 -14.821 -6.994 1.00 91.56 474 LEU A C 1
ATOM 3815 O O . LEU A 1 474 ? 10.867 -14.186 -8.037 1.00 91.56 474 LEU A O 1
ATOM 3819 N N . ARG A 1 475 ? 10.508 -16.041 -6.794 1.00 88.94 475 ARG A N 1
ATOM 3820 C CA . ARG A 1 475 ? 9.913 -16.872 -7.850 1.00 88.94 475 ARG A CA 1
ATOM 3821 C C . ARG A 1 475 ? 8.473 -16.503 -8.210 1.00 88.94 475 ARG A C 1
ATOM 3823 O O . ARG A 1 475 ? 8.104 -16.587 -9.377 1.00 88.94 475 ARG A O 1
ATOM 3830 N N . ARG A 1 476 ? 7.636 -16.180 -7.216 1.00 86.12 476 ARG A N 1
ATOM 3831 C CA . ARG A 1 476 ? 6.164 -16.176 -7.358 1.00 86.12 476 ARG A CA 1
ATOM 3832 C C . ARG A 1 476 ? 5.482 -14.848 -7.070 1.00 86.12 476 ARG A C 1
ATOM 3834 O O . ARG A 1 476 ? 4.311 -14.724 -7.418 1.00 86.12 476 ARG A O 1
ATOM 3841 N N . SER A 1 477 ? 6.157 -13.880 -6.449 1.00 89.31 477 SER A N 1
ATOM 3842 C CA . SER A 1 477 ? 5.596 -12.529 -6.380 1.00 89.31 477 SER A CA 1
ATOM 3843 C C . SER A 1 477 ? 5.539 -11.965 -7.793 1.00 89.31 477 SER A C 1
ATOM 3845 O O . SER A 1 477 ? 6.573 -11.829 -8.439 1.00 89.31 477 SER A O 1
ATOM 3847 N N . GLU A 1 478 ? 4.358 -11.578 -8.259 1.00 80.88 478 GLU A N 1
ATOM 3848 C CA . GLU A 1 478 ? 4.259 -10.642 -9.375 1.00 80.88 478 GLU A CA 1
ATOM 3849 C C . GLU A 1 478 ? 5.026 -9.353 -9.003 1.00 80.88 478 GLU A C 1
ATOM 3851 O O . GLU A 1 478 ? 4.986 -8.901 -7.851 1.00 80.88 478 GLU A O 1
ATOM 3856 N N . ASN A 1 479 ? 5.755 -8.779 -9.963 1.00 79.62 479 ASN A N 1
ATOM 3857 C CA . ASN A 1 479 ? 6.692 -7.666 -9.773 1.00 79.62 479 ASN A CA 1
ATOM 3858 C C . ASN A 1 479 ? 7.865 -7.952 -8.808 1.00 79.62 479 ASN A C 1
ATOM 3860 O O . ASN A 1 479 ? 8.357 -7.008 -8.176 1.00 79.62 479 ASN A O 1
ATOM 3864 N N . SER A 1 480 ? 8.335 -9.201 -8.675 1.00 87.62 480 SER A N 1
ATOM 3865 C CA . SER A 1 480 ? 9.566 -9.488 -7.914 1.00 87.62 480 SER A CA 1
ATOM 3866 C C . SER A 1 480 ? 10.784 -8.779 -8.529 1.00 87.62 480 SER A C 1
ATOM 3868 O O . SER A 1 480 ? 10.793 -8.456 -9.718 1.00 87.62 480 SER A O 1
ATOM 3870 N N . ILE A 1 481 ? 11.833 -8.522 -7.735 1.00 87.38 481 ILE A N 1
ATOM 3871 C CA . ILE A 1 481 ? 13.060 -7.898 -8.264 1.00 87.38 481 ILE A CA 1
ATOM 3872 C C . ILE A 1 481 ? 13.702 -8.758 -9.364 1.00 87.38 481 ILE A C 1
ATOM 3874 O O . ILE A 1 481 ? 14.139 -8.220 -10.377 1.00 87.38 481 ILE A O 1
ATOM 3878 N N . LEU A 1 482 ? 13.644 -10.087 -9.221 1.00 88.50 482 LEU A N 1
ATOM 3879 C CA . LEU A 1 482 ? 14.063 -11.050 -10.240 1.00 88.50 482 LEU A CA 1
ATOM 3880 C C . LEU A 1 482 ? 13.393 -10.786 -11.595 1.00 88.50 482 LEU A C 1
ATOM 3882 O O . LEU A 1 482 ? 14.096 -10.652 -12.589 1.00 88.50 482 LEU A O 1
ATOM 3886 N N . GLN A 1 483 ? 12.059 -10.688 -11.632 1.00 87.38 483 GLN A N 1
ATOM 3887 C CA . GLN A 1 483 ? 11.307 -10.508 -12.882 1.00 87.38 483 GLN A CA 1
ATOM 3888 C C . GLN A 1 483 ? 11.749 -9.240 -13.624 1.00 87.38 483 GLN A C 1
ATOM 3890 O O . GLN A 1 483 ? 12.001 -9.295 -14.825 1.00 87.38 483 GLN A O 1
ATOM 3895 N N . ARG A 1 484 ? 11.955 -8.136 -12.892 1.00 89.50 484 ARG A N 1
ATOM 3896 C CA . ARG A 1 484 ? 12.414 -6.856 -13.460 1.00 89.50 484 ARG A CA 1
ATOM 3897 C C . ARG A 1 484 ? 13.836 -6.925 -14.009 1.00 89.50 484 ARG A C 1
ATOM 3899 O O . ARG A 1 484 ? 14.114 -6.331 -15.044 1.00 89.50 484 ARG A O 1
ATOM 3906 N N . TYR A 1 485 ? 14.739 -7.650 -13.344 1.00 91.88 485 TYR A N 1
ATOM 3907 C CA . TYR A 1 485 ? 16.079 -7.877 -13.889 1.00 91.88 485 TYR A CA 1
ATOM 3908 C C . TYR A 1 485 ? 16.036 -8.811 -15.102 1.00 91.88 485 TYR A C 1
ATOM 3910 O O . TYR A 1 485 ? 16.675 -8.508 -16.099 1.00 91.88 485 TYR A O 1
ATOM 3918 N N . GLN A 1 486 ? 15.236 -9.883 -15.091 1.00 91.00 486 GLN A N 1
ATOM 3919 C CA . GLN A 1 486 ? 15.045 -10.736 -16.273 1.00 91.00 486 GLN A CA 1
ATOM 3920 C C . GLN A 1 486 ? 14.445 -9.963 -17.461 1.00 91.00 486 GLN A C 1
ATOM 3922 O O . GLN A 1 486 ? 14.775 -10.258 -18.605 1.00 91.00 486 GLN A O 1
ATOM 3927 N N . GLU A 1 487 ? 13.582 -8.975 -17.214 1.00 92.00 487 GLU A N 1
ATOM 3928 C CA . GLU A 1 487 ? 13.096 -8.034 -18.232 1.00 92.00 487 GLU A CA 1
ATOM 3929 C C . GLU A 1 487 ? 14.221 -7.124 -18.739 1.00 92.00 487 GLU A C 1
ATOM 3931 O O . GLU A 1 487 ? 14.444 -7.061 -19.944 1.00 92.00 487 GLU A O 1
ATOM 3936 N N . LEU A 1 488 ? 14.994 -6.507 -17.841 1.00 93.31 488 LEU A N 1
ATOM 3937 C CA . LEU A 1 488 ? 16.129 -5.652 -18.199 1.00 93.31 488 LEU A CA 1
ATOM 3938 C C . LEU A 1 488 ? 17.212 -6.392 -19.005 1.00 93.31 488 LEU A C 1
ATOM 3940 O O . LEU A 1 488 ? 17.706 -5.844 -19.986 1.00 93.31 488 LEU A O 1
ATOM 3944 N N . PHE A 1 489 ? 17.552 -7.634 -18.639 1.00 94.00 489 PHE A N 1
ATOM 3945 C CA . PHE A 1 489 ? 18.465 -8.479 -19.419 1.00 94.00 489 PHE A CA 1
ATOM 3946 C C . PHE A 1 489 ? 17.915 -8.734 -20.832 1.00 94.00 489 PHE A C 1
ATOM 3948 O O . PHE A 1 489 ? 18.658 -8.584 -21.804 1.00 94.00 489 PHE A O 1
ATOM 3955 N N . ARG A 1 490 ? 16.610 -9.019 -20.969 1.00 94.69 490 ARG A N 1
ATOM 3956 C CA . ARG A 1 490 ? 15.970 -9.238 -22.278 1.00 94.69 490 ARG A CA 1
ATOM 3957 C C . ARG A 1 490 ? 15.992 -7.991 -23.166 1.00 94.69 490 ARG A C 1
ATOM 3959 O O . ARG A 1 490 ? 16.276 -8.122 -24.354 1.00 94.69 490 ARG A O 1
ATOM 3966 N N . GLU A 1 491 ? 15.792 -6.799 -22.605 1.00 95.31 491 GLU A N 1
ATOM 3967 C CA . GLU A 1 491 ? 15.908 -5.528 -23.346 1.00 95.31 491 GLU A CA 1
ATOM 3968 C C . GLU A 1 491 ? 17.340 -5.250 -23.850 1.00 95.31 491 GLU A C 1
ATOM 3970 O O . GLU A 1 491 ? 17.511 -4.631 -24.900 1.00 95.31 491 GLU A O 1
ATOM 3975 N N . ILE A 1 492 ? 18.381 -5.743 -23.159 1.00 93.12 492 ILE A N 1
ATOM 3976 C CA . ILE A 1 492 ? 19.780 -5.669 -23.631 1.00 93.12 492 ILE A CA 1
ATOM 3977 C C . ILE A 1 492 ? 20.227 -6.896 -24.452 1.00 93.12 492 ILE A C 1
ATOM 3979 O O . ILE A 1 492 ? 21.409 -7.019 -24.771 1.00 93.12 492 ILE A O 1
ATOM 3983 N N . GLY A 1 493 ? 19.300 -7.784 -24.828 1.00 93.31 493 GLY A N 1
ATOM 3984 C CA . GLY A 1 493 ? 19.559 -8.915 -25.726 1.00 93.31 493 GLY A CA 1
ATOM 3985 C C . GLY A 1 493 ? 20.104 -10.187 -25.065 1.00 93.31 493 GLY A C 1
ATOM 3986 O O . GLY A 1 493 ? 20.655 -11.028 -25.773 1.00 93.31 493 GLY A O 1
ATOM 3987 N N . PHE A 1 494 ? 19.946 -10.344 -23.748 1.00 95.31 494 PHE A N 1
ATOM 3988 C CA . PHE A 1 494 ? 20.349 -11.540 -22.999 1.00 95.31 494 PHE A CA 1
ATOM 3989 C C . PHE A 1 494 ? 19.156 -12.194 -22.281 1.00 95.31 494 PHE A C 1
ATOM 3991 O O . PHE A 1 494 ? 18.263 -11.504 -21.797 1.00 95.31 494 PHE A O 1
ATOM 3998 N N . ASP A 1 495 ? 19.146 -13.520 -22.145 1.00 93.31 495 ASP A N 1
ATOM 3999 C CA . ASP A 1 495 ? 18.168 -14.229 -21.307 1.00 93.31 495 ASP A CA 1
ATOM 4000 C C . ASP A 1 495 ? 18.810 -14.663 -19.981 1.00 93.31 495 ASP A C 1
ATOM 4002 O O . ASP A 1 495 ? 19.893 -15.253 -19.971 1.00 93.31 495 ASP A O 1
ATOM 4006 N N . LEU A 1 496 ? 18.157 -14.345 -18.859 1.00 93.44 496 LEU A N 1
ATOM 4007 C CA . LEU A 1 496 ? 18.658 -14.605 -17.506 1.00 93.44 496 LEU A CA 1
ATOM 4008 C C . LEU A 1 496 ? 17.944 -15.824 -16.907 1.00 93.44 496 LEU A C 1
ATOM 4010 O O . LEU A 1 496 ? 16.864 -15.717 -16.316 1.00 93.44 496 LEU A O 1
ATOM 4014 N N . GLU A 1 497 ? 18.590 -16.980 -17.022 1.00 91.62 497 GLU A N 1
ATOM 4015 C CA . GLU A 1 497 ? 18.193 -18.229 -16.374 1.00 91.62 497 GLU A CA 1
ATOM 4016 C C . GLU A 1 497 ? 18.879 -18.353 -14.996 1.00 91.62 497 GLU A C 1
ATOM 4018 O O . GLU A 1 497 ? 20.058 -18.030 -14.836 1.00 91.62 497 GLU A O 1
ATOM 4023 N N . ILE A 1 498 ? 18.153 -18.828 -13.977 1.00 91.25 498 ILE A N 1
ATOM 4024 C CA . ILE A 1 498 ? 18.675 -19.014 -12.609 1.00 91.25 498 ILE A CA 1
ATOM 4025 C C . ILE A 1 498 ? 18.244 -20.382 -12.078 1.00 91.25 498 ILE A C 1
ATOM 4027 O O . ILE A 1 498 ? 17.068 -20.739 -12.178 1.00 91.25 498 ILE A O 1
ATOM 4031 N N . ASP A 1 499 ? 19.180 -21.139 -11.498 1.00 91.31 499 ASP A N 1
ATOM 4032 C CA . ASP A 1 499 ? 18.893 -22.468 -10.957 1.00 91.31 499 ASP A CA 1
ATOM 4033 C C . ASP A 1 499 ? 18.113 -22.450 -9.626 1.00 91.31 499 ASP A C 1
ATOM 4035 O O . ASP A 1 499 ? 18.101 -21.484 -8.856 1.00 91.31 499 ASP A O 1
ATOM 4039 N N . GLU A 1 500 ? 17.436 -23.569 -9.350 1.00 89.19 500 GLU A N 1
ATOM 4040 C CA . GLU A 1 500 ? 16.582 -23.755 -8.170 1.00 89.19 500 GLU A CA 1
ATOM 4041 C C . GLU A 1 500 ? 17.311 -23.466 -6.844 1.00 89.19 500 GLU A C 1
ATOM 4043 O O . GLU A 1 500 ? 16.717 -22.898 -5.919 1.00 89.19 500 GLU A O 1
ATOM 4048 N N . GLU A 1 501 ? 18.593 -23.833 -6.762 1.00 93.19 501 GLU A N 1
ATOM 4049 C CA . GLU A 1 501 ? 19.450 -23.641 -5.590 1.00 93.19 501 GLU A CA 1
ATOM 4050 C C . GLU A 1 501 ? 19.868 -22.176 -5.392 1.00 93.19 501 GLU A C 1
ATOM 4052 O O . GLU A 1 501 ? 19.906 -21.702 -4.255 1.00 93.19 501 GLU A O 1
ATOM 4057 N N . SER A 1 502 ? 20.153 -21.431 -6.463 1.00 94.50 502 SER A N 1
ATOM 4058 C CA . SER A 1 502 ? 20.589 -20.030 -6.400 1.00 94.50 502 SER A CA 1
ATOM 4059 C C . SER A 1 502 ? 19.553 -19.135 -5.733 1.00 94.50 502 SER A C 1
ATOM 4061 O O . SER A 1 502 ? 19.923 -18.249 -4.964 1.00 94.50 502 SER A O 1
ATOM 4063 N N . PHE A 1 503 ? 18.256 -19.405 -5.923 1.00 93.88 503 PHE A N 1
ATOM 4064 C CA . PHE A 1 503 ? 17.206 -18.702 -5.181 1.00 93.88 503 PHE A CA 1
ATOM 4065 C C . PHE A 1 503 ? 17.355 -18.866 -3.664 1.00 93.88 503 PHE A C 1
ATOM 4067 O O . PHE A 1 503 ? 17.143 -17.904 -2.923 1.00 93.88 503 PHE A O 1
ATOM 4074 N N . ARG A 1 504 ? 17.752 -20.057 -3.189 1.00 94.94 504 ARG A N 1
ATOM 4075 C CA . ARG A 1 504 ? 18.027 -20.295 -1.767 1.00 94.94 504 ARG A CA 1
ATOM 4076 C C . ARG A 1 504 ? 19.318 -19.604 -1.326 1.00 94.94 504 ARG A C 1
ATOM 4078 O O . ARG A 1 504 ? 19.293 -18.957 -0.287 1.00 94.94 504 ARG A O 1
ATOM 4085 N N . VAL A 1 505 ? 20.387 -19.630 -2.128 1.00 95.31 505 VAL A N 1
ATOM 4086 C CA . VAL A 1 505 ? 21.631 -18.880 -1.838 1.00 95.31 505 VAL A CA 1
ATOM 4087 C C . VAL A 1 505 ? 21.348 -17.384 -1.638 1.00 95.31 505 VAL A C 1
ATOM 4089 O O . VAL A 1 505 ? 21.790 -16.796 -0.654 1.00 95.31 505 VAL A O 1
ATOM 4092 N N . ILE A 1 506 ? 20.564 -16.776 -2.532 1.00 94.06 506 ILE A N 1
ATOM 4093 C CA . ILE A 1 506 ? 20.165 -15.361 -2.461 1.00 94.06 506 ILE A CA 1
ATOM 4094 C C . ILE A 1 506 ? 19.302 -15.094 -1.210 1.00 94.06 506 ILE A C 1
ATOM 4096 O O . ILE A 1 506 ? 19.511 -14.110 -0.497 1.00 94.06 506 ILE A O 1
ATOM 4100 N N . ALA A 1 507 ? 18.360 -15.990 -0.896 1.00 93.06 507 ALA A N 1
ATOM 4101 C CA . ALA A 1 507 ? 17.491 -15.895 0.280 1.00 93.06 507 ALA A CA 1
ATOM 4102 C C . ALA A 1 507 ? 18.219 -16.083 1.631 1.00 93.06 507 ALA A C 1
ATOM 4104 O O . ALA A 1 507 ? 17.804 -15.496 2.639 1.00 93.06 507 ALA A O 1
ATOM 4105 N N . GLU A 1 508 ? 19.279 -16.892 1.659 1.00 93.50 508 GLU A N 1
ATOM 4106 C CA . GLU A 1 508 ? 20.150 -17.118 2.821 1.00 93.50 508 GLU A CA 1
ATOM 4107 C C . GLU A 1 508 ? 21.139 -15.961 3.027 1.00 93.50 508 GLU A C 1
ATOM 4109 O O . GLU A 1 508 ? 21.364 -15.554 4.165 1.00 93.50 508 GLU A O 1
ATOM 4114 N N . ALA A 1 509 ? 21.670 -15.379 1.945 1.00 91.88 509 ALA A N 1
ATOM 4115 C CA . ALA A 1 509 ? 22.545 -14.207 2.002 1.00 91.88 509 ALA A CA 1
ATOM 4116 C C . ALA A 1 509 ? 21.821 -12.933 2.486 1.00 91.88 509 ALA A C 1
ATOM 4118 O O . ALA A 1 509 ? 22.417 -12.098 3.166 1.00 91.88 509 ALA A O 1
ATOM 4119 N N . ALA A 1 510 ? 20.531 -12.781 2.168 1.00 88.50 510 ALA A N 1
ATOM 4120 C CA . ALA A 1 510 ? 19.717 -11.652 2.615 1.00 88.50 510 ALA A CA 1
ATOM 4121 C C . ALA A 1 510 ? 19.470 -11.698 4.143 1.00 88.50 510 ALA A C 1
ATOM 4123 O O . ALA A 1 510 ? 18.817 -12.636 4.611 1.00 88.50 510 ALA A O 1
ATOM 4124 N N . PRO A 1 511 ? 19.888 -10.696 4.947 1.00 82.00 511 PRO A N 1
ATOM 4125 C CA . PRO A 1 511 ? 19.717 -10.744 6.402 1.00 82.00 511 PRO A CA 1
ATOM 4126 C C . PRO A 1 511 ? 18.250 -10.868 6.849 1.00 82.00 511 PRO A C 1
ATOM 4128 O O . PRO A 1 511 ? 17.335 -10.308 6.251 1.00 82.00 511 PRO A O 1
ATOM 4131 N N . GLU A 1 512 ? 17.999 -11.595 7.939 1.00 71.31 512 GLU A N 1
ATOM 4132 C CA . GLU A 1 512 ? 16.634 -11.848 8.432 1.00 71.31 512 GLU A CA 1
ATOM 4133 C C . GLU A 1 512 ? 15.909 -10.558 8.862 1.00 71.31 512 GLU A C 1
ATOM 4135 O O . GLU A 1 512 ? 14.743 -10.339 8.527 1.00 71.31 512 GLU A O 1
ATOM 4140 N N . ALA A 1 513 ? 16.620 -9.652 9.541 1.00 72.69 513 ALA A N 1
ATOM 4141 C CA . ALA A 1 513 ? 16.067 -8.396 10.050 1.00 72.69 513 ALA A CA 1
ATOM 4142 C C . ALA A 1 513 ? 15.703 -7.365 8.959 1.00 72.69 513 ALA A C 1
ATOM 4144 O O . ALA A 1 513 ? 14.996 -6.398 9.254 1.00 72.69 513 ALA A O 1
ATOM 4145 N N . THR A 1 514 ? 16.172 -7.540 7.718 1.00 79.62 514 THR A N 1
ATOM 4146 C CA . THR A 1 514 ? 15.959 -6.592 6.608 1.00 79.62 514 THR A CA 1
ATOM 4147 C C . THR A 1 514 ? 14.821 -6.982 5.661 1.00 79.62 514 THR A C 1
ATOM 4149 O O . THR A 1 514 ? 14.492 -6.192 4.774 1.00 79.62 51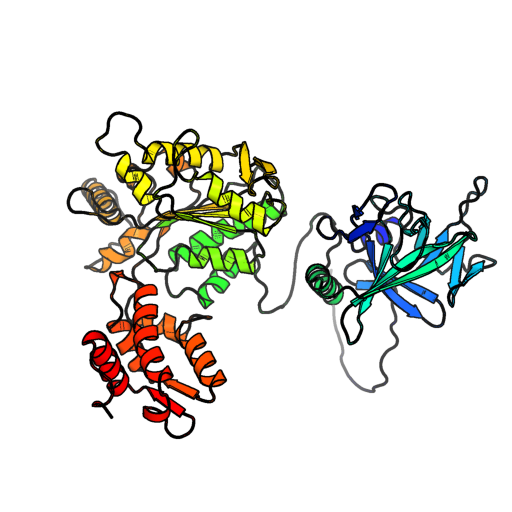4 THR A O 1
ATOM 4152 N N . GLY A 1 515 ? 14.172 -8.137 5.860 1.00 85.31 515 GLY A N 1
ATOM 4153 C CA . GLY A 1 515 ? 12.992 -8.556 5.091 1.00 85.31 515 GLY A CA 1
ATOM 4154 C C . GLY A 1 515 ? 13.237 -8.582 3.577 1.00 85.31 515 GLY A C 1
ATOM 4155 O O . GLY A 1 515 ? 14.320 -8.949 3.123 1.00 85.31 515 GLY A O 1
ATOM 4156 N N . VAL A 1 516 ? 12.245 -8.155 2.784 1.00 89.06 516 VAL A N 1
ATOM 4157 C CA . VAL A 1 516 ? 12.381 -8.082 1.315 1.00 89.06 516 VAL A CA 1
ATOM 4158 C C . VAL A 1 516 ? 13.454 -7.072 0.893 1.00 89.06 516 VAL A C 1
ATOM 4160 O O . VAL A 1 516 ? 14.176 -7.342 -0.051 1.00 89.06 516 VAL A O 1
ATOM 4163 N N . ARG A 1 517 ? 13.680 -5.977 1.636 1.00 89.25 517 ARG A N 1
ATOM 4164 C CA . ARG A 1 517 ? 14.733 -5.004 1.278 1.00 89.25 517 ARG A CA 1
ATOM 4165 C C . ARG A 1 517 ? 16.138 -5.609 1.298 1.00 89.25 517 ARG A C 1
ATOM 4167 O O . ARG A 1 517 ? 16.966 -5.214 0.493 1.00 89.25 517 ARG A O 1
ATOM 4174 N N . GLY A 1 518 ? 16.411 -6.562 2.194 1.00 89.12 518 GLY A N 1
ATOM 4175 C CA . GLY A 1 518 ? 17.681 -7.298 2.182 1.00 89.12 518 GLY A CA 1
ATOM 4176 C C . GLY A 1 518 ? 17.824 -8.201 0.959 1.00 89.12 518 GLY A C 1
ATOM 4177 O O . GLY A 1 518 ? 18.911 -8.321 0.405 1.00 89.12 518 GLY A O 1
ATOM 4178 N N . LEU A 1 519 ? 16.713 -8.800 0.527 1.00 90.38 519 LEU A N 1
ATOM 4179 C CA . LEU A 1 519 ? 16.627 -9.607 -0.687 1.00 90.38 519 LEU A CA 1
ATOM 4180 C C . LEU A 1 519 ? 16.851 -8.740 -1.935 1.00 90.38 519 LEU A C 1
ATOM 4182 O O . LEU A 1 519 ? 17.629 -9.123 -2.804 1.00 90.38 519 LEU A O 1
ATOM 4186 N N . ASP A 1 520 ? 16.245 -7.549 -1.968 1.00 90.31 520 ASP A N 1
ATOM 4187 C CA . ASP A 1 520 ? 16.437 -6.549 -3.019 1.00 90.31 520 ASP A CA 1
ATOM 4188 C C . ASP A 1 520 ? 17.911 -6.114 -3.113 1.00 90.31 520 ASP A C 1
ATOM 4190 O O . ASP A 1 520 ? 18.467 -6.082 -4.206 1.00 90.31 520 ASP A O 1
ATOM 4194 N N . THR A 1 521 ? 18.577 -5.839 -1.980 1.00 91.00 521 THR A N 1
ATOM 4195 C CA . THR A 1 521 ? 20.007 -5.473 -1.954 1.00 91.00 521 THR A CA 1
ATOM 4196 C C . THR A 1 521 ? 20.907 -6.590 -2.484 1.00 91.00 521 THR A C 1
ATOM 4198 O O . THR A 1 521 ? 21.760 -6.315 -3.321 1.00 91.00 521 THR A O 1
ATOM 4201 N N . VAL A 1 522 ? 20.710 -7.844 -2.056 1.00 92.69 522 VAL A N 1
ATOM 4202 C CA . VAL A 1 522 ? 21.518 -8.978 -2.550 1.00 92.69 522 VAL A CA 1
ATOM 4203 C C . VAL A 1 522 ? 21.291 -9.213 -4.045 1.00 92.69 522 VAL A C 1
ATOM 4205 O O . VAL A 1 522 ? 22.247 -9.482 -4.766 1.00 92.69 522 VAL A O 1
ATOM 4208 N N . CYS A 1 523 ? 20.052 -9.084 -4.529 1.00 92.69 523 CYS A N 1
ATOM 4209 C CA . CYS A 1 523 ? 19.754 -9.195 -5.958 1.00 92.69 523 CYS A CA 1
ATOM 4210 C C . CYS A 1 523 ? 20.407 -8.067 -6.766 1.00 92.69 523 CYS A C 1
ATOM 4212 O O . CYS A 1 523 ? 21.000 -8.346 -7.801 1.00 92.69 523 CYS A O 1
ATOM 4214 N N . LEU A 1 524 ? 20.346 -6.822 -6.287 1.00 91.44 524 LEU A N 1
ATOM 4215 C CA . LEU A 1 524 ? 20.975 -5.672 -6.940 1.00 91.44 524 LEU A CA 1
ATOM 4216 C C . LEU A 1 524 ? 22.500 -5.838 -7.009 1.00 91.44 524 LEU A C 1
ATOM 4218 O O . LEU A 1 524 ? 23.070 -5.758 -8.091 1.00 91.44 524 LEU A O 1
ATOM 4222 N N . GLU A 1 525 ? 23.166 -6.167 -5.896 1.00 91.25 525 GLU A N 1
ATOM 4223 C CA . GLU A 1 525 ? 24.617 -6.420 -5.892 1.00 91.25 525 GLU A CA 1
ATOM 4224 C C . GLU A 1 525 ? 25.027 -7.580 -6.814 1.00 91.25 525 GLU A C 1
ATOM 4226 O O . GLU A 1 525 ? 26.090 -7.533 -7.434 1.00 91.25 525 GLU A O 1
ATOM 4231 N N . LEU A 1 526 ? 24.207 -8.630 -6.905 1.00 93.81 526 LEU A N 1
ATOM 4232 C CA . LEU A 1 526 ? 24.458 -9.787 -7.762 1.00 93.81 526 LEU A CA 1
ATOM 4233 C C . LEU A 1 526 ? 24.263 -9.455 -9.246 1.00 93.81 526 LEU A C 1
ATOM 4235 O O . LEU A 1 526 ? 25.125 -9.776 -10.060 1.00 93.81 526 LEU A O 1
ATOM 4239 N N . PHE A 1 527 ? 23.140 -8.835 -9.606 1.00 93.00 527 PHE A N 1
ATOM 4240 C CA . PHE A 1 527 ? 22.777 -8.610 -11.001 1.00 93.00 527 PHE A CA 1
ATOM 4241 C C . PHE A 1 527 ? 23.483 -7.396 -11.610 1.00 93.00 527 PHE A C 1
ATOM 4243 O O . PHE A 1 527 ? 23.864 -7.474 -12.774 1.00 93.00 527 PHE A O 1
ATOM 4250 N N . ASP A 1 528 ? 23.764 -6.329 -10.855 1.00 92.19 528 ASP A N 1
ATOM 4251 C CA . ASP A 1 528 ? 24.515 -5.172 -11.369 1.00 92.19 528 ASP A CA 1
ATOM 4252 C C . ASP A 1 528 ? 25.971 -5.549 -11.723 1.00 92.19 528 ASP A C 1
ATOM 4254 O O . ASP A 1 528 ? 26.517 -5.058 -12.711 1.00 92.19 528 ASP A O 1
ATOM 4258 N N . GLN A 1 529 ? 26.588 -6.486 -10.982 1.00 90.56 529 GLN A N 1
ATOM 4259 C CA . GLN A 1 529 ? 27.903 -7.061 -11.330 1.00 90.56 529 GLN A CA 1
ATOM 4260 C C . GLN A 1 529 ? 27.897 -7.815 -12.668 1.00 90.56 529 GLN A C 1
ATOM 4262 O O . GLN A 1 529 ? 28.932 -7.893 -13.331 1.00 90.56 529 GLN A O 1
ATOM 4267 N N . ILE A 1 530 ? 26.751 -8.383 -13.048 1.00 92.94 530 ILE A N 1
ATOM 4268 C CA . ILE A 1 530 ? 26.572 -9.146 -14.287 1.00 92.94 530 ILE A CA 1
ATOM 4269 C C . ILE A 1 530 ? 26.175 -8.205 -15.431 1.00 92.94 530 ILE A C 1
ATOM 4271 O O . ILE A 1 530 ? 26.709 -8.330 -16.524 1.00 92.94 530 ILE A O 1
ATOM 4275 N N . LEU A 1 531 ? 25.310 -7.215 -15.179 1.00 91.69 531 LEU A N 1
ATOM 4276 C CA . LEU A 1 531 ? 24.938 -6.174 -16.147 1.00 91.69 531 LEU A CA 1
ATOM 4277 C C . LEU A 1 531 ? 26.119 -5.295 -16.581 1.00 91.69 531 LEU A C 1
ATOM 4279 O O . LEU A 1 531 ? 26.076 -4.736 -17.673 1.00 91.69 531 LEU A O 1
ATOM 4283 N N . PHE A 1 532 ? 27.159 -5.159 -15.749 1.00 91.69 532 PHE A N 1
ATOM 4284 C CA . PHE A 1 532 ? 28.363 -4.402 -16.104 1.00 91.69 532 PHE A CA 1
ATOM 4285 C C . PHE A 1 532 ? 29.087 -4.982 -17.331 1.00 91.69 532 PHE A C 1
ATOM 4287 O O . PHE A 1 532 ? 29.554 -4.223 -18.177 1.00 91.69 532 PHE A O 1
ATOM 4294 N N . ASP A 1 533 ? 29.162 -6.312 -17.432 1.00 90.69 533 ASP A N 1
ATOM 4295 C CA . ASP A 1 533 ? 29.597 -7.022 -18.637 1.00 90.69 533 ASP A CA 1
ATOM 4296 C C . ASP A 1 533 ? 28.969 -8.430 -18.671 1.00 90.69 533 ASP A C 1
ATOM 4298 O O . ASP A 1 533 ? 29.546 -9.386 -18.135 1.00 90.69 533 ASP A O 1
ATOM 4302 N N . PRO A 1 534 ? 27.790 -8.589 -19.305 1.00 91.12 534 PRO A N 1
ATOM 4303 C CA . PRO A 1 534 ? 27.123 -9.884 -19.390 1.00 91.12 534 PRO A CA 1
ATOM 4304 C C . PRO A 1 534 ? 27.933 -10.919 -20.174 1.00 91.12 534 PRO A C 1
ATOM 4306 O O . PRO A 1 534 ? 27.750 -12.117 -19.964 1.00 91.12 534 PRO A O 1
ATOM 4309 N N . THR A 1 535 ? 28.851 -10.492 -21.051 1.00 90.12 535 THR A N 1
ATOM 4310 C CA . THR A 1 535 ? 29.605 -11.401 -21.931 1.00 90.12 535 THR A CA 1
ATOM 4311 C C . THR A 1 535 ? 30.597 -12.281 -21.172 1.00 90.12 535 THR A C 1
ATOM 4313 O O . THR A 1 535 ? 30.943 -13.357 -21.653 1.00 90.12 535 THR A O 1
ATOM 4316 N N . LEU A 1 536 ? 30.985 -11.886 -19.953 1.00 90.12 536 LEU A N 1
ATOM 4317 C CA . LEU A 1 536 ? 31.801 -12.698 -19.042 1.00 90.12 536 LEU A CA 1
ATOM 4318 C C . LEU A 1 536 ? 31.033 -13.883 -18.430 1.00 90.12 536 LEU A C 1
ATOM 4320 O O . LEU A 1 536 ? 31.653 -14.825 -17.941 1.00 90.12 536 LEU A O 1
ATOM 4324 N N . TYR A 1 537 ? 29.697 -13.832 -18.440 1.00 90.19 537 TYR A N 1
ATOM 4325 C CA . TYR A 1 537 ? 28.813 -14.803 -17.782 1.00 90.19 537 TYR A CA 1
ATOM 4326 C C . TYR A 1 537 ? 27.836 -15.491 -18.750 1.00 90.19 537 TYR A C 1
ATOM 4328 O O . TYR A 1 537 ? 27.132 -16.424 -18.355 1.00 90.19 537 TYR A O 1
ATOM 4336 N N . ALA A 1 538 ? 27.774 -15.032 -20.003 1.00 89.00 538 ALA A N 1
ATOM 4337 C CA . ALA A 1 538 ? 26.867 -15.532 -21.024 1.00 89.00 538 ALA A CA 1
ATOM 4338 C C . ALA A 1 538 ? 27.496 -16.628 -21.900 1.00 89.00 538 ALA A C 1
ATOM 4340 O O . ALA A 1 538 ? 28.656 -16.552 -22.303 1.00 89.00 538 ALA A O 1
ATOM 4341 N N . ASN A 1 539 ? 26.688 -17.616 -22.278 1.00 88.75 539 ASN A N 1
ATOM 4342 C CA . ASN A 1 539 ? 26.989 -18.553 -23.354 1.00 88.75 539 ASN A CA 1
ATOM 4343 C C . ASN A 1 539 ? 26.103 -18.212 -24.561 1.00 88.75 539 ASN A C 1
ATOM 4345 O O . ASN A 1 539 ? 24.955 -18.651 -24.644 1.00 88.75 539 ASN A O 1
ATOM 4349 N N . GLY A 1 540 ? 26.625 -17.377 -25.462 1.00 89.25 540 GLY A N 1
ATOM 4350 C CA . GLY A 1 540 ? 25.821 -16.737 -26.502 1.00 89.25 540 GLY A CA 1
ATOM 4351 C C . GLY A 1 540 ? 24.953 -15.631 -25.905 1.00 89.25 540 GLY A C 1
ATOM 4352 O O . GLY A 1 540 ? 25.477 -14.683 -25.329 1.00 89.25 540 GLY A O 1
ATOM 4353 N N . ASP A 1 541 ? 23.637 -15.770 -26.033 1.00 89.56 541 ASP A N 1
ATOM 4354 C CA . ASP A 1 541 ? 22.615 -14.885 -25.466 1.00 89.56 541 ASP A CA 1
ATOM 4355 C C . ASP A 1 541 ? 22.206 -15.257 -24.026 1.00 89.56 541 ASP A C 1
ATOM 4357 O O . ASP A 1 541 ? 21.550 -14.467 -23.351 1.00 89.56 541 ASP A O 1
ATOM 4361 N N . ARG A 1 542 ? 22.588 -16.433 -23.507 1.00 92.56 542 ARG A N 1
ATOM 4362 C CA . ARG A 1 542 ? 22.097 -16.926 -22.204 1.00 92.56 542 ARG A CA 1
ATOM 4363 C C . ARG A 1 542 ? 23.068 -16.703 -21.059 1.00 92.56 542 ARG A C 1
ATOM 4365 O O . ARG A 1 542 ? 24.149 -17.290 -21.046 1.00 92.56 542 ARG A O 1
ATOM 4372 N N . VAL A 1 543 ? 22.631 -15.969 -20.043 1.00 92.94 543 VAL A N 1
ATOM 4373 C CA . VAL A 1 543 ? 23.279 -15.871 -18.732 1.00 92.94 543 VAL A CA 1
ATOM 4374 C C . VAL A 1 543 ? 22.636 -16.904 -17.801 1.00 92.94 543 VAL A C 1
ATOM 4376 O O . VAL A 1 543 ? 21.468 -16.772 -17.445 1.00 92.94 543 VAL A O 1
ATOM 4379 N N . TYR A 1 544 ? 23.390 -17.932 -17.396 1.00 92.12 544 TYR A N 1
ATOM 4380 C CA . TYR A 1 544 ? 22.897 -19.011 -16.525 1.00 92.12 544 TYR A CA 1
ATOM 4381 C C . TYR A 1 544 ? 23.557 -18.960 -15.139 1.00 92.12 544 TYR A C 1
ATOM 4383 O O . TYR A 1 544 ? 24.705 -19.386 -14.964 1.00 92.12 544 TYR A O 1
ATOM 4391 N N . LEU A 1 545 ? 22.833 -18.470 -14.126 1.00 92.31 545 LEU A N 1
ATOM 4392 C CA . LEU A 1 545 ? 23.310 -18.502 -12.740 1.00 92.31 545 LEU A CA 1
ATOM 4393 C C . LEU A 1 545 ? 23.087 -19.883 -12.132 1.00 92.31 545 LEU A C 1
ATOM 4395 O O . LEU A 1 545 ? 21.960 -20.286 -11.841 1.00 92.31 545 LEU A O 1
ATOM 4399 N N . ASN A 1 546 ? 24.202 -20.565 -11.881 1.00 93.50 546 ASN A N 1
ATOM 4400 C CA . ASN A 1 546 ? 24.243 -21.754 -11.044 1.00 93.50 546 ASN A CA 1
ATOM 4401 C C . ASN A 1 546 ? 24.657 -21.421 -9.604 1.00 93.50 546 ASN A C 1
ATOM 4403 O O . ASN A 1 546 ? 25.363 -20.438 -9.355 1.00 93.50 546 ASN A O 1
ATOM 4407 N N . SER A 1 547 ? 24.314 -22.306 -8.668 1.00 93.19 547 SER A N 1
ATOM 4408 C CA . SER A 1 547 ? 24.508 -22.063 -7.233 1.00 93.19 547 SER A CA 1
ATOM 4409 C C . SER A 1 547 ? 25.961 -21.856 -6.791 1.00 93.19 547 SER A C 1
ATOM 4411 O O . SER A 1 547 ? 26.181 -21.329 -5.701 1.00 93.19 547 SER A O 1
ATOM 4413 N N . ASN A 1 548 ? 26.964 -22.221 -7.600 1.00 92.31 548 ASN A N 1
ATOM 4414 C CA . ASN A 1 548 ? 28.373 -21.923 -7.320 1.00 92.31 548 ASN A CA 1
ATOM 4415 C C . ASN A 1 548 ? 28.763 -20.512 -7.785 1.00 92.31 548 ASN A C 1
ATOM 4417 O O . ASN A 1 548 ? 29.381 -19.777 -7.014 1.00 92.31 548 ASN A O 1
ATOM 4421 N N . LEU A 1 549 ? 28.353 -20.105 -8.993 1.00 90.81 549 LEU A N 1
ATOM 4422 C CA . LEU A 1 549 ? 28.576 -18.746 -9.505 1.00 90.81 549 LEU A CA 1
ATOM 4423 C C . LEU A 1 549 ? 27.887 -17.702 -8.612 1.00 90.81 549 LEU A C 1
ATOM 4425 O O . LEU A 1 549 ? 28.507 -16.717 -8.215 1.00 90.81 549 LEU A O 1
ATOM 4429 N N . THR A 1 550 ? 26.647 -17.965 -8.195 1.00 93.31 550 THR A N 1
ATOM 4430 C CA . THR A 1 550 ? 25.895 -17.096 -7.277 1.00 93.31 550 THR A CA 1
ATOM 4431 C C . THR A 1 550 ? 26.597 -16.929 -5.928 1.00 93.31 550 THR A C 1
ATOM 4433 O O . THR A 1 550 ? 26.717 -15.808 -5.434 1.00 93.31 550 THR A O 1
ATOM 4436 N N . LYS A 1 551 ? 27.145 -18.011 -5.349 1.00 93.19 551 LYS A N 1
ATOM 4437 C CA . LYS A 1 551 ? 27.966 -17.929 -4.123 1.00 93.19 551 LYS A CA 1
ATOM 4438 C C . LYS A 1 551 ? 29.228 -17.088 -4.352 1.00 93.19 551 LYS A C 1
ATOM 4440 O O . LYS A 1 551 ? 29.580 -16.286 -3.487 1.00 93.19 551 LYS A O 1
ATOM 4445 N N . ALA A 1 552 ? 29.897 -17.243 -5.497 1.00 90.75 552 ALA A N 1
ATOM 4446 C CA . ALA A 1 552 ? 31.127 -16.520 -5.816 1.00 90.75 552 ALA A CA 1
ATOM 4447 C C . ALA A 1 552 ? 30.895 -15.005 -5.957 1.00 90.75 552 ALA A C 1
ATOM 4449 O O . ALA A 1 552 ? 31.611 -14.224 -5.333 1.00 90.75 552 ALA A O 1
ATOM 4450 N N . LEU A 1 553 ? 29.859 -14.587 -6.692 1.00 90.12 553 LEU A N 1
ATOM 4451 C CA . LEU A 1 553 ? 29.544 -13.172 -6.931 1.00 90.12 553 LEU A CA 1
ATOM 4452 C C . LEU A 1 553 ? 29.053 -12.435 -5.671 1.00 90.12 553 LEU A C 1
ATOM 4454 O O . LEU A 1 553 ? 29.471 -11.304 -5.423 1.00 90.12 553 LEU A O 1
ATOM 4458 N N . ILE A 1 554 ? 28.247 -13.088 -4.823 1.00 90.12 554 ILE A N 1
ATOM 4459 C CA . ILE A 1 554 ? 27.839 -12.544 -3.509 1.00 90.12 554 ILE A CA 1
ATOM 4460 C C . ILE A 1 554 ? 29.045 -12.457 -2.551 1.00 90.12 554 ILE A C 1
ATOM 4462 O O . ILE A 1 554 ? 29.169 -11.522 -1.756 1.00 90.12 554 ILE A O 1
ATOM 4466 N N . SER A 1 555 ? 29.987 -13.403 -2.643 1.00 86.31 555 SER A N 1
ATOM 4467 C CA . SER A 1 555 ? 31.242 -13.352 -1.879 1.00 86.31 555 SER A CA 1
ATOM 4468 C C . SER A 1 555 ? 32.178 -12.237 -2.364 1.00 86.31 555 SER A C 1
ATOM 4470 O O . SER A 1 555 ? 32.906 -11.655 -1.557 1.00 86.31 555 SER A O 1
ATOM 4472 N N . ALA A 1 556 ? 32.157 -11.921 -3.662 1.00 80.25 556 ALA A N 1
ATOM 4473 C CA . ALA A 1 556 ? 32.964 -10.866 -4.263 1.00 80.25 556 ALA A CA 1
ATOM 4474 C C . ALA A 1 556 ? 32.475 -9.461 -3.868 1.00 80.25 556 ALA A C 1
ATOM 4476 O O . ALA A 1 556 ? 33.299 -8.650 -3.424 1.00 80.25 556 ALA A O 1
ATOM 4477 N N . SER A 1 557 ? 31.158 -9.197 -3.927 1.00 71.81 557 SER A N 1
ATOM 4478 C CA . SER A 1 557 ? 30.579 -7.911 -3.496 1.00 71.81 557 SER A CA 1
ATOM 4479 C C . SER A 1 557 ? 30.870 -7.645 -2.016 1.00 71.81 557 SER A C 1
ATOM 4481 O O . SER A 1 557 ? 31.440 -6.608 -1.665 1.00 71.81 557 SER A O 1
ATOM 4483 N N . SER A 1 558 ? 30.628 -8.653 -1.168 1.00 65.50 558 SER A N 1
ATOM 4484 C CA . SER A 1 558 ? 30.893 -8.632 0.277 1.00 65.50 558 SER A CA 1
ATOM 4485 C C . SER A 1 558 ? 32.352 -8.305 0.635 1.00 65.50 558 SER A C 1
ATOM 4487 O O . SER A 1 558 ? 32.621 -7.766 1.709 1.00 65.50 558 SER A O 1
ATOM 4489 N N . GLN A 1 559 ? 33.309 -8.616 -0.249 1.00 58.16 559 GLN A N 1
ATOM 4490 C CA . GLN A 1 559 ? 34.740 -8.344 -0.056 1.00 58.16 559 GLN A CA 1
ATOM 4491 C C . GLN A 1 559 ? 35.252 -7.097 -0.798 1.00 58.16 559 GLN A C 1
ATOM 4493 O O . GLN A 1 559 ? 36.432 -6.769 -0.658 1.00 58.16 559 GLN A O 1
ATOM 4498 N N . LYS A 1 560 ? 34.409 -6.407 -1.583 1.00 55.16 560 LYS A N 1
ATOM 4499 C CA . LYS A 1 560 ? 34.790 -5.288 -2.472 1.00 55.16 560 LYS A CA 1
ATOM 4500 C C . LYS A 1 560 ? 35.991 -5.609 -3.377 1.00 55.16 560 LYS A C 1
ATOM 4502 O O . LYS A 1 560 ? 36.885 -4.781 -3.559 1.00 55.16 560 LYS A O 1
ATOM 4507 N N . ARG A 1 561 ? 36.032 -6.827 -3.926 1.00 45.59 561 ARG A N 1
ATOM 4508 C CA . ARG A 1 561 ? 37.080 -7.276 -4.859 1.00 45.59 561 ARG A CA 1
ATOM 4509 C C . ARG A 1 561 ? 36.587 -7.185 -6.301 1.00 45.59 561 ARG A C 1
ATOM 4511 O O . ARG A 1 561 ? 35.423 -7.449 -6.572 1.00 45.59 561 ARG A O 1
ATOM 4518 N N . SER A 1 562 ? 37.477 -6.825 -7.223 1.00 38.72 562 SER A N 1
ATOM 4519 C CA . SER A 1 562 ? 37.187 -6.790 -8.659 1.00 38.72 562 SER A CA 1
ATOM 4520 C C . SER A 1 562 ? 36.890 -8.208 -9.195 1.00 38.72 562 SER A C 1
ATOM 4522 O O . SER A 1 562 ? 37.701 -9.103 -8.948 1.00 38.72 562 SER A O 1
ATOM 4524 N N . PRO A 1 563 ? 35.794 -8.442 -9.952 1.00 44.47 563 PRO A N 1
ATOM 4525 C CA . PRO A 1 563 ? 35.380 -9.796 -10.365 1.00 44.47 563 PRO A CA 1
ATOM 4526 C C . PRO A 1 563 ? 36.323 -10.547 -11.323 1.00 44.47 563 PRO A C 1
ATOM 4528 O O . PRO A 1 563 ? 36.203 -11.761 -11.462 1.00 44.47 563 PRO A O 1
ATOM 4531 N N . LEU A 1 564 ? 37.283 -9.856 -11.954 1.00 46.06 564 LEU A N 1
ATOM 4532 C CA . LEU A 1 564 ? 38.169 -10.330 -13.041 1.0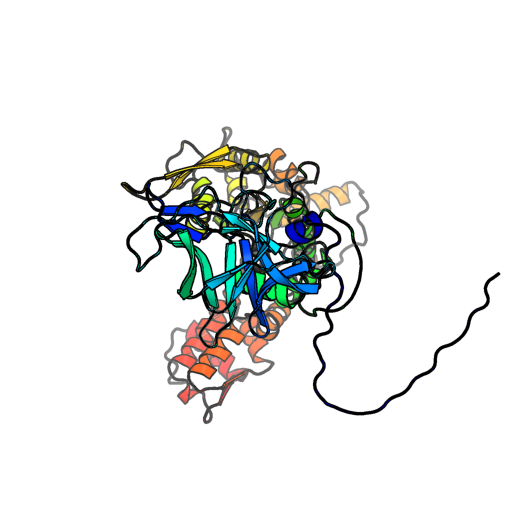0 46.06 564 LEU A CA 1
ATOM 4533 C C . LEU A 1 564 ? 39.159 -11.471 -12.677 1.00 46.06 564 LEU A C 1
ATOM 4535 O O . LEU A 1 564 ? 40.140 -11.695 -13.385 1.00 46.06 564 LEU A O 1
ATOM 4539 N N . HIS A 1 565 ? 38.931 -12.181 -11.572 1.00 43.00 565 HIS A N 1
ATOM 4540 C CA . HIS A 1 565 ? 39.730 -13.315 -11.089 1.00 43.00 565 HIS A CA 1
ATOM 4541 C C . HIS A 1 565 ? 38.865 -14.531 -10.679 1.00 43.00 565 HIS A C 1
ATOM 4543 O O . HIS A 1 565 ? 39.332 -15.382 -9.923 1.00 43.00 565 HIS A O 1
ATOM 4549 N N . LEU A 1 566 ? 37.602 -14.593 -11.125 1.00 47.41 566 LEU A N 1
ATOM 4550 C CA . LEU A 1 566 ? 36.629 -15.648 -10.781 1.00 47.41 566 LEU A CA 1
ATOM 4551 C C . LEU A 1 566 ? 35.978 -16.337 -12.002 1.00 47.41 566 LEU A C 1
ATOM 4553 O O . LEU A 1 566 ? 35.002 -17.066 -11.826 1.00 47.41 566 LEU A O 1
ATOM 4557 N N . VAL A 1 567 ? 36.526 -16.117 -13.203 1.00 37.88 567 VAL A N 1
ATOM 4558 C CA . VAL A 1 567 ? 36.172 -16.799 -14.465 1.00 37.88 567 VAL A CA 1
ATOM 4559 C C . VAL A 1 567 ? 37.280 -17.787 -14.824 1.00 37.88 567 VAL A C 1
ATOM 4561 O O . VAL A 1 567 ? 38.454 -17.351 -14.777 1.00 37.88 567 VAL A O 1
#

Solvent-accessible surface area (backbone atoms only — not comparable to full-atom values): 32828 Å² total; per-residue (Å²): 133,86,86,83,91,83,89,88,90,82,91,86,87,84,96,70,89,75,78,89,78,88,80,84,74,67,90,46,72,62,55,46,49,53,18,45,49,63,49,101,86,50,60,50,80,40,38,36,96,91,44,77,45,77,37,53,40,37,48,26,48,57,46,76,58,100,60,40,47,23,46,36,31,41,55,98,49,42,85,45,73,38,40,47,22,38,44,61,78,57,100,85,58,98,65,69,55,52,27,40,50,39,93,82,36,79,40,78,61,88,69,86,64,92,85,68,78,58,46,48,31,33,77,33,97,58,49,34,40,51,91,98,52,92,66,72,29,41,25,29,17,60,62,89,40,96,66,90,34,47,37,32,32,36,40,84,52,101,88,48,44,43,39,35,37,43,35,37,50,97,89,69,49,62,47,74,51,76,50,81,58,85,80,58,70,67,56,54,55,49,48,50,28,52,75,73,35,68,51,70,52,97,67,88,82,86,85,84,88,88,87,81,77,91,83,76,71,46,55,81,36,36,66,44,44,29,57,56,43,57,42,59,45,73,70,49,60,63,21,42,51,46,50,17,46,27,53,17,45,41,49,51,33,64,79,60,72,47,85,86,56,78,73,43,24,35,36,36,41,25,57,54,54,61,45,74,64,56,61,52,55,52,53,29,60,76,69,69,41,56,63,37,76,42,61,50,75,79,39,22,46,92,97,51,91,60,55,46,60,69,53,52,53,42,66,36,30,71,74,57,80,54,69,63,52,65,25,39,41,36,37,28,43,52,50,58,34,10,49,50,46,58,94,52,96,69,83,26,71,23,48,46,45,51,50,55,50,40,42,41,72,74,44,33,78,46,75,49,74,43,68,62,82,94,61,53,47,74,47,79,43,63,33,62,53,45,44,49,35,37,27,25,53,47,73,51,61,100,90,45,76,20,53,59,55,47,38,50,53,50,52,54,51,41,48,75,71,67,52,84,71,76,88,78,88,77,72,86,66,53,78,58,59,42,51,72,69,63,48,69,70,47,45,37,75,62,38,40,55,65,73,50,55,71,64,44,65,45,74,20,33,38,46,74,58,51,52,70,51,42,30,46,34,50,74,60,23,62,90,18,70,53,55,54,49,39,48,52,35,45,77,75,64,28,46,66,47,73,39,84,59,28,45,48,54,48,27,64,69,19,50,64,81,37,25,52,56,24,38,49,49,50,48,47,59,45,48,53,65,36,69,75,49,48,75,84,58,30,68,83,49,38,31,66,42,40,53,64,58,49,52,50,47,52,52,29,62,78,64,75,51,78,71,92,80,77,124

Mean predicted aligned error: 18.31 Å

pLDDT: mean 73.75, std 19.78, range [22.34, 97.44]

Nearest PDB structures (foldseek):
  6wrf-assembly1_C  TM=8.097E-01  e=1.048E-24  Escherichia coli K-12
  6vfs-assembly1_B  TM=8.083E-01  e=2.405E-23  Neisseria meningitidis
  6vfx-assembly1_D  TM=7.911E-01  e=1.537E-23  Neisseria meningitidis
  3hte-assembly1_B  TM=8.567E-01  e=7.722E-22  Escherichia coli K-12
  8et3-assembly1_A  TM=7.749E-01  e=2.385E-22  Escherichia coli